Protein AF-A0A7Y2BUX8-F1 (afdb_monomer)

Mean predicted aligned error: 16.65 Å

Solvent-accessible surface area (backbone atoms only — not comparable to full-atom values): 22040 Å² total; per-residue (Å²): 112,74,66,58,56,50,56,51,53,47,52,52,50,50,58,60,58,48,59,61,39,74,75,46,75,67,72,68,23,56,54,49,48,52,53,43,48,52,53,49,54,51,52,51,50,51,53,47,39,67,75,77,42,91,60,83,83,60,64,65,60,55,51,49,52,48,52,50,51,52,52,52,50,52,37,50,50,40,59,74,70,42,90,49,69,70,64,32,51,51,51,36,50,50,51,50,51,51,50,50,50,51,50,52,54,46,52,52,50,51,52,49,51,51,51,52,46,52,41,50,54,50,26,52,50,50,53,48,46,44,60,36,46,42,73,64,51,35,38,71,75,65,42,78,86,71,77,83,60,86,85,49,88,55,43,37,23,34,49,63,74,91,65,60,52,50,36,39,40,28,44,95,81,26,38,43,34,46,30,28,58,75,48,98,92,39,76,42,55,23,37,56,58,59,92,28,51,40,72,43,95,90,37,92,52,29,32,38,31,43,29,25,36,88,69,74,73,66,46,61,37,39,41,34,59,75,54,96,56,35,34,38,37,42,45,93,89,44,80,44,45,25,34,60,38,80,68,95,46,62,92,74,58,70,71,61,54,31,42,80,75,47,38,26,24,37,79,47,73,56,82,70,30,28,37,38,41,36,36,40,37,33,33,44,82,94,36,35,36,38,38,32,37,77,47,77,44,55,35,62,35,76,41,78,68,46,60,51,44,65,23,50,70,30,48,80,53,99,82,34,32,38,26,52,34,68,56,96,92,42,52,33,38,35,39,36,31,73,61,99,63,42,32,42,37,32,53,45,54,74,90,62,63,79,91,70,44,57,75,39,74,20,38,62,44,62,76,65,78,48,68,78,67,76,45,50,51,38,42,36,73,68,50,39,51,53,40,49,62,42,66,35,64,90,35,53,47,59,41,60,35,64,74,108

Radius of gyration: 30.17 Å; Cα contacts (8 Å, |Δi|>4): 677; chains: 1; bounding box: 81×41×77 Å

Foldseek 3Di:
DVVVVLLVVLLVLLVVLVVVLVVDDDPVSVVSVVVSVVLNVLSVVLVCCVVPNLDDRDVVSSVLSVLVSVLSVVLVVLCVPPPPNVVSVVSNVVSCVVNVVVVVVVVVVVVVVVVVVVLVVVLVVQLVCLCQQDPVSLCVVCPPLDDDPLPESAAKWAFPDDDQWGIWGAHPQQWIKTWGNPDPPDIFIWTFPDSHWDADPPASQKTKGWTHGPGDDIFMKMWGDDDGQWIWIDTPHDTTIIGGDHPPHPPCRADQLKDWLAKWWDWDDDVQKIFIWMKTWMDRPPKIWIKIFGDIDGAQDKDDFRAMWGQAIWDDDPQFTKTWTDDPHWIWIWTWHDDSFKIFIFTGTPPDDPVPGPRDITTGDDQDDDCLQVSQDRNDRVSNVVSCVRNCPSGGDIDGHHHD

Secondary structure (DSSP, 8-state):
-HHHHHHHHHHHHHHHTHHHHHH--SHHHHHHHHHHHHHHHHHHHHHHHHHH--PPP-HHHHHHHHHHHHHHHHHHHHHHH-S-HHHHHHHHHHHHHHHHHHHHHHHHHHHHHHHHHHHHHHHHHHHHHHHTSSHHHHHHHH----S--SS---EEEEESSSSSEEEEEE-TT--EEEEEEEETTEEEEEEE-SS--EEETTEEEEEEEEEEESSS--EEEEEEE-STTEEEEEETTEEEEEEE------SSPPP--EEEEEEEEEEEEETTEEEEEEEEEEEETTEEEEEEEEEEEETTSEEEEEEPEEEEEPEE-SSSEEEEEEETTEEEEEEEEE-SSEEEEEEEETTS-GGG--EEEEEES-SS--HHHHT---S-HHHHHHHHHHHTTT-EEEEEPPP-

Structure (mmCIF, N/CA/C/O backbone):
data_AF-A0A7Y2BUX8-F1
#
_entry.id   AF-A0A7Y2BUX8-F1
#
loop_
_atom_site.group_PDB
_atom_site.id
_atom_site.type_symbol
_atom_site.label_atom_id
_atom_site.label_alt_id
_atom_site.label_comp_id
_atom_site.label_asym_id
_atom_site.label_entity_id
_atom_site.label_seq_id
_atom_site.pdbx_PDB_ins_code
_atom_site.Cartn_x
_atom_site.Cartn_y
_atom_site.Cartn_z
_atom_site.occupancy
_atom_site.B_iso_or_equiv
_atom_site.auth_seq_id
_atom_site.auth_comp_id
_atom_site.auth_asym_id
_atom_site.auth_atom_id
_atom_site.pdbx_PDB_model_num
ATOM 1 N N . MET A 1 1 ? 3.949 -12.134 33.055 1.00 49.97 1 MET A N 1
ATOM 2 C CA . MET A 1 1 ? 4.676 -12.600 34.262 1.00 49.97 1 MET A CA 1
ATOM 3 C C . MET A 1 1 ? 6.006 -13.284 33.928 1.00 49.97 1 MET A C 1
ATOM 5 O O . MET A 1 1 ? 7.017 -12.855 34.458 1.00 49.97 1 MET A O 1
ATOM 9 N N . MET A 1 2 ? 6.057 -14.264 33.013 1.00 50.75 2 MET A N 1
ATOM 10 C CA . MET A 1 2 ? 7.314 -14.945 32.627 1.00 50.75 2 MET A CA 1
ATOM 11 C C . MET A 1 2 ? 8.390 -14.004 32.046 1.00 50.75 2 MET A C 1
ATOM 13 O O . MET A 1 2 ? 9.555 -14.109 32.411 1.00 50.75 2 MET A O 1
ATOM 17 N N . MET A 1 3 ? 8.002 -13.029 31.214 1.00 54.59 3 MET A N 1
ATOM 18 C CA . MET A 1 3 ? 8.944 -12.039 30.667 1.00 54.59 3 MET A CA 1
ATOM 19 C C . MET A 1 3 ? 9.557 -11.126 31.738 1.00 54.59 3 MET A C 1
ATOM 21 O O . MET A 1 3 ? 10.737 -10.817 31.667 1.00 54.59 3 MET A O 1
ATOM 25 N N . TYR A 1 4 ? 8.799 -10.763 32.775 1.00 61.78 4 TYR A N 1
ATOM 26 C CA . TYR A 1 4 ? 9.293 -9.937 33.883 1.00 61.78 4 TYR A CA 1
ATOM 27 C C . TYR A 1 4 ? 10.446 -10.623 34.634 1.00 61.78 4 TYR A C 1
ATOM 29 O O . TYR A 1 4 ? 11.465 -10.002 34.917 1.00 61.78 4 TYR A O 1
ATOM 37 N N . LEU A 1 5 ? 10.321 -11.931 34.882 1.00 67.38 5 LEU A N 1
ATOM 38 C CA . LEU A 1 5 ? 11.375 -12.730 35.513 1.00 67.38 5 LEU A CA 1
ATOM 39 C C . LEU A 1 5 ? 12.637 -12.828 34.639 1.00 67.38 5 LEU A C 1
ATOM 41 O O . LEU A 1 5 ? 13.743 -12.841 35.173 1.00 67.38 5 LEU A O 1
ATOM 45 N N . LEU A 1 6 ? 12.484 -12.840 33.310 1.00 62.84 6 LEU A N 1
ATOM 46 C CA . LEU A 1 6 ? 13.605 -12.820 32.362 1.00 62.84 6 LEU A CA 1
ATOM 47 C C . LEU A 1 6 ? 14.361 -11.483 32.384 1.00 62.84 6 LEU A C 1
ATOM 49 O O . LEU A 1 6 ? 15.587 -11.497 32.474 1.00 62.84 6 LEU A O 1
ATOM 53 N N . TYR A 1 7 ? 13.660 -10.342 32.374 1.00 62.53 7 TYR A N 1
ATOM 54 C CA . TYR A 1 7 ? 14.293 -9.017 32.491 1.00 62.53 7 TYR A CA 1
ATOM 55 C C . T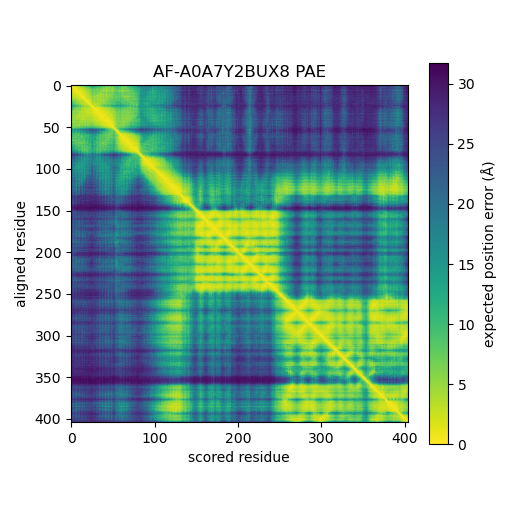YR A 1 7 ? 15.071 -8.869 33.808 1.00 62.53 7 TYR A C 1
ATOM 57 O O . TYR A 1 7 ? 16.214 -8.410 33.800 1.00 62.53 7 TYR A O 1
ATOM 65 N N . TRP A 1 8 ? 14.506 -9.333 34.927 1.00 67.62 8 TRP A N 1
ATOM 66 C CA . TRP A 1 8 ? 15.209 -9.348 36.215 1.00 67.62 8 TRP A CA 1
ATOM 67 C C . TRP A 1 8 ? 16.408 -10.296 36.231 1.00 67.62 8 TRP A C 1
ATOM 69 O O . TRP A 1 8 ? 17.476 -9.913 36.705 1.00 67.62 8 TRP A O 1
ATOM 79 N N . GLY A 1 9 ? 16.267 -11.503 35.676 1.00 67.06 9 GLY A N 1
ATOM 80 C CA . GLY A 1 9 ? 17.376 -12.451 35.547 1.00 67.06 9 GLY A CA 1
ATOM 81 C C . GLY A 1 9 ? 18.539 -11.885 34.727 1.00 67.06 9 GLY A C 1
ATOM 82 O O . GLY A 1 9 ? 19.701 -12.060 35.093 1.00 67.06 9 GLY A O 1
ATOM 83 N N . LEU A 1 10 ? 18.235 -11.134 33.666 1.00 65.69 10 LEU A N 1
ATOM 84 C CA . LEU A 1 10 ? 19.231 -10.451 32.838 1.00 65.69 10 LEU A CA 1
ATOM 85 C C . LEU A 1 10 ? 19.904 -9.293 33.559 1.00 65.69 10 LEU A C 1
ATOM 87 O O . LEU A 1 10 ? 21.123 -9.164 33.492 1.00 65.69 10 LEU A O 1
ATOM 91 N N . LEU A 1 11 ? 19.138 -8.473 34.275 1.00 69.44 11 LEU A N 1
ATOM 92 C CA . LEU A 1 11 ? 19.687 -7.370 35.057 1.00 69.44 11 LEU A CA 1
ATOM 93 C C . LEU A 1 11 ? 20.656 -7.889 36.128 1.00 69.44 11 LEU A C 1
ATOM 95 O O . LEU A 1 11 ? 21.755 -7.359 36.279 1.00 69.44 11 LEU A O 1
ATOM 99 N N . VAL A 1 12 ? 20.302 -8.991 36.793 1.00 73.19 12 VAL A N 1
ATOM 100 C CA . VAL A 1 12 ? 21.191 -9.694 37.726 1.00 73.19 12 VAL A CA 1
ATOM 101 C C . VAL A 1 12 ? 22.453 -10.197 37.013 1.00 73.19 12 VAL A C 1
ATOM 103 O O . VAL A 1 12 ? 23.556 -9.983 37.517 1.00 73.19 12 VAL A O 1
ATOM 106 N N . ALA A 1 13 ? 22.332 -10.793 35.823 1.00 68.06 13 ALA A N 1
ATOM 107 C CA . ALA A 1 13 ? 23.485 -11.250 35.043 1.00 68.06 13 ALA A CA 1
ATOM 108 C C . ALA A 1 13 ? 24.450 -10.103 34.676 1.00 68.06 13 ALA A C 1
ATOM 110 O O . ALA A 1 13 ? 25.662 -10.251 34.837 1.00 68.06 13 ALA A O 1
ATOM 111 N N . TRP A 1 14 ? 23.939 -8.937 34.265 1.00 69.06 14 TRP A N 1
ATOM 112 C CA . TRP A 1 14 ? 24.764 -7.751 33.992 1.00 69.06 14 TRP A CA 1
ATOM 113 C C . TRP A 1 14 ? 25.476 -7.216 35.234 1.00 69.06 14 TRP A C 1
ATOM 115 O O . TRP A 1 14 ? 26.638 -6.817 35.152 1.00 69.06 14 TRP A O 1
ATOM 125 N N . VAL A 1 15 ? 24.823 -7.258 36.396 1.00 72.75 15 VAL A N 1
ATOM 126 C CA . VAL A 1 15 ? 25.452 -6.887 37.671 1.00 72.75 15 VAL A CA 1
ATOM 127 C C . VAL A 1 15 ? 26.592 -7.849 38.017 1.00 72.75 15 VAL A C 1
ATOM 129 O O . VAL A 1 15 ? 27.663 -7.402 38.426 1.00 72.75 15 VAL A O 1
ATOM 132 N N . PHE A 1 16 ? 26.431 -9.154 37.782 1.00 70.50 16 PHE A N 1
ATOM 133 C CA . PHE A 1 16 ? 27.518 -10.125 37.973 1.00 70.50 16 PHE A CA 1
ATOM 134 C C . PHE A 1 16 ? 28.707 -9.893 37.025 1.00 70.50 16 PHE A C 1
ATOM 136 O O . PHE A 1 16 ? 29.853 -10.134 37.410 1.00 70.50 16 PHE A O 1
ATOM 143 N N . LEU A 1 17 ? 28.473 -9.352 35.825 1.00 66.50 17 LEU A N 1
ATOM 144 C CA . LEU A 1 17 ? 29.532 -8.983 34.876 1.00 66.50 17 LEU A CA 1
ATOM 145 C C . LEU A 1 17 ? 30.370 -7.767 35.318 1.00 66.50 17 LEU A C 1
ATOM 147 O O . LEU A 1 17 ? 31.462 -7.565 34.782 1.00 66.50 17 LEU A O 1
ATOM 151 N N . LEU A 1 18 ? 29.944 -7.000 36.332 1.00 70.12 18 LEU A N 1
ATOM 152 C CA . LEU A 1 18 ? 30.766 -5.929 36.920 1.00 70.12 18 LEU A CA 1
ATOM 153 C C . LEU A 1 18 ? 31.963 -6.475 37.704 1.00 70.12 18 LEU A C 1
ATOM 155 O O . LEU A 1 18 ? 33.014 -5.838 37.752 1.00 70.12 18 LEU A O 1
ATOM 159 N N . TRP A 1 19 ? 31.840 -7.665 38.295 1.00 69.31 19 TRP A N 1
ATOM 160 C CA . TRP A 1 19 ? 32.887 -8.270 39.122 1.00 69.31 19 TRP A CA 1
ATOM 161 C C . TRP A 1 19 ? 34.237 -8.445 38.388 1.00 69.31 19 TRP A C 1
ATOM 163 O O . TRP A 1 19 ? 35.268 -8.007 38.908 1.00 69.31 19 TRP A O 1
ATOM 173 N N . PRO A 1 20 ? 34.276 -8.999 37.160 1.00 65.19 20 PRO A N 1
ATOM 174 C CA . PRO A 1 20 ? 35.478 -9.021 36.323 1.00 65.19 20 PRO A CA 1
ATOM 175 C C . PRO A 1 20 ? 36.032 -7.632 35.996 1.00 65.19 20 PRO A C 1
ATOM 177 O O . PRO A 1 20 ? 37.250 -7.457 35.970 1.00 65.19 20 PRO A O 1
ATOM 180 N N . ALA A 1 21 ? 35.169 -6.631 35.783 1.00 66.94 21 ALA A N 1
ATOM 181 C CA . ALA A 1 21 ? 35.598 -5.268 35.465 1.00 66.94 21 ALA A CA 1
ATOM 182 C C . ALA A 1 21 ? 36.444 -4.651 36.588 1.00 66.94 21 ALA A C 1
ATOM 184 O O . ALA A 1 21 ? 37.390 -3.913 36.310 1.00 66.94 21 ALA A O 1
ATOM 185 N N . PHE A 1 22 ? 36.174 -5.008 37.848 1.00 72.69 22 PHE A N 1
ATOM 186 C CA . PHE A 1 22 ? 36.983 -4.582 38.994 1.00 72.69 22 PHE A CA 1
ATOM 187 C C . PHE A 1 22 ? 38.366 -5.246 39.063 1.00 72.69 22 PHE A C 1
ATOM 189 O O . PHE A 1 22 ? 39.264 -4.701 39.704 1.00 72.69 22 PHE A O 1
ATOM 196 N N . ARG A 1 23 ? 38.567 -6.391 38.397 1.00 68.69 23 ARG A N 1
ATOM 197 C CA . ARG A 1 23 ? 39.863 -7.095 38.346 1.00 68.69 23 ARG A CA 1
ATOM 198 C C . ARG A 1 23 ? 40.742 -6.680 37.163 1.00 68.69 23 ARG A C 1
ATOM 200 O O . ARG A 1 23 ? 41.948 -6.911 37.198 1.00 68.69 23 ARG A O 1
ATOM 207 N N . LEU A 1 24 ? 40.166 -6.058 36.135 1.00 65.81 24 LEU A N 1
ATOM 208 C CA . LEU A 1 24 ? 40.888 -5.581 34.953 1.00 65.81 24 LEU A CA 1
ATOM 209 C C . LEU A 1 24 ? 41.521 -4.198 35.198 1.00 65.81 24 LEU A C 1
ATOM 211 O O . LEU A 1 24 ? 40.982 -3.360 35.921 1.00 65.81 24 LEU A O 1
ATOM 215 N N . LYS A 1 25 ? 42.670 -3.925 34.567 1.00 70.44 25 LYS A N 1
ATOM 216 C CA . LYS A 1 25 ? 43.342 -2.611 34.585 1.00 70.44 25 LYS A CA 1
ATOM 217 C C . LYS A 1 25 ? 43.494 -2.075 33.156 1.00 70.44 25 LYS A C 1
ATOM 219 O O . LYS A 1 25 ? 43.655 -2.853 32.221 1.00 70.44 25 LYS A O 1
ATOM 224 N N . GLY A 1 26 ? 43.458 -0.751 32.992 1.00 71.25 26 GLY A N 1
ATOM 225 C CA . GLY A 1 26 ? 43.645 -0.080 31.696 1.00 71.25 26 GLY A CA 1
ATOM 226 C C . GLY A 1 26 ? 42.398 -0.048 30.797 1.00 71.25 26 GLY A C 1
ATOM 227 O O . GLY A 1 26 ? 41.271 -0.188 31.270 1.00 71.25 26 GLY A O 1
ATOM 228 N N . ALA A 1 27 ? 42.605 0.143 29.489 1.00 58.47 27 ALA A N 1
ATOM 229 C CA . ALA A 1 27 ? 41.543 0.301 28.486 1.00 58.47 27 ALA A CA 1
ATOM 230 C C . ALA A 1 27 ? 40.475 -0.824 28.453 1.00 58.47 27 ALA A C 1
ATOM 232 O O . ALA A 1 27 ? 39.299 -0.500 28.283 1.00 58.47 27 ALA A O 1
ATOM 233 N N . PRO A 1 28 ? 40.804 -2.114 28.685 1.00 59.06 28 PRO A N 1
ATOM 234 C CA . PRO A 1 28 ? 39.802 -3.187 28.709 1.00 59.06 28 PRO A CA 1
ATOM 235 C C . PRO A 1 28 ? 38.742 -3.027 29.808 1.00 59.06 28 PRO A C 1
ATOM 237 O O . PRO A 1 28 ? 37.584 -3.389 29.609 1.00 59.06 28 PRO A O 1
ATOM 240 N N . ARG A 1 29 ? 39.108 -2.438 30.957 1.00 71.31 29 ARG A N 1
ATOM 241 C CA . ARG A 1 29 ? 38.158 -2.136 32.040 1.00 71.31 29 ARG A CA 1
ATOM 242 C C . ARG A 1 29 ? 37.143 -1.080 31.610 1.00 71.31 29 ARG A C 1
ATOM 244 O O . ARG A 1 29 ? 35.964 -1.220 31.912 1.00 71.31 29 ARG A O 1
ATOM 251 N N . VAL A 1 30 ? 37.599 -0.035 30.919 1.00 68.94 30 VAL A N 1
ATOM 252 C CA . VAL A 1 30 ? 36.737 1.065 30.459 1.00 68.94 30 VAL A CA 1
ATOM 253 C C . VAL A 1 30 ? 35.710 0.548 29.453 1.00 68.94 30 VAL A C 1
ATOM 255 O O . VAL A 1 30 ? 34.522 0.808 29.609 1.00 68.94 30 VAL A O 1
ATOM 258 N N . TRP A 1 31 ? 36.145 -0.262 28.486 1.00 60.56 31 TRP A N 1
ATOM 259 C CA . TRP A 1 31 ? 35.248 -0.870 27.501 1.00 60.56 31 TRP A CA 1
ATOM 260 C C . TRP A 1 31 ? 34.208 -1.798 28.128 1.00 60.56 31 TRP A C 1
ATOM 262 O O . TRP A 1 31 ? 33.027 -1.695 27.802 1.00 60.56 31 TRP A O 1
ATOM 272 N N . LEU A 1 32 ? 34.617 -2.660 29.063 1.00 65.81 32 LEU A N 1
ATOM 273 C CA . LEU A 1 32 ? 33.688 -3.561 29.743 1.00 65.81 32 LEU A CA 1
ATOM 274 C C . LEU A 1 32 ? 32.637 -2.785 30.556 1.00 65.81 32 LEU A C 1
ATOM 276 O O . LEU A 1 32 ? 31.461 -3.135 30.526 1.00 65.81 32 LEU A O 1
ATOM 280 N N . LEU A 1 33 ? 33.035 -1.697 31.223 1.00 72.69 33 LEU A N 1
ATOM 281 C CA . LEU A 1 33 ? 32.105 -0.831 31.954 1.00 72.69 33 LEU A CA 1
ATOM 282 C C . LEU A 1 33 ? 31.110 -0.120 31.031 1.00 72.69 33 LEU A C 1
ATOM 284 O O . LEU A 1 33 ? 29.938 -0.042 31.380 1.00 72.69 33 LEU A O 1
ATOM 288 N N . ILE A 1 34 ? 31.544 0.355 29.858 1.00 69.81 34 ILE A N 1
ATOM 289 C CA . ILE A 1 34 ? 30.654 0.984 28.867 1.00 69.81 34 ILE A CA 1
ATOM 290 C C . ILE A 1 34 ? 29.602 -0.016 28.376 1.00 69.81 34 ILE A C 1
ATOM 292 O O . ILE A 1 34 ? 28.421 0.316 28.322 1.00 69.81 34 ILE A O 1
ATOM 296 N N . VAL A 1 35 ? 30.012 -1.246 28.060 1.00 65.69 35 VAL A N 1
ATOM 297 C CA . VAL A 1 35 ? 29.097 -2.294 27.583 1.00 65.69 35 VAL A CA 1
ATOM 298 C C . VAL A 1 35 ? 28.093 -2.689 28.666 1.00 65.69 35 VAL A C 1
ATOM 300 O O . VAL A 1 35 ? 26.901 -2.785 28.382 1.00 65.69 35 VAL A O 1
ATOM 303 N N . ILE A 1 36 ? 28.544 -2.871 29.912 1.00 70.69 36 ILE A N 1
ATOM 304 C CA . ILE A 1 36 ? 27.644 -3.196 31.026 1.00 70.69 36 ILE A CA 1
ATOM 305 C C . ILE A 1 36 ? 26.683 -2.037 31.305 1.00 70.69 36 ILE A C 1
ATOM 307 O O . ILE A 1 36 ? 25.492 -2.273 31.486 1.00 70.69 36 ILE A O 1
ATOM 311 N N . ALA A 1 37 ? 27.171 -0.793 31.302 1.00 73.88 37 ALA A N 1
ATOM 312 C CA . ALA A 1 37 ? 26.325 0.383 31.470 1.00 73.88 37 ALA A CA 1
ATOM 313 C C . ALA A 1 37 ? 25.257 0.450 30.371 1.00 73.88 37 ALA A C 1
ATOM 315 O O . ALA A 1 37 ? 24.082 0.586 30.687 1.00 73.88 37 ALA A O 1
ATOM 316 N N . ALA A 1 38 ? 25.633 0.251 29.104 1.00 67.38 38 ALA A N 1
ATOM 317 C CA . ALA A 1 38 ? 24.690 0.211 27.990 1.00 67.38 38 ALA A CA 1
ATOM 318 C C . ALA A 1 38 ? 23.643 -0.910 28.142 1.00 67.38 38 ALA A C 1
ATOM 320 O O . ALA A 1 38 ? 22.457 -0.664 27.930 1.00 67.38 38 ALA A O 1
ATOM 321 N N . GLY A 1 39 ? 24.055 -2.112 28.563 1.00 68.94 39 GLY A N 1
ATOM 322 C CA . GLY A 1 39 ? 23.150 -3.241 28.811 1.00 68.94 39 GLY A CA 1
ATOM 323 C C . GLY A 1 39 ? 22.163 -2.985 29.953 1.00 68.94 39 GLY A C 1
ATOM 324 O O . GLY A 1 39 ? 20.965 -3.228 29.805 1.00 68.94 39 GLY A O 1
ATOM 325 N N . ILE A 1 40 ? 22.638 -2.431 31.074 1.00 75.81 40 ILE A N 1
ATOM 326 C CA . ILE A 1 40 ? 21.786 -2.050 32.212 1.00 75.81 40 ILE A CA 1
ATOM 327 C C . ILE A 1 40 ? 20.823 -0.933 31.806 1.00 75.81 40 ILE A C 1
ATOM 329 O O . ILE A 1 40 ? 19.629 -1.040 32.072 1.00 75.81 40 ILE A O 1
ATOM 333 N N . THR A 1 41 ? 21.305 0.119 31.140 1.00 74.44 41 THR A N 1
ATOM 334 C CA . THR A 1 41 ? 20.462 1.239 30.703 1.00 74.44 41 THR A CA 1
ATOM 335 C C . THR A 1 41 ? 19.381 0.778 29.726 1.00 74.44 41 THR A C 1
ATOM 337 O O . THR A 1 41 ? 18.231 1.178 29.886 1.00 74.44 41 THR A O 1
ATOM 340 N N . ALA A 1 42 ? 19.703 -0.108 28.778 1.00 65.81 42 ALA A N 1
ATOM 341 C CA . ALA A 1 42 ? 18.721 -0.685 27.861 1.00 65.81 42 ALA A CA 1
ATOM 342 C C . ALA A 1 42 ? 17.644 -1.503 28.598 1.00 65.81 42 ALA A C 1
ATOM 344 O O . ALA A 1 42 ? 16.455 -1.316 28.354 1.00 65.81 42 ALA A O 1
ATOM 345 N N . LEU A 1 43 ? 18.032 -2.356 29.553 1.00 69.88 43 LEU A N 1
ATOM 346 C CA . LEU A 1 43 ? 17.082 -3.153 30.343 1.00 69.88 43 LEU A CA 1
ATOM 347 C C . LEU A 1 43 ? 16.195 -2.297 31.252 1.00 69.88 43 LEU A C 1
ATOM 349 O O . LEU A 1 43 ? 15.004 -2.579 31.390 1.00 69.88 43 LEU A O 1
ATOM 353 N N . VAL A 1 44 ? 16.756 -1.254 31.870 1.00 74.44 44 VAL A N 1
ATOM 354 C CA . VAL A 1 44 ? 15.999 -0.308 32.703 1.00 74.44 44 VAL A CA 1
ATOM 355 C C . VAL A 1 44 ? 15.011 0.482 31.848 1.00 74.44 44 VAL A C 1
ATOM 357 O O . VAL A 1 44 ? 13.855 0.614 32.244 1.00 74.44 44 VAL A O 1
ATOM 360 N N . TYR A 1 45 ? 15.432 0.949 30.670 1.00 70.12 45 TYR A N 1
ATOM 361 C CA . TYR A 1 45 ? 14.560 1.640 29.723 1.00 70.12 45 TYR A CA 1
ATOM 362 C C . TYR A 1 45 ? 13.394 0.751 29.271 1.00 70.12 45 TYR A C 1
ATOM 364 O O . TYR A 1 45 ? 12.246 1.169 29.365 1.00 70.12 45 TYR A O 1
ATOM 372 N N . GLU A 1 46 ? 13.651 -0.500 28.885 1.00 66.12 46 GLU A N 1
ATOM 373 C CA . GLU A 1 46 ? 12.597 -1.454 28.505 1.00 66.12 46 GLU A CA 1
ATOM 374 C C . GLU A 1 46 ? 11.647 -1.776 29.667 1.00 66.12 46 GLU A C 1
ATOM 376 O O . GLU A 1 46 ? 10.430 -1.817 29.494 1.00 66.12 46 GLU A O 1
ATOM 381 N N . THR A 1 47 ? 12.181 -1.955 30.879 1.00 67.19 47 THR A N 1
ATOM 382 C CA . THR A 1 47 ? 11.359 -2.207 32.075 1.00 67.19 47 THR A CA 1
ATOM 383 C C . THR A 1 47 ? 10.477 -1.000 32.400 1.00 67.19 47 THR A C 1
ATOM 385 O O . THR A 1 47 ? 9.314 -1.162 32.769 1.00 67.19 47 THR A O 1
ATOM 388 N N . TYR A 1 48 ? 11.005 0.215 32.228 1.00 67.62 48 TYR A N 1
ATOM 389 C CA . TYR A 1 48 ? 10.249 1.456 32.366 1.00 67.62 48 TYR A CA 1
ATOM 390 C C . TYR A 1 48 ? 9.162 1.573 31.291 1.00 67.62 48 TYR A C 1
ATOM 392 O O . TYR A 1 48 ? 8.002 1.800 31.631 1.00 67.62 48 TYR A O 1
ATOM 400 N N . MET A 1 49 ? 9.499 1.338 30.019 1.00 62.34 49 MET A N 1
ATOM 401 C CA . MET A 1 49 ? 8.548 1.368 28.904 1.00 62.34 49 MET A CA 1
ATOM 402 C C . MET A 1 49 ? 7.424 0.343 29.078 1.00 62.34 49 MET A C 1
ATOM 404 O O . MET A 1 49 ? 6.278 0.678 28.802 1.00 62.34 49 MET A O 1
ATOM 408 N N . TYR A 1 50 ? 7.716 -0.852 29.602 1.00 62.09 50 TYR A N 1
ATOM 409 C CA . TYR A 1 50 ? 6.724 -1.886 29.925 1.00 62.09 50 TYR A CA 1
ATOM 410 C C . TYR A 1 50 ? 5.779 -1.486 31.073 1.00 62.09 50 TYR A C 1
ATOM 412 O O . TYR A 1 50 ? 4.608 -1.857 31.067 1.00 62.09 50 TYR A O 1
ATOM 420 N N . LEU A 1 51 ? 6.284 -0.775 32.090 1.00 63.62 51 LEU A N 1
ATOM 421 C CA . LEU A 1 51 ? 5.511 -0.408 33.287 1.00 63.62 51 LEU A CA 1
ATOM 422 C C . LEU A 1 51 ? 4.730 0.905 33.133 1.00 63.62 51 LEU A C 1
ATOM 424 O O . LEU A 1 51 ? 3.701 1.064 33.787 1.00 63.62 51 LEU A O 1
ATOM 428 N N . TRP A 1 52 ? 5.220 1.840 32.314 1.00 52.53 52 TRP A N 1
ATOM 429 C CA . TRP A 1 52 ? 4.720 3.221 32.265 1.00 52.53 52 TRP A CA 1
ATOM 430 C C . TRP A 1 52 ? 4.298 3.704 30.874 1.00 52.53 52 TRP A C 1
ATOM 432 O O . TRP A 1 52 ? 3.648 4.744 30.785 1.00 52.53 52 TRP A O 1
ATOM 442 N N . SER A 1 53 ? 4.616 2.984 29.794 1.00 41.25 53 SER A N 1
ATOM 443 C CA . SER A 1 53 ? 4.200 3.355 28.436 1.00 41.25 53 SER A CA 1
ATOM 444 C C . SER A 1 53 ? 3.305 2.283 27.808 1.00 41.25 53 SER A C 1
ATOM 446 O O . SER A 1 53 ? 3.471 1.091 28.046 1.00 41.25 53 SER A O 1
ATOM 448 N N . PHE A 1 54 ? 2.382 2.702 26.944 1.00 48.50 54 PHE A N 1
ATOM 449 C CA . PHE A 1 54 ? 1.571 1.803 26.113 1.00 48.50 54 PHE A CA 1
ATOM 450 C C . PHE A 1 54 ? 2.312 1.335 24.841 1.00 48.50 54 PHE A C 1
ATOM 452 O O . PHE A 1 54 ? 1.671 0.940 23.869 1.00 48.50 54 PHE A O 1
ATOM 459 N N . ALA A 1 55 ? 3.647 1.422 24.803 1.00 44.75 55 ALA A N 1
ATOM 460 C CA . ALA A 1 55 ? 4.439 1.031 23.641 1.00 44.75 55 ALA A CA 1
ATOM 461 C C . ALA A 1 55 ? 4.584 -0.496 23.526 1.00 44.75 55 ALA A C 1
ATOM 463 O O . ALA A 1 55 ? 4.577 -1.226 24.518 1.00 44.75 55 ALA A O 1
ATOM 464 N N . ASN A 1 56 ? 4.753 -0.978 22.292 1.00 47.38 56 ASN A N 1
ATOM 465 C CA . ASN A 1 56 ? 4.993 -2.390 22.010 1.00 47.38 56 ASN A CA 1
ATOM 466 C C . ASN A 1 56 ? 6.284 -2.870 22.686 1.00 47.38 56 ASN A C 1
ATOM 468 O O . ASN A 1 56 ? 7.352 -2.295 22.484 1.00 47.38 56 ASN A O 1
ATOM 472 N N . ILE A 1 57 ? 6.187 -3.963 23.446 1.00 52.31 57 ILE A N 1
ATOM 473 C CA . ILE A 1 57 ? 7.342 -4.634 24.049 1.00 52.31 57 ILE A CA 1
ATOM 474 C C . ILE A 1 57 ? 8.208 -5.188 22.921 1.00 52.31 57 ILE A C 1
ATOM 476 O O . ILE A 1 57 ? 7.777 -6.063 22.163 1.00 52.31 57 ILE A O 1
ATOM 480 N N . ARG A 1 58 ? 9.440 -4.699 22.820 1.00 54.38 58 ARG A N 1
ATOM 481 C CA . ARG A 1 58 ? 10.388 -5.092 21.780 1.00 54.38 58 ARG A CA 1
ATOM 482 C C . ARG A 1 58 ? 11.133 -6.363 22.191 1.00 54.38 58 ARG A C 1
ATOM 484 O O . ARG A 1 58 ? 12.180 -6.325 22.836 1.00 54.38 58 ARG A O 1
ATOM 491 N N . LEU A 1 59 ? 10.570 -7.522 21.823 1.00 54.94 59 LEU A N 1
ATOM 492 C CA . LEU A 1 59 ? 11.163 -8.857 22.044 1.00 54.94 59 LEU A CA 1
ATOM 493 C C . LEU A 1 59 ? 12.609 -8.942 21.520 1.00 54.94 59 LEU A C 1
ATOM 495 O O . LEU A 1 59 ? 13.448 -9.652 22.071 1.00 54.94 59 LEU A O 1
ATOM 499 N N . ASP A 1 60 ? 12.904 -8.198 20.463 1.00 53.59 60 ASP A N 1
ATOM 500 C CA . ASP A 1 60 ? 14.220 -8.076 19.858 1.00 53.59 60 ASP A CA 1
ATOM 501 C C . ASP A 1 60 ? 15.264 -7.477 20.814 1.00 53.59 60 ASP A C 1
ATOM 503 O O . ASP A 1 60 ? 16.371 -8.005 20.888 1.00 53.59 60 ASP A O 1
ATOM 507 N N . ILE A 1 61 ? 14.925 -6.471 21.626 1.00 60.22 61 ILE A N 1
ATOM 508 C CA . ILE A 1 61 ? 15.858 -5.875 22.605 1.00 60.22 61 ILE A CA 1
ATOM 509 C C . ILE A 1 61 ? 16.129 -6.835 23.774 1.00 60.22 61 ILE A C 1
ATOM 511 O O . ILE A 1 61 ? 17.262 -6.931 24.264 1.00 60.22 61 ILE A O 1
ATOM 515 N N . LEU A 1 62 ? 15.118 -7.607 24.182 1.00 61.75 62 LEU A N 1
ATOM 516 C CA . LEU A 1 62 ? 15.267 -8.666 25.184 1.00 61.75 62 LEU A CA 1
ATOM 517 C C . LEU A 1 62 ? 16.202 -9.778 24.686 1.00 61.75 62 LEU A C 1
ATOM 519 O O . LEU A 1 62 ? 17.117 -10.183 25.405 1.00 61.75 62 LEU A O 1
ATOM 523 N N . LEU A 1 63 ? 16.009 -10.242 23.449 1.00 60.88 63 LEU A N 1
ATOM 524 C CA . LEU A 1 63 ? 16.846 -11.271 22.827 1.00 60.88 63 LEU A CA 1
ATOM 525 C C . LEU A 1 63 ? 18.297 -10.805 22.649 1.00 60.88 63 LEU A C 1
ATOM 527 O O . LEU A 1 63 ? 19.215 -11.573 22.935 1.00 60.88 63 LEU A O 1
ATOM 531 N N . ILE A 1 64 ? 18.514 -9.545 22.257 1.00 62.81 64 ILE A N 1
ATOM 532 C CA . ILE A 1 64 ? 19.852 -8.930 22.176 1.00 62.81 64 ILE A CA 1
ATOM 533 C C . ILE A 1 64 ? 20.514 -8.914 23.553 1.00 62.81 64 ILE A C 1
ATOM 535 O O . ILE A 1 64 ? 21.662 -9.332 23.699 1.00 62.81 64 ILE A O 1
ATOM 539 N N . SER A 1 65 ? 19.782 -8.476 24.576 1.00 64.25 65 SER A N 1
ATOM 540 C CA . SER A 1 65 ? 20.296 -8.419 25.945 1.00 64.25 65 SER A CA 1
ATOM 541 C C . SER A 1 65 ? 20.644 -9.813 26.480 1.00 64.25 65 SER A C 1
ATOM 543 O O . SER A 1 65 ? 21.662 -9.960 27.157 1.00 64.25 65 SER A O 1
ATOM 545 N N . MET A 1 66 ? 19.857 -10.844 26.134 1.00 62.56 66 MET A N 1
ATOM 546 C CA . MET A 1 66 ? 20.163 -12.250 26.440 1.00 62.56 66 MET A CA 1
ATOM 547 C C . MET A 1 66 ? 21.410 -12.747 25.721 1.00 62.56 66 MET A C 1
ATOM 549 O O . MET A 1 66 ? 22.303 -13.293 26.365 1.00 62.56 66 MET A O 1
ATOM 553 N N . ALA A 1 67 ? 21.494 -12.544 24.407 1.00 63.50 67 ALA A N 1
ATOM 554 C CA . ALA A 1 67 ? 22.631 -12.987 23.611 1.00 63.50 67 ALA A CA 1
ATOM 555 C C . ALA A 1 67 ? 23.935 -12.327 24.081 1.00 63.50 67 ALA A C 1
ATOM 557 O O . ALA A 1 67 ? 24.926 -13.023 24.297 1.00 63.50 67 ALA A O 1
ATOM 558 N N . LEU A 1 68 ? 23.923 -11.010 24.322 1.00 66.06 68 LEU A N 1
ATOM 559 C CA . LEU A 1 68 ? 25.069 -10.272 24.858 1.00 66.06 68 LEU A CA 1
ATOM 560 C C . LEU A 1 68 ? 25.427 -10.754 26.267 1.00 66.06 68 LEU A C 1
ATOM 562 O O . LEU A 1 68 ? 26.591 -11.055 26.521 1.00 66.06 68 LEU A O 1
ATOM 566 N N . GLY A 1 69 ? 24.449 -10.899 27.165 1.00 66.06 69 GLY A N 1
ATOM 567 C CA . GLY A 1 69 ? 24.681 -11.409 28.518 1.00 66.06 69 GLY A CA 1
ATOM 568 C C . GLY A 1 69 ? 25.320 -12.804 28.523 1.00 66.06 69 GLY A C 1
ATOM 569 O O . GLY A 1 69 ? 26.299 -13.032 29.234 1.00 66.06 69 GLY A O 1
ATOM 570 N N . CYS A 1 70 ? 24.835 -13.721 27.679 1.00 65.81 70 CYS A N 1
ATOM 571 C CA . CYS A 1 70 ? 25.404 -15.062 27.516 1.00 65.81 70 CYS A CA 1
ATOM 572 C C . CYS A 1 70 ? 26.811 -15.034 26.898 1.00 65.81 70 CYS A C 1
ATOM 574 O O . CYS A 1 70 ? 27.708 -15.715 27.395 1.00 65.81 70 CYS A O 1
ATOM 576 N N . LEU A 1 71 ? 27.033 -14.233 25.851 1.00 65.56 71 LEU A N 1
ATOM 577 C CA . LEU A 1 71 ? 28.333 -14.103 25.184 1.00 65.56 71 LEU A CA 1
ATOM 578 C C . LEU A 1 71 ? 29.391 -13.518 26.125 1.00 65.56 71 LEU A C 1
ATOM 580 O O . LEU A 1 71 ? 30.451 -14.119 26.302 1.00 65.56 71 LEU A O 1
ATOM 584 N N . TYR A 1 72 ? 29.099 -12.404 26.796 1.00 66.06 72 TYR A N 1
ATOM 585 C CA . TYR A 1 72 ? 30.030 -11.794 27.747 1.00 66.06 72 TYR A CA 1
ATOM 586 C C . TYR A 1 72 ? 30.210 -12.638 29.010 1.00 66.06 72 TYR A C 1
ATOM 588 O O . TYR A 1 72 ? 31.335 -12.761 29.491 1.00 66.06 72 TYR A O 1
ATOM 596 N N . GLY A 1 73 ? 29.153 -13.291 29.502 1.00 65.88 73 GLY A N 1
ATOM 597 C CA . GLY A 1 73 ? 29.243 -14.277 30.583 1.00 65.88 73 GLY A CA 1
ATOM 598 C C . GLY A 1 73 ? 30.176 -15.431 30.236 1.00 65.88 73 GLY A C 1
ATOM 599 O O . GLY A 1 73 ? 31.058 -15.769 31.024 1.00 65.88 73 GLY A O 1
ATOM 600 N N . SER A 1 74 ? 30.053 -15.985 29.028 1.00 63.94 74 SER A N 1
ATOM 601 C CA . SER A 1 74 ? 30.935 -17.053 28.551 1.00 63.94 74 SER A CA 1
ATOM 602 C C . SER A 1 74 ? 32.387 -16.585 28.389 1.00 63.94 74 SER A C 1
ATOM 604 O O . SER A 1 74 ? 33.299 -17.277 28.838 1.00 63.94 74 SER A O 1
ATOM 606 N N . ALA A 1 75 ? 32.619 -15.378 27.861 1.00 62.94 75 ALA A N 1
ATOM 607 C CA . ALA A 1 75 ? 33.957 -14.797 27.742 1.00 62.94 75 ALA A CA 1
ATOM 608 C C . ALA A 1 75 ? 34.610 -14.563 29.116 1.00 62.94 75 ALA A C 1
ATOM 610 O O . ALA A 1 75 ? 35.784 -14.870 29.312 1.00 62.94 75 ALA A O 1
ATOM 611 N N . VAL A 1 76 ? 33.842 -14.078 30.093 1.00 65.00 76 VAL A N 1
ATOM 612 C CA . VAL A 1 76 ? 34.291 -13.903 31.479 1.00 65.00 76 VAL A CA 1
ATOM 613 C C . VAL A 1 76 ? 34.633 -15.241 32.132 1.00 65.00 76 VAL A C 1
ATOM 615 O O . VAL A 1 76 ? 35.679 -15.352 32.768 1.00 65.00 76 VAL A O 1
ATOM 618 N N . LEU A 1 77 ? 33.789 -16.263 31.969 1.00 63.34 77 LEU A N 1
ATOM 619 C CA . LEU A 1 77 ? 34.049 -17.602 32.504 1.00 63.34 77 LEU A CA 1
ATOM 620 C C . LEU A 1 77 ? 35.327 -18.200 31.903 1.00 63.34 77 LEU A C 1
ATOM 622 O O . LEU A 1 77 ? 36.163 -18.719 32.638 1.00 63.34 77 LEU A O 1
ATOM 626 N N . VAL A 1 78 ? 35.535 -18.058 30.594 1.00 62.44 78 VAL A N 1
ATOM 627 C CA . VAL A 1 78 ? 36.760 -18.513 29.916 1.00 62.44 78 VAL A CA 1
ATOM 628 C C . VAL A 1 78 ? 38.000 -17.786 30.443 1.00 62.44 78 VAL A C 1
ATOM 630 O O . VAL A 1 78 ? 39.027 -18.422 30.666 1.00 62.44 78 VAL A O 1
ATOM 633 N N . LEU A 1 79 ? 37.915 -16.477 30.699 1.00 61.59 79 LEU A N 1
ATOM 634 C CA . LEU A 1 79 ? 39.022 -15.696 31.264 1.00 61.59 79 LEU A CA 1
ATOM 635 C C . LEU A 1 79 ? 39.317 -16.036 32.735 1.00 61.59 79 LEU A C 1
ATOM 637 O O . LEU A 1 79 ? 40.462 -15.926 33.162 1.00 61.59 79 LEU A O 1
ATOM 641 N N . LEU A 1 80 ? 38.307 -16.437 33.514 1.00 61.59 80 LEU A N 1
ATOM 642 C CA . LEU A 1 80 ? 38.468 -16.794 34.929 1.00 61.59 80 LEU A CA 1
ATOM 643 C C . LEU A 1 80 ? 38.950 -18.237 35.135 1.00 61.59 80 LEU A C 1
ATOM 645 O O . LEU A 1 80 ? 39.694 -18.490 36.081 1.00 61.59 80 LEU A O 1
ATOM 649 N N . PHE A 1 81 ? 38.540 -19.169 34.272 1.00 62.34 81 PHE A N 1
ATOM 650 C CA . PHE A 1 81 ? 38.856 -20.598 34.400 1.00 62.34 81 PHE A CA 1
ATOM 651 C C . PHE A 1 81 ? 39.951 -21.085 33.435 1.00 62.34 81 PHE A C 1
ATOM 653 O O . PHE A 1 81 ? 40.473 -22.188 33.599 1.00 62.34 81 PHE A O 1
ATOM 660 N N . GLY A 1 82 ? 40.354 -20.274 32.455 1.00 56.78 82 GLY A N 1
ATOM 661 C CA . GLY A 1 82 ? 41.442 -20.592 31.535 1.00 56.78 82 GLY A CA 1
ATOM 662 C C . GLY A 1 82 ? 42.821 -20.347 32.150 1.00 56.78 82 GLY A C 1
ATOM 663 O O . GLY A 1 82 ? 43.275 -19.212 32.232 1.00 56.78 82 GLY A O 1
ATOM 664 N N . HIS A 1 83 ? 43.546 -21.413 32.501 1.00 55.25 83 HIS A N 1
ATOM 665 C CA . HIS A 1 83 ? 44.969 -21.339 32.889 1.00 55.25 83 HIS A CA 1
ATOM 666 C C . HIS A 1 83 ? 45.916 -20.976 31.720 1.00 55.25 83 HIS A C 1
ATOM 668 O O . HIS A 1 83 ? 47.108 -20.770 31.928 1.00 55.25 83 HIS A O 1
ATOM 674 N N . TRP A 1 84 ? 45.407 -20.909 30.484 1.00 55.25 84 TRP A N 1
ATOM 675 C CA . TRP A 1 84 ? 46.179 -20.680 29.258 1.00 55.25 84 TRP A CA 1
ATOM 676 C C . TRP A 1 84 ? 45.840 -19.306 28.669 1.00 55.25 84 TRP A C 1
ATOM 678 O O . TRP A 1 84 ? 44.913 -19.149 27.871 1.00 55.25 84 TRP A O 1
ATOM 688 N N . PHE A 1 85 ? 46.604 -18.297 29.090 1.00 56.66 85 PHE A N 1
ATOM 689 C CA . PHE A 1 85 ? 46.316 -16.871 28.880 1.00 56.66 85 PHE A CA 1
ATOM 690 C C . PHE A 1 85 ? 46.132 -16.464 27.400 1.00 56.66 85 PHE A C 1
ATOM 692 O O . PHE A 1 85 ? 45.300 -15.610 27.092 1.00 56.66 85 PHE A O 1
ATOM 699 N N . ASN A 1 86 ? 46.853 -17.105 26.472 1.00 55.97 86 ASN A N 1
ATOM 700 C CA . ASN A 1 86 ? 46.834 -16.750 25.044 1.00 55.97 86 ASN A CA 1
ATOM 701 C C . ASN A 1 86 ? 45.639 -17.346 24.276 1.00 55.97 86 ASN A C 1
ATOM 703 O O . ASN A 1 86 ? 45.097 -16.708 23.377 1.00 55.97 86 ASN A O 1
ATOM 707 N N . SER A 1 87 ? 45.184 -18.550 24.633 1.00 52.72 87 SER A N 1
ATOM 708 C CA . SER A 1 87 ? 44.032 -19.185 23.970 1.00 52.72 87 SER A CA 1
ATOM 709 C C . SER A 1 87 ? 42.702 -18.613 24.471 1.00 52.72 87 SER A C 1
ATOM 711 O O . SER A 1 87 ? 41.760 -18.470 23.694 1.00 52.72 87 SER A O 1
ATOM 713 N N . ALA A 1 88 ? 42.639 -18.225 25.749 1.00 55.97 88 ALA A N 1
ATOM 714 C CA . ALA A 1 88 ? 41.461 -17.598 26.348 1.00 55.97 88 ALA A CA 1
ATOM 715 C C . ALA A 1 88 ? 41.190 -16.191 25.786 1.00 55.97 88 ALA A C 1
ATOM 717 O O . ALA A 1 88 ? 40.042 -15.831 25.532 1.00 55.97 88 ALA A O 1
ATOM 718 N N . THR A 1 89 ? 42.243 -15.407 25.538 1.00 57.34 89 THR A N 1
ATOM 719 C CA . THR A 1 89 ? 42.134 -14.071 24.929 1.00 57.34 89 THR A CA 1
ATOM 720 C C . THR A 1 89 ? 41.724 -14.136 23.459 1.00 57.34 89 THR A C 1
ATOM 722 O O . THR A 1 89 ? 40.872 -13.351 23.044 1.00 57.34 89 THR A O 1
ATOM 725 N N . LEU A 1 90 ? 42.244 -15.101 22.691 1.00 56.38 90 LEU A N 1
ATOM 726 C CA . LEU A 1 90 ? 41.809 -15.344 21.311 1.00 56.38 90 LEU A CA 1
ATOM 727 C C . LEU A 1 90 ? 40.323 -15.730 21.250 1.00 56.38 90 LEU A C 1
ATOM 729 O O . LEU A 1 90 ? 39.578 -15.165 20.454 1.00 56.38 90 LEU A O 1
ATOM 733 N N . LEU A 1 91 ? 39.871 -16.640 22.120 1.00 56.31 91 LEU A N 1
ATOM 734 C CA . LEU A 1 91 ? 38.466 -17.050 22.171 1.00 56.31 91 LEU A CA 1
ATOM 735 C C . LEU A 1 91 ? 37.548 -15.883 22.565 1.00 56.31 91 LEU A C 1
ATOM 737 O O . LEU A 1 91 ? 36.508 -15.687 21.944 1.00 56.31 91 LEU A O 1
ATOM 741 N N . ALA A 1 92 ? 37.947 -15.072 23.549 1.00 57.59 92 ALA A N 1
ATOM 742 C CA . ALA A 1 92 ? 37.202 -13.877 23.939 1.00 57.59 92 ALA A CA 1
ATOM 743 C C . ALA A 1 92 ? 37.124 -12.850 22.796 1.00 57.59 92 ALA A C 1
ATOM 745 O O . ALA A 1 92 ? 36.053 -12.304 22.543 1.00 57.59 92 ALA A O 1
ATOM 746 N N . ALA A 1 93 ? 38.219 -12.623 22.065 1.00 57.31 93 ALA A N 1
ATOM 747 C CA . ALA A 1 93 ? 38.225 -11.742 20.899 1.00 57.31 93 ALA A CA 1
ATOM 748 C C . ALA A 1 93 ? 37.304 -12.265 19.786 1.00 57.31 93 ALA A C 1
ATOM 750 O O . ALA A 1 93 ? 36.515 -11.499 19.240 1.00 57.31 93 ALA A O 1
ATOM 751 N N . VAL A 1 94 ? 37.337 -13.571 19.499 1.00 59.59 94 VAL A N 1
ATOM 752 C CA . VAL A 1 94 ? 36.443 -14.215 18.524 1.00 59.59 94 VAL A CA 1
ATOM 753 C C . VAL A 1 94 ? 34.979 -14.074 18.946 1.00 59.59 94 VAL A C 1
ATOM 755 O O . VAL A 1 94 ? 34.149 -13.692 18.126 1.00 59.59 94 VAL A O 1
ATOM 758 N N . LEU A 1 95 ? 34.653 -14.295 20.222 1.00 59.16 95 LEU A N 1
ATOM 759 C CA . LEU A 1 95 ? 33.292 -14.127 20.745 1.00 59.16 95 LEU A CA 1
ATOM 760 C C . LEU A 1 95 ? 32.814 -12.671 20.680 1.00 59.16 95 LEU A C 1
ATOM 762 O O . LEU A 1 95 ? 31.660 -12.431 20.337 1.00 59.16 95 LEU A O 1
ATOM 766 N N . VAL A 1 96 ? 33.687 -11.697 20.955 1.00 59.84 96 VAL A N 1
ATOM 767 C CA . VAL A 1 96 ? 33.361 -10.266 20.836 1.00 59.84 96 VAL A CA 1
ATOM 768 C C . VAL A 1 96 ? 33.175 -9.857 19.375 1.00 59.84 96 VAL A C 1
ATOM 770 O O . VAL A 1 96 ? 32.241 -9.120 19.076 1.00 59.84 96 VAL A O 1
ATOM 773 N N . VAL A 1 97 ? 34.005 -10.347 18.451 1.00 61.69 97 VAL A N 1
ATOM 774 C CA . VAL A 1 97 ? 33.872 -10.058 17.012 1.00 61.69 97 VAL A CA 1
ATOM 775 C C . VAL A 1 97 ? 32.610 -10.698 16.437 1.00 61.69 97 VAL A C 1
ATOM 777 O O . VAL A 1 97 ? 31.870 -10.035 15.715 1.00 61.69 97 VAL A O 1
ATOM 780 N N . ILE A 1 98 ? 32.314 -11.952 16.791 1.00 58.22 98 ILE A N 1
ATOM 781 C CA . ILE A 1 98 ? 31.088 -12.639 16.365 1.00 58.22 98 ILE A CA 1
ATOM 782 C C . ILE A 1 98 ? 29.859 -11.965 16.986 1.00 58.22 98 ILE A C 1
ATOM 784 O O . ILE A 1 98 ? 28.912 -11.655 16.269 1.00 58.22 98 ILE A O 1
ATOM 788 N N . GLY A 1 99 ? 29.882 -11.670 18.288 1.00 59.34 99 GLY A N 1
ATOM 789 C CA . GLY A 1 99 ? 28.789 -10.986 18.983 1.00 59.34 99 GLY A CA 1
ATOM 790 C C . GLY A 1 99 ? 28.543 -9.569 18.463 1.00 59.34 99 GLY A C 1
ATOM 791 O O . GLY A 1 99 ? 27.397 -9.181 18.228 1.00 59.34 99 GLY A O 1
ATOM 792 N N . GLY A 1 100 ? 29.612 -8.812 18.209 1.00 56.06 100 GLY A N 1
ATOM 793 C CA . GLY A 1 100 ? 29.555 -7.486 17.594 1.00 56.06 100 GLY A CA 1
ATOM 794 C C . GLY A 1 100 ? 29.053 -7.535 16.150 1.00 56.06 100 GLY A C 1
ATOM 795 O O . GLY A 1 100 ? 28.187 -6.746 15.779 1.00 56.06 100 GLY A O 1
ATOM 796 N N . GLY A 1 101 ? 29.521 -8.503 15.356 1.00 62.25 101 GLY A N 1
ATOM 797 C CA . GLY A 1 101 ? 29.074 -8.726 13.979 1.00 62.25 101 GLY A CA 1
ATOM 798 C C . GLY A 1 101 ? 27.600 -9.128 13.886 1.00 62.25 101 GLY A C 1
ATOM 799 O O . GLY A 1 101 ? 26.868 -8.581 13.060 1.00 62.25 101 GLY A O 1
ATOM 800 N N . MET A 1 102 ? 27.134 -10.017 14.770 1.00 56.22 102 MET A N 1
ATOM 801 C CA . MET A 1 102 ? 25.717 -10.387 14.879 1.00 56.22 102 MET A CA 1
ATOM 802 C C . MET A 1 102 ? 24.857 -9.192 15.299 1.00 56.22 102 MET A C 1
ATOM 804 O O . MET A 1 102 ? 23.816 -8.957 14.693 1.00 56.22 102 MET A O 1
ATOM 808 N N . SER A 1 103 ? 25.310 -8.397 16.273 1.00 58.28 103 SER A N 1
ATOM 809 C CA . SER A 1 103 ? 24.599 -7.190 16.717 1.00 58.28 103 SER A CA 1
ATOM 810 C C . SER A 1 103 ? 24.492 -6.150 15.597 1.00 58.28 103 SER A C 1
ATOM 812 O O . SER A 1 103 ? 23.426 -5.581 15.384 1.00 58.28 103 SER A O 1
ATOM 814 N N . TYR A 1 104 ? 25.567 -5.941 14.829 1.00 60.94 104 TYR A N 1
ATOM 815 C CA . TYR A 1 104 ? 25.570 -5.038 13.677 1.00 60.94 104 TYR A CA 1
ATOM 816 C C . TYR A 1 104 ? 24.598 -5.499 12.583 1.00 60.94 104 TYR A C 1
ATOM 818 O O . TYR A 1 104 ? 23.753 -4.718 12.144 1.00 60.94 104 TYR A O 1
ATOM 826 N N . LYS A 1 105 ? 24.664 -6.779 12.189 1.00 59.31 105 LYS A N 1
ATOM 827 C CA . LYS A 1 105 ? 23.743 -7.359 11.199 1.00 59.31 105 LYS A CA 1
ATOM 828 C C . LYS A 1 105 ? 22.293 -7.308 11.666 1.00 59.31 105 LYS A C 1
ATOM 830 O O . LYS A 1 105 ? 21.401 -7.083 10.860 1.00 59.31 105 LYS A O 1
ATOM 835 N N . TRP A 1 106 ? 22.050 -7.456 12.962 1.00 60.00 106 TRP A N 1
ATOM 836 C CA . TRP A 1 106 ? 20.711 -7.344 13.522 1.00 60.00 106 TRP A CA 1
ATOM 837 C C . TRP A 1 106 ? 20.182 -5.904 13.530 1.00 60.00 106 TRP A C 1
ATOM 839 O O . TRP A 1 106 ? 19.014 -5.690 13.225 1.00 60.00 106 TRP A O 1
ATOM 849 N N . ILE A 1 107 ? 21.024 -4.902 13.811 1.00 65.12 107 ILE A N 1
ATOM 850 C CA . ILE A 1 107 ? 20.653 -3.481 13.667 1.00 65.12 107 ILE A CA 1
ATOM 851 C C . ILE A 1 107 ? 20.296 -3.171 12.210 1.00 65.12 107 ILE A C 1
ATOM 853 O O . ILE A 1 107 ? 19.317 -2.473 11.957 1.00 65.12 107 ILE A O 1
ATOM 857 N N . GLU A 1 108 ? 21.059 -3.706 11.257 1.00 65.75 108 GLU A N 1
ATOM 858 C CA . GLU A 1 108 ? 20.773 -3.590 9.823 1.00 65.75 108 GLU A CA 1
ATOM 859 C C . GLU A 1 108 ? 19.416 -4.225 9.477 1.00 65.75 108 GLU A C 1
ATOM 861 O O . GLU A 1 108 ? 18.576 -3.568 8.869 1.00 65.75 108 GLU A O 1
ATOM 866 N N . VAL A 1 109 ? 19.148 -5.443 9.963 1.00 62.69 109 VAL A N 1
ATOM 867 C CA . VAL A 1 109 ? 17.854 -6.129 9.790 1.00 62.69 109 VAL A CA 1
ATOM 868 C C . VAL A 1 109 ? 16.708 -5.373 10.462 1.00 62.69 109 VAL A C 1
ATOM 870 O O . VAL A 1 109 ? 15.636 -5.280 9.879 1.00 62.69 109 VAL A O 1
ATOM 873 N N . SER A 1 110 ? 16.897 -4.799 11.654 1.00 61.41 110 SER A N 1
ATOM 874 C CA . SER A 1 110 ? 15.847 -4.009 12.307 1.00 61.41 110 SER A CA 1
ATOM 875 C C . SER A 1 110 ? 15.568 -2.719 11.550 1.00 61.41 110 SER A C 1
ATOM 877 O O . SER A 1 110 ? 14.404 -2.355 11.433 1.00 61.41 110 SER A O 1
ATOM 879 N N . ARG A 1 111 ? 16.596 -2.023 11.050 1.00 69.00 111 ARG A N 1
ATOM 880 C CA . ARG A 1 111 ? 16.410 -0.824 10.219 1.00 69.00 111 ARG A CA 1
ATOM 881 C C . ARG A 1 111 ? 15.669 -1.169 8.939 1.00 69.00 111 ARG A C 1
ATOM 883 O O . ARG A 1 111 ? 14.735 -0.468 8.575 1.00 69.00 111 ARG A O 1
ATOM 890 N N . GLU A 1 112 ? 16.049 -2.273 8.309 1.00 70.19 112 GLU A N 1
ATOM 891 C CA . GLU A 1 112 ? 15.393 -2.759 7.104 1.00 70.19 112 GLU A CA 1
ATOM 892 C C . GLU A 1 112 ? 13.955 -3.208 7.383 1.00 70.19 112 GLU A C 1
ATOM 894 O O . GLU A 1 112 ? 13.056 -2.890 6.617 1.00 70.19 112 GLU A O 1
ATOM 899 N N . SER A 1 113 ? 13.694 -3.863 8.514 1.00 64.38 113 SER A N 1
ATOM 900 C CA . SER A 1 113 ? 12.343 -4.240 8.934 1.00 64.38 113 SER A CA 1
ATOM 901 C C . SER A 1 113 ? 11.469 -3.024 9.228 1.00 64.38 113 SER A C 1
ATOM 903 O O . SER A 1 113 ? 10.292 -3.050 8.884 1.00 64.38 113 SER A O 1
ATOM 905 N N . THR A 1 114 ? 12.008 -1.976 9.861 1.00 67.00 114 THR A N 1
ATOM 906 C CA . THR A 1 114 ? 11.280 -0.718 10.077 1.00 67.00 114 THR A CA 1
ATOM 907 C C . THR A 1 114 ? 10.989 -0.044 8.743 1.00 67.00 114 THR A C 1
ATOM 909 O O . THR A 1 114 ? 9.838 0.278 8.484 1.00 67.00 114 THR A O 1
ATOM 912 N N . ARG A 1 115 ? 11.986 0.053 7.853 1.00 74.62 115 ARG A N 1
ATOM 913 C CA . ARG A 1 115 ? 11.822 0.588 6.494 1.00 74.62 115 ARG A CA 1
ATOM 914 C C . ARG A 1 115 ? 10.753 -0.170 5.706 1.00 74.62 115 ARG A C 1
ATOM 916 O O . ARG A 1 115 ? 9.893 0.444 5.093 1.00 74.62 115 ARG A O 1
ATOM 923 N N . LEU A 1 116 ? 10.782 -1.502 5.725 1.00 70.19 116 LEU A N 1
ATOM 924 C CA . LEU A 1 116 ? 9.781 -2.338 5.055 1.00 70.19 116 LEU A CA 1
ATOM 925 C C . LEU A 1 116 ? 8.396 -2.212 5.702 1.00 70.19 116 LEU A C 1
ATOM 927 O O . LEU A 1 116 ? 7.397 -2.270 4.992 1.00 70.19 116 LEU A O 1
ATOM 931 N N . GLY A 1 117 ? 8.332 -2.023 7.022 1.00 69.44 117 GLY A N 1
ATOM 932 C CA . GLY A 1 117 ? 7.093 -1.719 7.739 1.00 69.44 117 GLY A CA 1
ATOM 933 C C . GLY A 1 117 ? 6.492 -0.384 7.302 1.00 69.44 117 GLY A C 1
ATOM 934 O O . GLY A 1 117 ? 5.321 -0.341 6.941 1.00 69.44 117 GLY A O 1
ATOM 935 N N . GLU A 1 118 ? 7.307 0.669 7.239 1.00 72.94 118 GLU A N 1
ATOM 936 C CA . GLU A 1 118 ? 6.911 1.993 6.740 1.00 72.94 118 GLU A CA 1
ATOM 937 C C . GLU A 1 118 ? 6.438 1.922 5.282 1.00 72.94 118 GLU A C 1
ATOM 939 O O . GLU A 1 118 ? 5.371 2.436 4.960 1.00 72.94 118 GLU A O 1
ATOM 944 N N . VAL A 1 119 ? 7.166 1.214 4.410 1.00 73.06 119 VAL A N 1
ATOM 945 C CA . VAL A 1 119 ? 6.759 0.995 3.010 1.00 73.06 119 VAL A CA 1
ATOM 946 C C . VAL A 1 119 ? 5.442 0.223 2.928 1.00 73.06 119 VAL A C 1
ATOM 948 O O . VAL A 1 119 ? 4.593 0.549 2.102 1.00 73.06 119 VAL A O 1
ATOM 951 N N . PHE A 1 120 ? 5.231 -0.786 3.775 1.00 70.31 120 PHE A N 1
ATOM 952 C CA . PHE A 1 120 ? 3.979 -1.543 3.816 1.00 70.31 120 PHE A CA 1
ATOM 953 C C . PHE A 1 120 ? 2.796 -0.678 4.270 1.00 70.31 120 PHE A C 1
ATOM 955 O O . PHE A 1 120 ? 1.729 -0.716 3.653 1.00 70.31 120 PHE A O 1
ATOM 962 N N . GLU A 1 121 ? 2.966 0.111 5.330 1.00 72.75 121 GLU A N 1
ATOM 963 C CA . GLU A 1 121 ? 1.943 1.043 5.810 1.00 72.75 121 GLU A CA 1
ATOM 964 C C . GLU A 1 121 ? 1.628 2.109 4.758 1.00 72.75 121 GLU A C 1
ATOM 966 O O . GLU A 1 121 ? 0.456 2.335 4.445 1.00 72.75 121 GLU A O 1
ATOM 971 N N . GLU A 1 122 ? 2.658 2.688 4.140 1.00 78.06 122 GLU A N 1
ATOM 972 C CA . GLU A 1 122 ? 2.522 3.678 3.073 1.00 78.06 122 GLU A CA 1
ATOM 973 C C . GLU A 1 122 ? 1.836 3.088 1.838 1.00 78.06 122 GLU A C 1
ATOM 975 O O . GLU A 1 122 ? 0.909 3.689 1.299 1.00 78.06 122 GLU A O 1
ATOM 980 N N . THR A 1 123 ? 2.203 1.871 1.433 1.00 77.12 123 THR A N 1
ATOM 981 C CA . THR A 1 123 ? 1.553 1.149 0.329 1.00 77.12 123 THR A CA 1
ATOM 982 C C . THR A 1 123 ? 0.062 0.978 0.588 1.00 77.12 123 THR A C 1
ATOM 984 O O . THR A 1 123 ? -0.762 1.289 -0.272 1.00 77.12 123 THR A O 1
ATOM 987 N N . ASN A 1 124 ? -0.309 0.515 1.784 1.00 71.50 124 ASN A N 1
ATOM 988 C CA . ASN A 1 124 ? -1.712 0.334 2.144 1.00 71.50 124 ASN A CA 1
ATOM 989 C C . ASN A 1 124 ? -2.461 1.667 2.209 1.00 71.50 124 ASN A C 1
ATOM 991 O O . ASN A 1 124 ? -3.601 1.746 1.751 1.00 71.50 124 ASN A O 1
ATOM 995 N N . ARG A 1 125 ? -1.825 2.722 2.732 1.00 76.12 125 ARG A N 1
ATOM 996 C CA . ARG A 1 125 ? -2.387 4.077 2.771 1.00 76.12 125 AR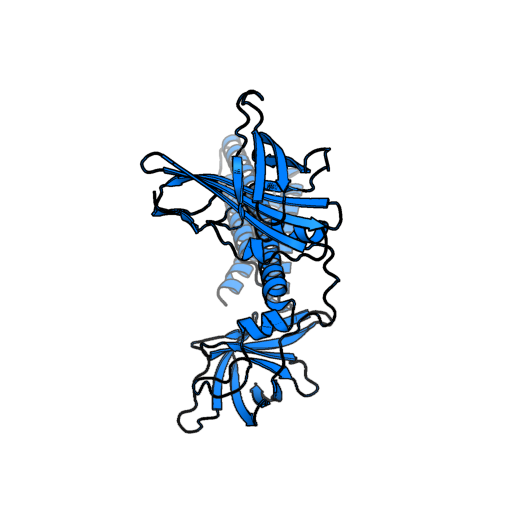G A CA 1
ATOM 997 C C . ARG A 1 125 ? -2.654 4.607 1.366 1.00 76.12 125 ARG A C 1
ATOM 999 O O . ARG A 1 125 ? -3.741 5.121 1.108 1.00 76.12 125 ARG A O 1
ATOM 1006 N N . LEU A 1 126 ? -1.690 4.461 0.460 1.00 78.19 126 LEU A N 1
ATOM 1007 C CA . LEU A 1 126 ? -1.803 4.876 -0.934 1.00 78.19 126 LEU A CA 1
ATOM 1008 C C . LEU A 1 126 ? -2.902 4.088 -1.657 1.00 78.19 126 LEU A C 1
ATOM 1010 O O . LEU A 1 126 ? -3.790 4.701 -2.245 1.00 78.19 126 LEU A O 1
ATOM 1014 N N . LEU A 1 127 ? -2.917 2.756 -1.549 1.00 76.12 127 LEU A N 1
ATOM 1015 C CA . LEU A 1 127 ? -3.962 1.912 -2.144 1.00 76.12 127 LEU A CA 1
ATOM 1016 C C . LEU A 1 127 ? -5.356 2.261 -1.623 1.00 76.12 127 LEU A C 1
ATOM 1018 O O . LEU A 1 127 ? -6.307 2.323 -2.402 1.00 76.12 127 LEU A O 1
ATOM 1022 N N . PHE A 1 128 ? -5.480 2.518 -0.321 1.00 73.94 128 PHE A N 1
ATOM 1023 C CA . PHE A 1 128 ? -6.727 2.983 0.274 1.00 73.94 128 PHE A CA 1
ATOM 1024 C C . PHE A 1 128 ? -7.139 4.337 -0.316 1.00 73.94 128 PHE A C 1
ATOM 1026 O O . PHE A 1 128 ? -8.265 4.483 -0.786 1.00 73.94 128 PHE A O 1
ATOM 1033 N N . LYS A 1 129 ? -6.221 5.313 -0.364 1.00 74.00 129 LYS A N 1
ATOM 1034 C CA . LYS A 1 129 ? -6.483 6.637 -0.947 1.00 74.00 129 LYS A CA 1
ATOM 1035 C C . LYS A 1 129 ? -6.911 6.538 -2.412 1.00 74.00 129 LYS A C 1
ATOM 1037 O O . LYS A 1 129 ? -7.822 7.245 -2.813 1.00 74.00 129 LYS A O 1
ATOM 1042 N N . ALA A 1 130 ? -6.292 5.661 -3.195 1.00 74.25 130 ALA A N 1
ATOM 1043 C CA . ALA A 1 130 ? -6.637 5.463 -4.597 1.00 74.25 130 ALA A CA 1
ATOM 1044 C C . ALA A 1 130 ? -8.020 4.820 -4.775 1.00 74.25 130 ALA A C 1
ATOM 1046 O O . ALA A 1 130 ? -8.843 5.322 -5.538 1.00 74.25 130 ALA A O 1
ATOM 1047 N N . LYS A 1 131 ? -8.318 3.751 -4.023 1.00 71.00 131 LYS A N 1
ATOM 1048 C CA . LYS A 1 131 ? -9.613 3.052 -4.094 1.00 71.00 131 LYS A CA 1
ATOM 1049 C C . LYS A 1 131 ? -10.782 3.886 -3.579 1.00 71.00 131 LYS A C 1
ATOM 1051 O O . LYS A 1 131 ? -11.916 3.634 -3.963 1.00 71.00 131 LYS A O 1
ATOM 1056 N N . PHE A 1 132 ? -10.525 4.864 -2.718 1.00 69.06 132 PHE A N 1
ATOM 1057 C CA . PHE A 1 132 ? -11.570 5.676 -2.090 1.00 69.06 132 PHE A CA 1
ATOM 1058 C C . PHE A 1 132 ? -11.372 7.172 -2.331 1.00 69.06 132 PHE A C 1
ATOM 1060 O O . PHE A 1 132 ? -11.878 7.981 -1.567 1.00 69.06 132 PHE A O 1
ATOM 1067 N N . GLY A 1 133 ? -10.630 7.549 -3.375 1.00 65.44 133 GLY A N 1
ATOM 1068 C CA . GLY A 1 133 ? -10.246 8.937 -3.646 1.00 65.44 133 GLY A CA 1
ATOM 1069 C C . GLY A 1 133 ? -11.346 9.796 -4.269 1.00 65.44 133 GLY A C 1
ATOM 1070 O O . GLY A 1 133 ? -11.207 11.015 -4.314 1.00 65.44 133 GLY A O 1
ATOM 1071 N N . SER A 1 134 ? -12.437 9.188 -4.741 1.00 61.97 134 SER A N 1
ATOM 1072 C CA . SER A 1 134 ? -13.615 9.907 -5.225 1.00 61.97 134 SER A CA 1
ATOM 1073 C C . SER A 1 134 ? -14.903 9.282 -4.696 1.00 61.97 134 SER A C 1
ATOM 1075 O O . SER A 1 134 ? -14.987 8.073 -4.462 1.00 61.97 134 SER A O 1
ATOM 1077 N N . ALA A 1 135 ? -15.928 10.120 -4.526 1.00 62.62 135 ALA A N 1
ATOM 1078 C CA . ALA A 1 135 ? -17.253 9.676 -4.100 1.00 62.62 135 ALA A CA 1
ATOM 1079 C C . ALA A 1 135 ? -17.873 8.673 -5.091 1.00 62.62 135 ALA A C 1
ATOM 1081 O O . ALA A 1 135 ? -18.562 7.751 -4.670 1.00 62.62 135 ALA A O 1
ATOM 1082 N N . GLU A 1 136 ? -17.581 8.815 -6.386 1.00 59.78 136 GLU A N 1
ATOM 1083 C CA . GLU A 1 136 ? -18.037 7.906 -7.442 1.00 59.78 136 GLU A CA 1
ATOM 1084 C C . GLU A 1 136 ? -17.388 6.518 -7.328 1.00 59.78 136 GLU A C 1
ATOM 1086 O O . GLU A 1 136 ? -18.089 5.509 -7.300 1.00 59.78 136 GLU A O 1
ATOM 1091 N N . VAL A 1 137 ? -16.059 6.445 -7.183 1.00 59.62 137 VAL A N 1
ATOM 1092 C CA . VAL A 1 137 ? -15.347 5.163 -7.024 1.00 59.62 137 VAL A CA 1
ATOM 1093 C C . VAL A 1 137 ? -15.770 4.485 -5.723 1.00 59.62 137 VAL A C 1
ATOM 1095 O O . VAL A 1 137 ? -16.017 3.279 -5.701 1.00 59.62 137 VAL A O 1
ATOM 1098 N N . TYR A 1 138 ? -15.938 5.265 -4.654 1.00 61.38 138 TYR A N 1
ATOM 1099 C CA . TYR A 1 138 ? -16.476 4.772 -3.394 1.00 61.38 138 TYR A CA 1
ATOM 1100 C C . TYR A 1 138 ? -17.879 4.161 -3.558 1.00 61.38 138 TYR A C 1
ATOM 1102 O O . TYR A 1 138 ? -18.108 3.037 -3.108 1.00 61.38 138 TYR A O 1
ATOM 1110 N N . GLN A 1 139 ? -18.799 4.864 -4.228 1.00 58.06 139 GLN A N 1
ATOM 1111 C CA . GLN A 1 139 ? -20.153 4.370 -4.501 1.00 58.06 139 GLN A CA 1
ATOM 1112 C C . GLN A 1 139 ? -20.154 3.131 -5.401 1.00 58.06 139 GLN A C 1
ATOM 1114 O O . GLN A 1 139 ? -20.957 2.234 -5.176 1.00 58.06 139 GLN A O 1
ATOM 1119 N N . ASN A 1 140 ? -19.246 3.030 -6.371 1.00 52.38 140 ASN A N 1
ATOM 1120 C CA . ASN A 1 140 ? -19.133 1.850 -7.231 1.00 52.38 140 ASN A CA 1
ATOM 1121 C C . ASN A 1 140 ? -18.600 0.623 -6.474 1.00 52.38 140 ASN A C 1
ATOM 1123 O O . ASN A 1 140 ? -19.088 -0.486 -6.682 1.00 52.38 140 ASN A O 1
ATOM 1127 N N . TYR A 1 141 ? -17.623 0.808 -5.579 1.00 52.75 141 TYR A N 1
ATOM 1128 C CA . TYR A 1 141 ? -17.024 -0.294 -4.816 1.00 52.75 141 TYR A CA 1
ATOM 1129 C C . TYR A 1 141 ? -17.888 -0.771 -3.650 1.00 52.75 141 TYR A C 1
ATOM 1131 O O . TYR A 1 141 ? -17.923 -1.967 -3.362 1.00 52.75 141 TYR A O 1
ATOM 1139 N N . PHE A 1 142 ? -18.557 0.144 -2.953 1.00 53.19 142 PHE A N 1
ATOM 1140 C CA . PHE A 1 142 ? -19.382 -0.206 -1.799 1.00 53.19 142 PHE A CA 1
ATOM 1141 C C . PHE A 1 142 ? -20.885 -0.241 -2.092 1.00 53.19 142 PHE A C 1
ATOM 1143 O O . PHE A 1 142 ? -21.646 -0.715 -1.246 1.00 53.19 142 PHE A O 1
ATOM 1150 N N . GLY A 1 143 ? -21.310 0.207 -3.276 1.00 46.47 143 GLY A N 1
ATOM 1151 C CA . GLY A 1 143 ? -22.716 0.388 -3.623 1.00 46.47 143 GLY A CA 1
ATOM 1152 C C . GLY A 1 143 ? -23.375 1.521 -2.825 1.00 46.47 143 GLY A C 1
ATOM 1153 O O . GLY A 1 143 ? -22.774 2.088 -1.903 1.00 46.47 143 GLY A O 1
ATOM 1154 N N . PRO A 1 144 ? -24.646 1.849 -3.117 1.00 51.00 144 PRO A N 1
ATOM 1155 C CA . PRO A 1 144 ? -25.475 2.504 -2.123 1.00 51.00 144 PRO A CA 1
ATOM 1156 C C . PRO A 1 144 ? -25.486 1.614 -0.880 1.00 51.00 144 PRO A C 1
ATOM 1158 O O . PRO A 1 144 ? -25.768 0.417 -0.937 1.00 51.00 144 PRO A O 1
ATOM 1161 N N . PHE A 1 145 ? -25.202 2.205 0.272 1.00 49.03 145 PHE A N 1
ATOM 1162 C CA . PHE A 1 145 ? -25.261 1.541 1.574 1.00 49.03 145 PHE A CA 1
ATOM 1163 C C . PHE A 1 145 ? -26.697 1.228 2.023 1.00 49.03 145 PHE A C 1
ATOM 1165 O O . PHE A 1 145 ? -26.961 1.009 3.216 1.00 49.03 145 PHE A O 1
ATOM 1172 N N . ASP A 1 146 ? -27.615 1.207 1.072 1.00 43.19 146 ASP A N 1
ATOM 1173 C CA . ASP A 1 146 ? -29.040 1.212 1.266 1.00 43.19 146 ASP A CA 1
ATOM 1174 C C . ASP A 1 146 ? -29.521 -0.237 1.263 1.00 43.19 146 ASP A C 1
ATOM 1176 O O . ASP A 1 146 ? -29.552 -0.913 0.241 1.00 43.19 146 ASP A O 1
ATOM 1180 N N . GLY A 1 147 ? -29.918 -0.698 2.450 1.00 45.94 147 GLY A N 1
ATOM 1181 C CA . GLY A 1 147 ? -30.938 -1.733 2.593 1.00 45.94 147 GLY A CA 1
ATOM 1182 C C . GLY A 1 147 ? -30.475 -3.195 2.663 1.00 45.94 147 GLY A C 1
ATOM 1183 O O . GLY A 1 147 ? -30.002 -3.785 1.706 1.00 45.94 147 GLY A O 1
ATOM 1184 N N . ALA A 1 148 ? -30.773 -3.817 3.809 1.00 43.09 148 ALA A N 1
ATOM 1185 C CA . ALA A 1 148 ? -31.184 -5.225 3.915 1.00 43.09 148 ALA A CA 1
ATOM 1186 C C . ALA A 1 148 ? -30.173 -6.351 3.604 1.00 43.09 148 ALA A C 1
ATOM 1188 O O . ALA A 1 148 ? -30.556 -7.455 3.228 1.00 43.09 148 ALA A O 1
ATOM 1189 N N . GLY A 1 149 ? -28.890 -6.166 3.912 1.00 49.72 149 GLY A N 1
ATOM 1190 C CA . GLY A 1 149 ? -28.090 -7.318 4.335 1.00 49.72 149 GLY A CA 1
ATOM 1191 C C . GLY A 1 149 ? -28.570 -7.787 5.715 1.00 49.72 149 GLY A C 1
ATOM 1192 O O . GLY A 1 149 ? -28.137 -7.231 6.723 1.00 49.72 149 GLY A O 1
ATOM 1193 N N . ASP A 1 150 ? -29.460 -8.781 5.797 1.00 56.06 150 ASP A N 1
ATOM 1194 C CA . ASP A 1 150 ? -30.063 -9.250 7.067 1.00 56.06 150 ASP A CA 1
ATOM 1195 C C . ASP A 1 150 ? -29.054 -9.769 8.102 1.00 56.06 150 ASP A C 1
ATOM 1197 O O . ASP A 1 150 ? -29.392 -9.960 9.274 1.00 56.06 150 ASP A O 1
ATOM 1201 N N . ARG A 1 151 ? -27.810 -10.017 7.684 1.00 70.31 151 ARG A N 1
ATOM 1202 C CA . ARG A 1 151 ? -26.801 -10.654 8.526 1.00 70.31 151 ARG A CA 1
ATOM 1203 C C . ARG A 1 151 ? -26.107 -9.669 9.473 1.00 70.31 151 ARG A C 1
ATOM 1205 O O . ARG A 1 151 ? -26.031 -9.959 10.668 1.00 70.31 151 ARG A O 1
ATOM 1212 N N . TYR A 1 152 ? -25.646 -8.516 8.968 1.00 79.62 152 TYR A N 1
ATOM 1213 C CA . TYR A 1 152 ? -24.859 -7.523 9.719 1.00 79.62 152 TYR A CA 1
ATOM 1214 C C . TYR A 1 152 ? -25.126 -6.078 9.259 1.00 79.62 152 TYR A C 1
ATOM 1216 O O . TYR A 1 152 ? -25.415 -5.851 8.083 1.00 79.62 152 TYR A O 1
ATOM 1224 N N . PRO A 1 153 ? -24.968 -5.069 10.138 1.00 84.25 153 PRO A N 1
ATOM 1225 C CA . PRO A 1 153 ? -25.059 -3.660 9.763 1.00 84.25 153 PRO A CA 1
ATOM 1226 C C . PRO A 1 153 ? -23.754 -3.157 9.118 1.00 84.25 153 PRO A C 1
ATOM 1228 O O . PRO A 1 153 ? -23.023 -2.356 9.690 1.00 84.25 153 PRO A O 1
ATOM 1231 N N . VAL A 1 154 ? -23.465 -3.642 7.910 1.00 84.00 154 VAL A N 1
ATOM 1232 C CA . VAL A 1 154 ? -22.251 -3.308 7.145 1.00 84.00 154 VAL A CA 1
ATOM 1233 C C . VAL A 1 154 ? -22.184 -1.808 6.832 1.00 84.00 154 VAL A C 1
ATOM 1235 O O . VAL A 1 154 ? -23.177 -1.204 6.403 1.00 84.00 154 VAL A O 1
ATOM 1238 N N . GLY A 1 155 ? -21.005 -1.217 7.030 1.00 81.50 155 GLY A N 1
ATOM 1239 C CA . GLY A 1 155 ? -20.711 0.156 6.630 1.00 81.50 155 GLY A CA 1
ATOM 1240 C C . GLY A 1 155 ? -19.656 0.867 7.462 1.00 81.50 155 GLY A C 1
ATOM 1241 O O . GLY A 1 155 ? -19.107 0.315 8.419 1.00 81.50 155 GLY A O 1
ATOM 1242 N N . HIS A 1 156 ? -19.391 2.105 7.053 1.00 85.81 156 HIS A N 1
ATOM 1243 C CA . HIS A 1 156 ? -18.690 3.101 7.847 1.00 85.81 156 HIS A CA 1
ATOM 1244 C C . HIS A 1 156 ? -19.728 3.935 8.608 1.00 85.81 156 HIS A C 1
ATOM 1246 O O . HIS A 1 156 ? -20.744 4.366 8.057 1.00 85.81 156 HIS A O 1
ATOM 1252 N N . TRP A 1 157 ? -19.494 4.105 9.901 1.00 89.94 157 TRP A N 1
ATOM 1253 C CA . TRP A 1 157 ? -20.407 4.765 10.817 1.00 89.94 157 TRP A CA 1
ATOM 1254 C C . TRP A 1 157 ? -19.612 5.800 11.606 1.00 89.94 157 TRP A C 1
ATOM 1256 O O . TRP A 1 157 ? -18.645 5.451 12.279 1.00 89.94 157 TRP A O 1
ATOM 1266 N N . GLN A 1 158 ? -19.990 7.068 11.506 1.00 92.56 158 GLN A N 1
ATOM 1267 C CA . GLN A 1 158 ? -19.355 8.176 12.214 1.00 92.56 158 GLN A CA 1
ATOM 1268 C C . GLN A 1 158 ? -20.111 8.439 13.515 1.00 92.56 158 GLN A C 1
ATOM 1270 O O . GLN A 1 158 ? -21.335 8.313 13.543 1.00 92.56 158 GLN A O 1
ATOM 1275 N N . LEU A 1 159 ? -19.408 8.787 14.592 1.00 93.56 159 LEU A N 1
ATOM 1276 C CA . LEU A 1 159 ? -20.068 9.189 15.831 1.00 93.56 159 LEU A CA 1
ATOM 1277 C C . LEU A 1 159 ? -20.957 10.419 15.583 1.00 93.56 159 LEU A C 1
ATOM 1279 O O . LEU A 1 159 ? -20.501 11.415 15.026 1.00 93.56 159 LEU A O 1
ATOM 1283 N N . ASP A 1 160 ? -22.199 10.347 16.052 1.00 90.81 160 ASP A N 1
ATOM 1284 C CA . ASP A 1 160 ? -23.126 11.471 16.132 1.00 90.81 160 ASP A CA 1
ATOM 1285 C C . ASP A 1 160 ? -23.115 12.029 17.565 1.00 90.81 160 ASP A C 1
ATOM 1287 O O . ASP A 1 160 ? -23.857 11.584 18.444 1.00 90.81 160 ASP A O 1
ATOM 1291 N N . GLY A 1 161 ? -22.168 12.930 17.842 1.00 87.62 161 GLY A N 1
ATOM 1292 C CA . GLY A 1 161 ? -21.971 13.534 19.162 1.00 87.62 161 GLY A CA 1
ATOM 1293 C C . GLY A 1 161 ? -20.503 13.787 19.508 1.00 87.62 161 GLY A C 1
ATOM 1294 O O . GLY A 1 161 ? -19.618 13.679 18.664 1.00 87.62 161 GLY A O 1
ATOM 1295 N N . GLN A 1 162 ? -20.237 14.133 20.772 1.00 84.50 162 GLN A N 1
ATOM 1296 C CA . GLN A 1 162 ? -18.877 14.307 21.291 1.00 84.50 162 GLN A CA 1
ATOM 1297 C C . GLN A 1 162 ? -18.458 13.108 22.147 1.00 84.50 162 GLN A C 1
ATOM 1299 O O . GLN A 1 162 ? -19.100 12.785 23.145 1.00 84.50 162 GLN A O 1
ATOM 1304 N N . SER A 1 163 ? -17.362 12.456 21.767 1.00 88.50 163 SER A N 1
ATOM 1305 C CA . SER A 1 163 ? -16.699 11.397 22.533 1.00 88.50 163 SER A CA 1
ATOM 1306 C C . SER A 1 163 ? -15.246 11.273 22.073 1.00 88.50 163 SER A C 1
ATOM 1308 O O . SER A 1 163 ? -14.868 11.837 21.048 1.00 88.50 163 SER A O 1
ATOM 1310 N N . HIS A 1 164 ? -14.427 10.511 22.801 1.00 87.69 164 HIS A N 1
ATOM 1311 C CA . HIS A 1 164 ? -13.105 10.108 22.316 1.00 87.69 164 HIS A CA 1
ATOM 1312 C C . HIS A 1 164 ? -13.193 9.034 21.225 1.00 87.69 164 HIS A C 1
ATOM 1314 O O . HIS A 1 164 ? -12.230 8.844 20.494 1.00 87.69 164 HIS A O 1
ATOM 1320 N N . TYR A 1 165 ? -14.317 8.324 21.097 1.00 91.56 165 TYR A N 1
ATOM 1321 C CA . TYR A 1 165 ? -14.577 7.464 19.940 1.00 91.56 165 TYR A CA 1
ATOM 1322 C C . TYR A 1 165 ? -14.970 8.301 18.726 1.00 91.56 165 TYR A C 1
ATOM 1324 O O . TYR A 1 165 ? -15.654 9.307 18.862 1.00 91.56 165 TYR A O 1
ATOM 1332 N N . THR A 1 166 ? -14.569 7.876 17.535 1.00 91.50 166 THR A N 1
ATOM 1333 C CA . THR A 1 166 ? -14.713 8.687 16.316 1.00 91.50 166 THR A CA 1
ATOM 1334 C C . THR A 1 166 ? -15.558 7.987 15.261 1.00 91.50 166 THR A C 1
ATOM 1336 O O . THR A 1 166 ? -16.499 8.570 14.725 1.00 91.50 166 THR A O 1
ATOM 1339 N N . ARG A 1 167 ? -15.255 6.717 14.977 1.00 91.94 167 ARG A N 1
ATOM 1340 C CA . ARG A 1 167 ? -15.910 5.941 13.918 1.00 91.94 167 ARG A CA 1
ATOM 1341 C C . ARG A 1 167 ? -15.920 4.444 14.204 1.00 91.94 167 ARG A C 1
ATOM 1343 O O . ARG A 1 167 ? -15.078 3.911 14.925 1.00 91.94 167 ARG A O 1
ATOM 1350 N N . LEU A 1 168 ? -16.872 3.758 13.594 1.00 92.50 168 LEU A N 1
ATOM 1351 C CA . LEU A 1 168 ? -17.070 2.318 13.641 1.00 92.50 168 LEU 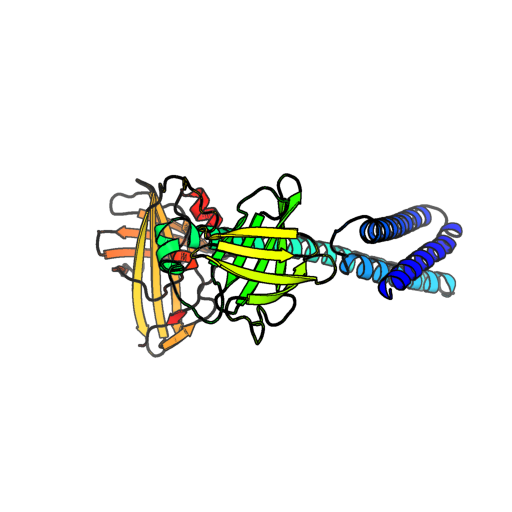A CA 1
ATOM 1352 C C . LEU A 1 168 ? -17.153 1.793 12.205 1.00 92.50 168 LEU A C 1
ATOM 1354 O O . LEU A 1 168 ? -17.933 2.284 11.394 1.00 92.50 168 LEU A O 1
ATOM 1358 N N . ILE A 1 169 ? -16.356 0.777 11.886 1.00 89.38 169 ILE A N 1
ATOM 1359 C CA . ILE A 1 169 ? -16.345 0.135 10.568 1.00 89.38 169 ILE A CA 1
ATOM 1360 C C . ILE A 1 169 ? -16.773 -1.316 10.728 1.00 89.38 169 ILE A C 1
ATOM 1362 O O . ILE A 1 169 ? -16.210 -2.034 11.551 1.00 89.38 169 ILE A O 1
ATOM 1366 N N . ILE A 1 170 ? -17.747 -1.755 9.932 1.00 87.69 170 ILE A N 1
ATOM 1367 C CA . ILE A 1 170 ? -18.256 -3.130 9.926 1.00 87.69 170 ILE A CA 1
ATOM 1368 C C . ILE A 1 170 ? -18.209 -3.657 8.496 1.00 87.69 170 ILE A C 1
ATOM 1370 O O . ILE A 1 170 ? -18.833 -3.077 7.608 1.00 87.69 170 ILE A O 1
ATOM 1374 N N . ASN A 1 171 ? -17.484 -4.753 8.265 1.00 79.00 171 ASN A N 1
ATOM 1375 C CA . ASN A 1 171 ? -17.379 -5.370 6.939 1.00 79.00 171 ASN A CA 1
ATOM 1376 C C . ASN A 1 171 ? -18.487 -6.413 6.680 1.00 79.00 171 ASN A C 1
ATOM 1378 O O . ASN A 1 171 ? -19.271 -6.749 7.568 1.00 79.00 171 ASN A O 1
ATOM 1382 N N . ALA A 1 172 ? -18.524 -6.965 5.461 1.00 75.50 172 ALA A N 1
ATOM 1383 C CA . ALA A 1 172 ? -19.507 -7.973 5.047 1.00 75.50 172 ALA A CA 1
ATOM 1384 C C . ALA A 1 172 ? -19.444 -9.292 5.848 1.00 75.50 172 ALA A C 1
ATOM 1386 O O . ALA A 1 172 ? -20.454 -9.981 5.986 1.00 75.50 172 ALA A O 1
ATOM 1387 N N . GLU A 1 173 ? -18.285 -9.623 6.425 1.00 74.12 173 GLU A N 1
ATOM 1388 C CA . GLU A 1 173 ? -18.106 -10.784 7.311 1.00 74.12 173 GLU A CA 1
ATOM 1389 C C . GLU A 1 173 ? -18.569 -10.518 8.756 1.00 74.12 173 GLU A C 1
ATOM 1391 O O . GLU A 1 173 ? -18.498 -11.408 9.602 1.00 74.12 173 GLU A O 1
ATOM 1396 N N . GLY A 1 174 ? -19.011 -9.297 9.072 1.00 78.19 174 GLY A N 1
ATOM 1397 C CA . GLY A 1 174 ? -19.390 -8.899 10.425 1.00 78.19 174 GLY A CA 1
ATOM 1398 C C . GLY A 1 174 ? -18.198 -8.633 11.343 1.00 78.19 174 GLY A C 1
ATOM 1399 O O . GLY A 1 174 ? -18.362 -8.602 12.559 1.00 78.19 174 GLY A O 1
ATOM 1400 N N . ARG A 1 175 ? -16.986 -8.442 10.817 1.00 86.31 175 ARG A N 1
ATOM 1401 C CA . ARG A 1 175 ? -15.852 -7.960 11.617 1.00 86.31 175 ARG A CA 1
ATOM 1402 C C . ARG A 1 175 ? -15.995 -6.462 11.836 1.00 86.31 175 ARG A C 1
ATOM 1404 O O . ARG A 1 175 ? -16.333 -5.735 10.903 1.00 86.31 175 ARG A O 1
ATOM 1411 N N . ALA A 1 176 ? -15.741 -6.032 13.067 1.00 89.38 176 ALA A N 1
ATOM 1412 C CA . ALA A 1 176 ? -15.896 -4.651 13.488 1.00 89.38 176 ALA A CA 1
ATOM 1413 C C . ALA A 1 176 ? -14.552 -4.053 13.919 1.00 89.38 176 ALA A C 1
ATOM 1415 O O . ALA A 1 176 ? -13.751 -4.726 14.574 1.00 89.38 176 ALA A O 1
ATOM 1416 N N . TRP A 1 177 ? -14.346 -2.784 13.574 1.00 93.75 177 TRP A N 1
ATOM 1417 C CA . TRP A 1 177 ? -13.242 -1.952 14.037 1.00 93.75 177 TRP A CA 1
ATOM 1418 C C . TRP A 1 177 ? -13.801 -0.675 14.646 1.00 93.75 177 TRP A C 1
ATOM 1420 O O . TRP A 1 177 ? -14.546 0.045 13.984 1.00 93.75 177 TRP A O 1
ATOM 1430 N N . LEU A 1 178 ? -13.440 -0.398 15.895 1.00 93.81 178 LEU A N 1
ATOM 1431 C CA . LEU A 1 178 ? -13.846 0.807 16.613 1.00 93.81 178 LEU A CA 1
ATOM 1432 C C . LEU A 1 178 ? -12.646 1.735 16.759 1.00 93.81 178 LEU A C 1
ATOM 1434 O O . LEU A 1 178 ? -11.649 1.362 17.379 1.00 93.81 178 LEU A O 1
ATOM 1438 N N . PHE A 1 179 ? -12.755 2.929 16.198 1.00 92.88 179 PHE A N 1
ATOM 1439 C CA . PHE A 1 179 ? -11.712 3.942 16.207 1.00 92.88 179 PHE A CA 1
ATOM 1440 C C . PHE A 1 179 ? -11.960 4.969 17.307 1.00 92.88 179 PHE A C 1
ATOM 1442 O O . PHE A 1 179 ? -13.103 5.260 17.676 1.00 92.88 179 PHE A O 1
ATOM 1449 N N . TYR A 1 180 ? -10.866 5.486 17.853 1.00 89.94 180 TYR A N 1
ATOM 1450 C CA . TYR A 1 180 ? -10.869 6.470 18.922 1.00 89.94 180 TYR A CA 1
ATOM 1451 C C . TYR A 1 180 ? -9.610 7.331 18.880 1.00 89.94 180 TYR A C 1
ATOM 1453 O O . TYR A 1 180 ? -8.535 6.883 18.479 1.00 89.94 180 TYR A O 1
ATOM 1461 N N . GLN A 1 181 ? -9.731 8.566 19.344 1.00 86.38 181 GLN A N 1
ATOM 1462 C CA . GLN A 1 181 ? -8.630 9.502 19.465 1.00 86.38 181 GLN A CA 1
ATOM 1463 C C . GLN A 1 181 ? -7.748 9.098 20.652 1.00 86.38 181 GLN A C 1
ATOM 1465 O O . GLN A 1 181 ? -8.204 9.050 21.796 1.00 86.38 181 GLN A O 1
ATOM 1470 N N . CYS A 1 182 ? -6.492 8.747 20.373 1.00 79.75 182 CYS A N 1
ATOM 1471 C CA . CYS A 1 182 ? -5.521 8.335 21.391 1.00 79.75 182 CYS A CA 1
ATOM 1472 C C . CYS A 1 182 ? -4.454 9.402 21.663 1.00 79.75 182 CYS A C 1
ATOM 1474 O O . CYS A 1 182 ? -3.892 9.426 22.757 1.00 79.75 182 CYS A O 1
ATOM 1476 N N . GLN A 1 183 ? -4.203 10.300 20.705 1.00 76.62 183 GLN A N 1
ATOM 1477 C CA . GLN A 1 183 ? -3.408 11.523 20.869 1.00 76.62 183 GLN A CA 1
ATOM 1478 C C . GLN A 1 183 ? -4.056 12.667 20.075 1.00 76.62 183 GLN A C 1
ATOM 1480 O O . GLN A 1 183 ? -5.009 12.434 19.335 1.00 76.62 183 GLN A O 1
ATOM 1485 N N . ILE A 1 184 ? -3.541 13.895 20.222 1.00 73.31 184 ILE A N 1
ATOM 1486 C CA . ILE A 1 184 ? -4.092 15.099 19.570 1.00 73.31 184 ILE A CA 1
ATOM 1487 C C . ILE A 1 184 ? -4.239 14.881 18.055 1.00 73.31 184 ILE A C 1
ATOM 1489 O O . ILE A 1 184 ? -5.332 15.070 17.528 1.00 73.31 184 ILE A O 1
ATOM 1493 N N . ASP A 1 185 ? -3.197 14.347 17.413 1.00 73.75 185 ASP A N 1
ATOM 1494 C CA . ASP A 1 185 ? -3.147 14.130 15.961 1.00 73.75 185 ASP A CA 1
ATOM 1495 C C . ASP A 1 185 ? -3.114 12.641 15.567 1.00 73.75 185 ASP A C 1
ATOM 1497 O O . ASP A 1 185 ? -2.704 12.296 14.459 1.00 73.75 185 ASP A O 1
ATOM 1501 N N . ALA A 1 186 ? -3.514 11.733 16.468 1.00 73.06 186 ALA A N 1
ATOM 1502 C CA . ALA A 1 186 ? -3.482 10.295 16.197 1.00 73.06 186 ALA A CA 1
ATOM 1503 C C . ALA A 1 186 ? -4.787 9.592 16.577 1.00 73.06 186 ALA A C 1
ATOM 1505 O O . ALA A 1 186 ? -5.274 9.670 17.712 1.00 73.06 186 ALA A O 1
ATOM 1506 N N . GLU A 1 187 ? -5.308 8.831 15.618 1.00 80.88 187 GLU A N 1
ATOM 1507 C CA . GLU A 1 187 ? -6.439 7.935 15.803 1.00 80.88 187 GLU A CA 1
ATOM 1508 C C . GLU A 1 187 ? -5.940 6.493 15.939 1.00 80.88 187 GLU A C 1
ATOM 1510 O O . GLU A 1 187 ? -5.193 5.980 15.106 1.00 80.88 187 GLU A O 1
ATOM 1515 N N . CYS A 1 188 ? -6.374 5.830 17.003 1.00 85.19 188 CYS A N 1
ATOM 1516 C CA . CYS A 1 188 ? -6.123 4.422 17.258 1.00 85.19 188 CYS A CA 1
ATOM 1517 C C . CYS A 1 188 ? -7.382 3.606 16.951 1.00 85.19 188 CYS A C 1
ATOM 1519 O O . CYS A 1 188 ? -8.487 4.140 16.843 1.00 85.19 188 CYS A O 1
ATOM 1521 N N . HIS A 1 189 ? -7.237 2.284 16.848 1.00 89.56 189 HIS A N 1
ATOM 1522 C CA . HIS A 1 189 ? -8.376 1.398 16.640 1.00 89.56 189 HIS A CA 1
ATOM 1523 C C . HIS A 1 189 ? -8.311 0.133 17.494 1.00 89.56 189 HIS A C 1
ATOM 1525 O O . HIS A 1 189 ? -7.244 -0.400 17.805 1.00 89.56 189 HIS A O 1
ATOM 1531 N N . SER A 1 190 ? -9.493 -0.373 17.837 1.00 90.81 190 SER A N 1
ATOM 1532 C CA . SER A 1 190 ? -9.700 -1.726 18.345 1.00 90.81 190 SER A CA 1
ATOM 1533 C C . SER A 1 190 ? -10.261 -2.590 17.228 1.00 90.81 190 SER A C 1
ATOM 1535 O O . SER A 1 190 ? -11.301 -2.261 16.662 1.00 90.81 190 SER A O 1
ATOM 1537 N N . GLY A 1 191 ? -9.561 -3.672 16.896 1.00 88.62 191 GLY A N 1
ATOM 1538 C CA . GLY A 1 191 ? -9.956 -4.602 15.841 1.00 88.62 191 GLY A CA 1
ATOM 1539 C C . GLY A 1 191 ? -10.766 -5.792 16.364 1.00 88.62 191 GLY A C 1
ATOM 1540 O O . GLY A 1 191 ? -11.043 -5.884 17.560 1.00 88.62 191 GLY A O 1
ATOM 1541 N N . PRO A 1 192 ? -11.130 -6.745 15.494 1.00 86.38 192 PRO A N 1
ATOM 1542 C CA . PRO A 1 192 ? -11.878 -7.934 15.887 1.00 86.38 192 PRO A CA 1
ATOM 1543 C C . PRO A 1 192 ? -11.041 -8.853 16.795 1.00 86.38 192 PRO A C 1
ATOM 1545 O O . PRO A 1 192 ? -9.972 -9.322 16.412 1.00 86.38 192 PRO A O 1
ATOM 1548 N N . GLY A 1 193 ? -11.549 -9.146 17.995 1.00 80.75 193 GLY A N 1
ATOM 1549 C CA . GLY A 1 193 ? -10.927 -10.047 18.977 1.00 80.75 193 GLY A CA 1
ATOM 1550 C C . GLY A 1 193 ? -11.374 -11.511 18.883 1.00 80.75 193 GLY A C 1
ATOM 1551 O O . GLY A 1 193 ? -10.936 -12.336 19.680 1.00 80.75 193 GLY A O 1
ATOM 1552 N N . GLY A 1 194 ? -12.249 -11.849 17.932 1.00 78.00 194 GLY A N 1
ATOM 1553 C CA . GLY A 1 194 ? -12.839 -13.181 17.787 1.00 78.00 194 GLY A CA 1
ATOM 1554 C C . GLY A 1 194 ? -13.534 -13.374 16.438 1.00 78.00 194 GLY A C 1
ATOM 1555 O O . GLY A 1 194 ? -13.170 -12.747 15.447 1.00 78.00 194 GLY A O 1
ATOM 1556 N N . SER A 1 195 ? -14.568 -14.221 16.394 1.00 77.62 195 SER A N 1
ATOM 1557 C CA . SER A 1 195 ? -15.266 -14.629 15.160 1.00 77.62 195 SER A CA 1
ATOM 1558 C C . SER A 1 195 ? -16.172 -13.553 14.524 1.00 77.62 195 SER A C 1
ATOM 1560 O O . SER A 1 195 ? -17.089 -13.906 13.790 1.00 77.62 195 SER A O 1
ATOM 1562 N N . GLY A 1 196 ? -15.980 -12.269 14.845 1.00 84.31 196 GLY A N 1
ATOM 1563 C CA . GLY A 1 196 ? -16.844 -11.165 14.410 1.00 84.31 196 GLY A CA 1
ATOM 1564 C C . GLY A 1 196 ? -18.157 -11.039 15.193 1.00 84.31 196 GLY A C 1
ATOM 1565 O O . GLY A 1 196 ? -18.319 -11.605 16.277 1.00 84.31 196 GLY A O 1
ATOM 1566 N N . LEU A 1 197 ? -19.086 -10.259 14.642 1.00 87.06 197 LEU A N 1
ATOM 1567 C CA . LEU A 1 197 ? -20.405 -9.985 15.200 1.00 87.06 197 LEU A CA 1
ATOM 1568 C C . LEU A 1 197 ? -21.240 -11.265 15.276 1.00 87.06 197 LEU A C 1
ATOM 1570 O O . LEU A 1 197 ? -21.395 -12.011 14.306 1.00 87.06 197 LEU A O 1
ATOM 1574 N N . ARG A 1 198 ? -21.834 -11.489 16.445 1.00 89.88 198 ARG A N 1
ATOM 1575 C CA . ARG A 1 198 ? -22.804 -12.552 16.702 1.00 89.88 198 ARG A CA 1
ATOM 1576 C C . ARG A 1 198 ? -24.147 -11.926 17.002 1.00 89.88 198 ARG A C 1
ATOM 1578 O O . ARG A 1 198 ? -24.243 -11.045 17.854 1.00 89.88 198 ARG A O 1
ATOM 1585 N N . ARG A 1 199 ? -25.179 -12.384 16.300 1.00 87.69 199 ARG A N 1
ATOM 1586 C CA . ARG A 1 199 ? -26.552 -11.957 16.567 1.00 87.69 199 ARG A CA 1
ATOM 1587 C C . ARG A 1 199 ? -26.965 -12.434 17.958 1.00 87.69 199 ARG A C 1
ATOM 1589 O O . ARG A 1 199 ? -26.622 -13.550 18.350 1.00 87.69 199 ARG A O 1
ATOM 1596 N N . ILE A 1 200 ? -27.679 -11.597 18.698 1.00 87.81 200 ILE A N 1
ATOM 1597 C CA . ILE A 1 200 ? -28.279 -12.002 19.972 1.00 87.81 200 ILE A CA 1
ATOM 1598 C C . ILE A 1 200 ? -29.543 -12.802 19.636 1.00 87.81 200 ILE A C 1
ATOM 1600 O O . ILE A 1 200 ? -30.372 -12.318 18.867 1.00 87.81 200 ILE A O 1
ATOM 1604 N N . ALA A 1 201 ? -29.660 -14.025 20.169 1.00 75.19 201 ALA A N 1
ATOM 1605 C CA . ALA A 1 201 ? -30.628 -15.041 19.733 1.00 75.19 201 ALA A CA 1
ATOM 1606 C C . ALA A 1 201 ? -32.097 -14.565 19.699 1.00 75.19 201 ALA A C 1
ATOM 1608 O O . ALA A 1 201 ? -32.854 -15.037 18.858 1.00 75.19 201 ALA A O 1
ATOM 1609 N N . ASP A 1 202 ? -32.452 -13.563 20.510 1.00 75.81 202 ASP A N 1
ATOM 1610 C CA . ASP A 1 202 ? -33.826 -13.062 20.654 1.00 75.81 202 ASP A CA 1
ATOM 1611 C C . ASP A 1 202 ? -34.016 -11.610 20.177 1.00 75.81 202 ASP A C 1
ATOM 1613 O O . ASP A 1 202 ? -35.068 -11.010 20.390 1.00 75.81 202 ASP A O 1
ATOM 1617 N N . GLN A 1 203 ? -32.989 -10.991 19.578 1.00 80.50 203 GLN A N 1
ATOM 1618 C CA . GLN A 1 203 ? -32.996 -9.561 19.239 1.00 80.50 203 GLN A CA 1
ATOM 1619 C C . GLN A 1 203 ? -32.385 -9.353 17.839 1.00 80.50 203 GLN A C 1
ATOM 1621 O O . GLN A 1 203 ? -31.176 -9.150 17.709 1.00 80.50 203 GLN A O 1
ATOM 1626 N N . PRO A 1 204 ? -33.193 -9.403 16.756 1.00 70.69 204 PRO A N 1
ATOM 1627 C CA . PRO A 1 204 ? -32.694 -9.467 15.375 1.00 70.69 204 PRO A CA 1
ATOM 1628 C C . PRO A 1 204 ? -31.960 -8.199 14.913 1.00 70.69 204 PRO A C 1
ATOM 1630 O O . PRO A 1 204 ? -31.166 -8.258 13.970 1.00 70.69 204 PRO A O 1
ATOM 1633 N N . ALA A 1 205 ? -32.192 -7.077 15.593 1.00 85.94 205 ALA A N 1
ATOM 1634 C CA . ALA A 1 205 ? -31.520 -5.800 15.377 1.00 85.94 205 ALA A CA 1
ATOM 1635 C C . ALA A 1 205 ? -30.300 -5.598 16.295 1.00 85.94 205 ALA A C 1
ATOM 1637 O O . ALA A 1 205 ? -29.820 -4.471 16.416 1.00 85.94 205 ALA A O 1
ATOM 1638 N N . GLN A 1 206 ? -29.824 -6.651 16.972 1.00 91.06 206 GLN A N 1
ATOM 1639 C CA . GLN A 1 206 ? -28.722 -6.553 17.921 1.00 91.06 206 GLN A CA 1
ATOM 1640 C C . GLN A 1 206 ? -27.634 -7.595 17.715 1.00 91.06 206 GLN A C 1
ATOM 1642 O O . GLN A 1 206 ? -27.876 -8.780 17.460 1.00 91.06 206 GLN A O 1
ATOM 1647 N N . TRP A 1 207 ? -26.405 -7.134 17.903 1.00 92.75 207 TRP A N 1
ATOM 1648 C CA . TRP A 1 207 ? -25.204 -7.933 17.761 1.00 92.75 207 TRP A CA 1
ATOM 1649 C C . TRP A 1 207 ? -24.258 -7.681 18.926 1.00 92.75 207 TRP A C 1
ATOM 1651 O O . TRP A 1 207 ? -24.199 -6.583 19.475 1.00 92.75 207 TRP A O 1
ATOM 1661 N N . ARG A 1 208 ? -23.478 -8.701 19.273 1.00 93.75 208 ARG A N 1
ATOM 1662 C CA . ARG A 1 208 ? -22.330 -8.581 20.171 1.00 93.75 208 ARG A CA 1
ATOM 1663 C C . ARG A 1 208 ? -21.059 -8.943 19.430 1.00 93.75 208 ARG A C 1
ATOM 1665 O O . ARG A 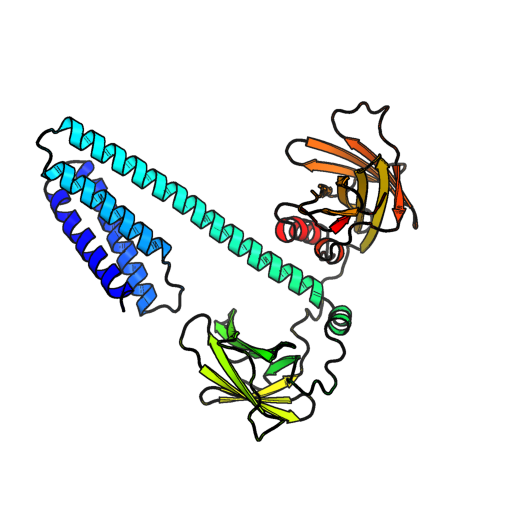1 208 ? -21.052 -9.881 18.632 1.00 93.75 208 ARG A O 1
ATOM 1672 N N . ALA A 1 209 ? -19.988 -8.223 19.709 1.00 93.50 209 ALA A N 1
ATOM 1673 C CA . ALA A 1 209 ? -18.650 -8.563 19.249 1.00 93.50 209 ALA A CA 1
ATOM 1674 C C . ALA A 1 209 ? -17.653 -8.321 20.374 1.00 93.50 209 ALA A C 1
ATOM 1676 O O . ALA A 1 209 ? -17.845 -7.424 21.187 1.00 93.50 209 ALA A O 1
ATOM 1677 N N . SER A 1 210 ? -16.578 -9.103 20.374 1.00 93.50 210 SER A N 1
ATOM 1678 C CA . SER A 1 210 ? -15.415 -8.819 21.204 1.00 93.50 210 SER A CA 1
ATOM 1679 C C . SER A 1 210 ? -14.398 -8.064 20.361 1.00 93.50 210 SER A C 1
ATOM 1681 O O . SER A 1 210 ? -14.020 -8.528 19.277 1.00 93.50 210 SER A O 1
ATOM 1683 N N . LEU A 1 211 ? -13.984 -6.894 20.830 1.00 92.19 211 LEU A N 1
ATOM 1684 C CA . LEU A 1 211 ? -12.946 -6.084 20.213 1.00 92.19 211 LEU A CA 1
ATOM 1685 C C . LEU A 1 211 ? -11.646 -6.221 20.992 1.00 92.19 211 LEU A C 1
ATOM 1687 O O . LEU A 1 211 ? -11.634 -6.238 22.221 1.00 92.19 211 LEU A O 1
ATOM 1691 N N . LYS A 1 212 ? -10.537 -6.291 20.263 1.00 90.62 212 LYS A N 1
ATOM 1692 C CA . LYS A 1 212 ? -9.189 -6.322 20.813 1.00 90.62 212 LYS A CA 1
ATOM 1693 C C . LYS A 1 212 ? -8.459 -5.031 20.422 1.00 90.62 212 LYS A C 1
ATOM 1695 O O . LYS A 1 212 ? -8.218 -4.821 19.229 1.00 90.62 212 LYS A O 1
ATOM 1700 N N . PRO A 1 213 ? -8.109 -4.165 21.387 1.00 83.12 213 PRO A N 1
ATOM 1701 C CA . PRO A 1 213 ? -7.243 -3.022 21.118 1.00 83.12 213 PRO A CA 1
ATOM 1702 C C . PRO A 1 213 ? -5.832 -3.500 20.752 1.00 83.12 213 PRO A C 1
ATOM 1704 O O . PRO A 1 213 ? -5.441 -4.615 21.107 1.00 83.12 213 PRO A O 1
ATOM 1707 N N . GLN A 1 214 ? -5.051 -2.655 20.070 1.00 72.38 214 GLN A N 1
ATOM 1708 C CA . GLN A 1 214 ? -3.638 -2.956 19.788 1.00 72.38 214 GLN A CA 1
ATOM 1709 C C . GLN A 1 214 ? -2.850 -3.245 21.076 1.00 72.38 214 GLN A C 1
ATOM 1711 O O . GLN A 1 214 ? -2.051 -4.179 21.119 1.00 72.38 214 GLN A O 1
ATOM 1716 N N . ALA A 1 215 ? -3.152 -2.502 22.144 1.00 65.19 215 ALA A N 1
ATOM 1717 C CA . ALA A 1 215 ? -2.638 -2.725 23.486 1.00 65.19 215 ALA A CA 1
ATOM 1718 C C . ALA A 1 215 ? -3.792 -2.776 24.499 1.00 65.19 215 ALA A C 1
ATOM 1720 O O . ALA A 1 215 ? -4.655 -1.898 24.520 1.00 65.19 215 ALA A O 1
ATOM 1721 N N . GLY A 1 216 ? -3.801 -3.803 25.352 1.00 73.38 216 GLY A N 1
ATOM 1722 C CA . GLY A 1 216 ? -4.795 -3.982 26.414 1.00 73.38 216 GLY A CA 1
ATOM 1723 C C . GLY A 1 216 ? -5.630 -5.258 26.290 1.00 73.38 216 GLY A C 1
ATOM 1724 O O . GLY A 1 216 ? -5.381 -6.125 25.450 1.00 73.38 216 GLY A O 1
ATOM 1725 N N . LEU A 1 217 ? -6.612 -5.383 27.183 1.00 82.06 217 LEU A N 1
ATOM 1726 C CA . LEU A 1 217 ? -7.532 -6.518 27.215 1.00 82.06 217 LEU A CA 1
ATOM 1727 C C . LEU A 1 217 ? -8.654 -6.339 26.192 1.00 82.06 217 LEU A C 1
ATOM 1729 O O . LEU A 1 217 ? -9.110 -5.222 25.937 1.00 82.06 217 LEU A O 1
ATOM 1733 N N . ALA A 1 218 ? -9.099 -7.462 25.629 1.00 88.38 218 ALA A N 1
ATOM 1734 C CA . ALA A 1 218 ? -10.293 -7.483 24.804 1.00 88.38 218 ALA A CA 1
ATOM 1735 C C . ALA A 1 218 ? -11.516 -7.070 25.634 1.00 88.38 218 ALA A C 1
ATOM 1737 O O . ALA A 1 218 ? -11.586 -7.341 26.835 1.00 88.38 218 ALA A O 1
ATOM 1738 N N . PHE A 1 219 ? -12.464 -6.405 24.991 1.00 90.06 219 PHE A N 1
ATOM 1739 C CA . PHE A 1 219 ? -13.700 -5.950 25.608 1.00 90.06 219 PHE A CA 1
ATOM 1740 C C . PHE A 1 219 ? -14.863 -6.170 24.653 1.00 90.06 219 PHE A C 1
ATOM 1742 O O . PHE A 1 219 ? -14.700 -6.142 23.433 1.00 90.06 219 PHE A O 1
ATOM 1749 N N . ASP A 1 220 ? -16.045 -6.368 25.218 1.00 93.31 220 ASP A N 1
ATOM 1750 C CA . ASP A 1 220 ? -17.235 -6.610 24.423 1.00 93.31 220 ASP A CA 1
ATOM 1751 C C . ASP A 1 220 ? -17.952 -5.304 24.096 1.00 93.31 220 ASP A C 1
ATOM 1753 O O . ASP A 1 220 ? -17.982 -4.354 24.883 1.00 93.31 220 ASP A O 1
ATOM 1757 N N . ILE A 1 221 ? -18.535 -5.285 22.906 1.00 94.56 221 ILE A N 1
ATOM 1758 C CA . ILE A 1 221 ? -19.437 -4.246 22.442 1.00 94.56 221 ILE A CA 1
ATOM 1759 C C . ILE A 1 221 ? -20.794 -4.855 22.123 1.00 94.56 221 ILE A C 1
ATOM 1761 O O . ILE A 1 221 ? -20.893 -6.006 21.675 1.00 94.56 221 ILE A O 1
ATOM 1765 N N . LYS A 1 222 ? -21.840 -4.057 22.299 1.00 94.81 222 LYS A N 1
ATOM 1766 C CA . LYS A 1 222 ? -23.187 -4.375 21.833 1.00 94.81 222 LYS A CA 1
ATOM 1767 C C . LYS A 1 222 ? -23.625 -3.313 20.840 1.00 94.81 222 LYS A C 1
ATOM 1769 O O . LYS A 1 222 ? -23.592 -2.127 21.136 1.00 94.81 222 LYS A O 1
ATOM 1774 N N . ILE A 1 223 ? -24.018 -3.757 19.655 1.00 94.19 223 ILE A N 1
ATOM 1775 C CA . ILE A 1 223 ? -24.497 -2.904 18.572 1.00 94.19 223 ILE A CA 1
ATOM 1776 C C . ILE A 1 223 ? -25.993 -3.132 18.437 1.00 94.19 223 ILE A C 1
ATOM 1778 O O . ILE A 1 223 ? -26.416 -4.271 18.246 1.00 94.19 223 ILE A O 1
ATOM 1782 N N . THR A 1 224 ? -26.771 -2.060 18.484 1.00 92.81 224 THR A N 1
ATOM 1783 C CA . THR A 1 224 ? -28.218 -2.065 18.279 1.00 92.81 224 THR A CA 1
ATOM 1784 C C . THR A 1 224 ? -28.547 -1.177 17.090 1.00 92.81 224 THR A C 1
ATOM 1786 O O . THR A 1 224 ? -28.200 -0.000 17.079 1.00 92.81 224 THR A O 1
ATOM 1789 N N . ARG A 1 225 ? -29.226 -1.718 16.078 1.00 88.56 225 ARG A N 1
ATOM 1790 C CA . ARG A 1 225 ? -29.777 -0.905 14.989 1.00 88.56 225 ARG A CA 1
ATOM 1791 C C . ARG A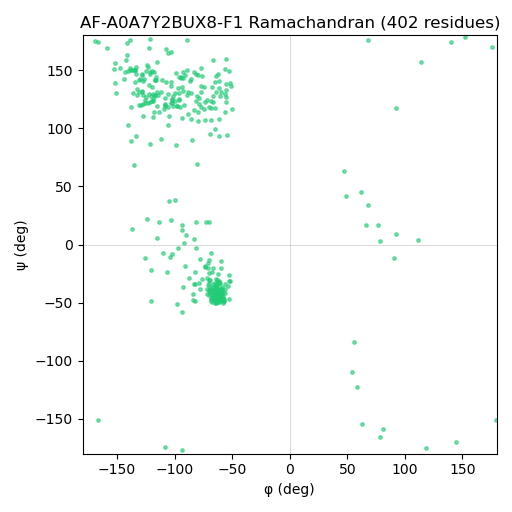 1 225 ? -31.045 -0.219 15.489 1.00 88.56 225 ARG A C 1
ATOM 1793 O O . ARG A 1 225 ? -31.995 -0.903 15.858 1.00 88.56 225 ARG A O 1
ATOM 1800 N N . THR A 1 226 ? -31.029 1.109 15.505 1.00 82.31 226 THR A N 1
ATOM 1801 C CA . THR A 1 226 ? -32.124 1.955 15.998 1.00 82.31 226 THR A CA 1
ATOM 1802 C C . THR A 1 226 ? -33.050 2.366 14.862 1.00 82.31 226 THR A C 1
ATOM 1804 O O . THR A 1 226 ? -34.227 2.021 14.881 1.00 82.31 226 THR A O 1
ATOM 1807 N N . GLU A 1 227 ? -32.513 3.023 13.833 1.00 75.69 227 GLU A N 1
ATOM 1808 C CA . GLU A 1 227 ? -33.272 3.522 12.681 1.00 75.69 227 GLU A CA 1
ATOM 1809 C C . GLU A 1 227 ? -32.501 3.285 11.373 1.00 75.69 227 GLU A C 1
ATOM 1811 O O . GLU A 1 227 ? -31.371 2.777 11.364 1.00 75.69 227 GLU A O 1
ATOM 1816 N N . ALA A 1 228 ? -33.115 3.624 10.237 1.00 71.38 228 ALA A N 1
ATOM 1817 C CA . ALA A 1 228 ? -32.440 3.581 8.947 1.00 71.38 228 ALA A CA 1
ATOM 1818 C C . ALA A 1 228 ? -31.251 4.556 8.957 1.00 71.38 228 ALA A C 1
ATOM 1820 O O . ALA A 1 228 ? -31.428 5.767 8.945 1.00 71.38 228 ALA A O 1
ATOM 1821 N N . GLY A 1 229 ? -30.033 4.012 8.999 1.00 77.62 229 GLY A N 1
ATOM 1822 C CA . GLY A 1 229 ? -28.812 4.816 8.986 1.00 77.62 229 GLY A CA 1
ATOM 1823 C C . GLY A 1 229 ? -28.257 5.197 10.360 1.00 77.62 229 GLY A C 1
ATOM 1824 O O . GLY A 1 229 ? -27.278 5.933 10.392 1.00 77.62 229 GLY A O 1
ATOM 1825 N N . THR A 1 230 ? -28.767 4.652 11.473 1.00 88.12 230 THR A N 1
ATOM 1826 C CA . THR A 1 230 ? -28.165 4.848 12.808 1.00 88.12 230 THR A CA 1
ATOM 1827 C C . THR A 1 230 ? -27.921 3.534 13.559 1.00 88.12 230 THR A C 1
ATOM 1829 O O . THR A 1 230 ? -28.662 2.555 13.418 1.00 88.12 230 THR A O 1
ATOM 1832 N N . LEU A 1 231 ? -26.850 3.504 14.357 1.00 91.88 231 LEU A N 1
ATOM 1833 C CA . LEU A 1 231 ? -26.501 2.420 15.275 1.00 91.88 231 LEU A CA 1
ATOM 1834 C C . LEU A 1 231 ? -26.235 2.980 16.671 1.00 91.88 231 LEU A C 1
ATOM 1836 O O . LEU A 1 231 ? -25.426 3.887 16.830 1.00 91.88 231 LEU A O 1
ATOM 1840 N N . ALA A 1 232 ? -26.832 2.375 17.691 1.00 93.44 232 ALA A N 1
ATOM 1841 C CA . ALA A 1 232 ? -26.399 2.550 19.068 1.00 93.44 232 ALA A CA 1
ATOM 1842 C C . ALA A 1 232 ? -25.309 1.521 19.402 1.00 93.44 232 ALA A C 1
ATOM 1844 O O . ALA A 1 232 ? -25.465 0.325 19.142 1.00 93.44 232 ALA A O 1
ATOM 1845 N N . LEU A 1 233 ? -24.209 1.982 19.984 1.00 95.06 233 LEU A N 1
ATOM 1846 C CA . LEU A 1 233 ? -23.095 1.177 20.465 1.00 95.06 233 LEU A CA 1
ATOM 1847 C C . LEU A 1 233 ? -23.008 1.310 21.986 1.00 95.06 233 LEU A C 1
ATOM 1849 O O . LEU A 1 233 ? -22.761 2.400 22.498 1.00 95.06 233 LEU A O 1
ATOM 1853 N N . GLU A 1 234 ? -23.150 0.196 22.694 1.00 94.81 234 GLU A N 1
ATOM 1854 C CA . GLU A 1 234 ? -22.817 0.098 24.116 1.00 94.81 234 GLU A CA 1
ATOM 1855 C C . GLU A 1 234 ? -21.387 -0.449 24.229 1.00 94.81 234 GLU A C 1
ATOM 1857 O O . GLU A 1 234 ? -21.093 -1.557 23.759 1.00 94.81 234 GLU A O 1
ATOM 1862 N N . VAL A 1 235 ? -20.481 0.333 24.819 1.00 92.19 235 VAL A N 1
ATOM 1863 C CA . VAL A 1 235 ? -19.069 -0.030 25.006 1.00 92.19 235 VAL A CA 1
ATOM 1864 C C . VAL A 1 235 ? -18.584 0.378 26.394 1.00 92.19 235 VAL A C 1
ATOM 1866 O O . VAL A 1 235 ? -18.530 1.562 26.725 1.00 92.19 235 VAL A O 1
ATOM 1869 N N . ARG A 1 236 ? -18.171 -0.616 27.193 1.00 83.44 236 ARG A N 1
ATOM 1870 C CA . ARG A 1 236 ? -17.784 -0.479 28.611 1.00 83.44 236 ARG A CA 1
ATOM 1871 C C . ARG A 1 236 ? -18.902 0.152 29.453 1.00 83.44 236 ARG A C 1
ATOM 1873 O O . ARG A 1 236 ? -19.706 -0.591 29.988 1.00 83.44 236 ARG A O 1
ATOM 1880 N N . ASP A 1 237 ? -18.986 1.481 29.468 1.00 79.81 237 ASP A N 1
ATOM 1881 C CA . ASP A 1 237 ? -19.992 2.277 30.195 1.00 79.81 237 ASP A CA 1
ATOM 1882 C C . ASP A 1 237 ? -20.542 3.447 29.355 1.00 79.81 237 ASP A C 1
ATOM 1884 O O . ASP A 1 237 ? -21.138 4.386 29.877 1.00 79.81 237 ASP A O 1
ATOM 1888 N N . HIS A 1 238 ? -20.281 3.444 28.047 1.00 85.69 238 HIS A N 1
ATOM 1889 C CA . HIS A 1 238 ? -20.684 4.512 27.138 1.00 85.69 238 HIS A CA 1
ATOM 1890 C C . HIS A 1 238 ? -21.749 3.990 26.184 1.00 85.69 238 HIS A C 1
ATOM 1892 O O . HIS A 1 238 ? -21.561 2.949 25.552 1.00 85.69 238 HIS A O 1
ATOM 1898 N N . ASN A 1 239 ? -22.830 4.755 26.056 1.00 92.19 239 ASN A N 1
ATOM 1899 C CA . ASN A 1 239 ? -23.848 4.559 25.036 1.00 92.19 239 ASN A CA 1
ATOM 1900 C C . ASN A 1 239 ? -23.659 5.641 23.984 1.00 92.19 239 ASN A C 1
ATOM 1902 O O . ASN A 1 239 ? -23.856 6.825 24.253 1.00 92.19 239 ASN A O 1
ATOM 1906 N N . LEU A 1 240 ? -23.219 5.223 22.808 1.00 94.69 240 LEU A N 1
ATOM 1907 C CA . LEU A 1 240 ? -22.832 6.102 21.717 1.00 94.69 240 LEU A CA 1
ATOM 1908 C C . LEU A 1 240 ? -23.773 5.876 20.547 1.00 94.69 240 LEU A C 1
ATOM 1910 O O . LEU A 1 240 ? -24.147 4.739 20.266 1.00 94.69 240 LEU A O 1
ATOM 1914 N N . VAL A 1 241 ? -24.130 6.944 19.849 1.00 94.12 241 VAL A N 1
ATOM 1915 C CA . VAL A 1 241 ? -24.911 6.856 18.617 1.00 94.12 241 VAL A CA 1
ATOM 1916 C C . VAL A 1 241 ? -23.975 7.125 17.454 1.00 94.12 241 VAL A C 1
ATOM 1918 O O . VAL A 1 241 ? -23.213 8.086 17.464 1.00 94.12 241 VAL A O 1
ATOM 1921 N N . PHE A 1 242 ? -24.005 6.246 16.464 1.00 93.69 242 PHE A N 1
ATOM 1922 C CA . PHE A 1 242 ? -23.263 6.389 15.227 1.00 93.69 242 PHE A CA 1
ATOM 1923 C C . PHE A 1 242 ? -24.241 6.540 14.067 1.00 93.69 242 PHE A C 1
ATOM 1925 O O . PHE A 1 242 ? -25.161 5.732 13.912 1.00 93.69 242 PHE A O 1
ATOM 1932 N N . ALA A 1 243 ? -24.012 7.540 13.228 1.00 90.56 243 ALA A N 1
ATOM 1933 C CA . ALA A 1 243 ? -24.727 7.746 11.981 1.00 90.56 243 ALA A CA 1
ATOM 1934 C C . ALA A 1 243 ? -23.932 7.150 10.818 1.00 90.56 243 ALA A C 1
ATOM 1936 O O . ALA A 1 243 ? -22.699 7.174 10.790 1.00 90.56 243 ALA A O 1
ATOM 1937 N N . LYS A 1 244 ? -24.633 6.588 9.839 1.00 85.12 244 LYS A N 1
ATOM 1938 C CA . LYS A 1 244 ? -24.000 6.048 8.641 1.00 85.12 244 LYS A CA 1
ATOM 1939 C C . LYS A 1 244 ? -23.382 7.192 7.850 1.00 85.12 244 LYS A C 1
ATOM 1941 O O . LYS A 1 244 ? -24.060 8.166 7.539 1.00 85.12 244 LYS A O 1
ATOM 1946 N N . ALA A 1 245 ? -22.108 7.058 7.517 1.00 81.69 245 ALA A N 1
ATOM 1947 C CA . ALA A 1 245 ? -21.369 8.070 6.781 1.00 81.69 245 ALA A CA 1
ATOM 1948 C C . ALA A 1 245 ? -20.442 7.387 5.775 1.00 81.69 245 ALA A C 1
ATOM 1950 O O . ALA A 1 245 ? -19.938 6.300 6.073 1.00 81.69 245 ALA A O 1
ATOM 1951 N N . PRO A 1 246 ? -20.149 8.004 4.620 1.00 73.25 246 PRO A N 1
ATOM 1952 C CA . PRO A 1 246 ? -19.007 7.561 3.833 1.00 73.25 246 PRO A CA 1
ATOM 1953 C C . PRO A 1 246 ? -17.736 7.613 4.711 1.00 73.25 246 PRO A C 1
ATOM 1955 O O . PRO A 1 246 ? -17.676 8.413 5.652 1.00 73.25 246 PRO A O 1
ATOM 1958 N N . PRO A 1 247 ? -16.719 6.765 4.470 1.00 70.56 247 PRO A N 1
ATOM 1959 C CA . PRO A 1 247 ? -15.414 6.928 5.067 1.00 70.56 247 PRO A CA 1
ATOM 1960 C C . PRO A 1 247 ? -14.905 8.325 4.730 1.00 70.56 247 PRO A C 1
ATOM 1962 O O . PRO A 1 247 ? -15.368 8.931 3.760 1.00 70.56 247 PRO A O 1
ATOM 1965 N N . PRO A 1 248 ? -13.945 8.836 5.507 1.00 66.12 248 PRO A N 1
ATOM 1966 C CA . PRO A 1 248 ? -13.297 10.094 5.194 1.00 66.12 248 PRO A CA 1
ATOM 1967 C C . PRO A 1 248 ? -12.587 9.969 3.839 1.00 66.12 248 PRO A C 1
ATOM 1969 O O . PRO A 1 248 ? -11.465 9.474 3.747 1.00 66.12 248 PRO A O 1
ATOM 1972 N N . VAL A 1 249 ? -13.292 10.365 2.784 1.00 64.69 249 VAL A N 1
ATOM 1973 C CA . VAL A 1 249 ? -12.749 10.660 1.463 1.00 64.69 249 VAL A CA 1
ATOM 1974 C C . VAL A 1 249 ? -12.293 12.110 1.513 1.00 64.69 249 VAL A C 1
ATOM 1976 O O . VAL A 1 249 ? -12.944 12.933 2.159 1.00 64.69 249 VAL A O 1
ATOM 1979 N N . ASP A 1 250 ? -11.175 12.422 0.862 1.00 59.41 250 ASP A N 1
ATOM 1980 C CA . ASP A 1 250 ? -10.739 13.807 0.704 1.00 59.41 250 ASP A CA 1
ATOM 1981 C C . ASP A 1 250 ? -11.871 14.606 0.024 1.00 59.41 250 ASP A C 1
ATOM 1983 O O . ASP A 1 250 ? -12.233 14.283 -1.110 1.00 59.41 250 ASP A O 1
ATOM 1987 N N . PRO A 1 251 ? -12.495 15.589 0.704 1.00 53.94 251 PRO A N 1
ATOM 1988 C CA . PRO A 1 251 ? -13.639 16.314 0.154 1.00 53.94 251 PRO A CA 1
ATOM 1989 C C . PRO A 1 251 ? -13.237 17.252 -0.990 1.00 53.94 251 PRO A C 1
ATOM 1991 O O . PRO A 1 251 ? -14.100 17.711 -1.738 1.00 53.94 251 PRO A O 1
ATOM 1994 N N . ALA A 1 252 ? -11.943 17.545 -1.126 1.00 58.38 252 ALA A N 1
ATOM 1995 C CA . ALA A 1 252 ? -11.385 18.376 -2.177 1.00 58.38 252 ALA A CA 1
ATOM 1996 C C . ALA A 1 252 ? -10.125 17.690 -2.722 1.00 58.38 252 ALA A C 1
ATOM 1998 O O . ALA A 1 252 ? -9.018 18.189 -2.495 1.00 58.38 252 ALA A O 1
ATOM 1999 N N . PRO A 1 253 ? -10.278 16.545 -3.423 1.00 63.75 253 PRO A N 1
ATOM 2000 C CA . PRO A 1 253 ? -9.130 15.846 -3.968 1.00 63.75 253 PRO A CA 1
ATOM 2001 C C . PRO A 1 253 ? -8.348 16.822 -4.842 1.00 63.75 253 PRO A C 1
ATOM 2003 O O . PRO A 1 253 ? -8.926 17.573 -5.635 1.00 63.75 253 PRO A O 1
ATOM 2006 N N . ALA A 1 254 ? -7.031 16.842 -4.655 1.00 65.38 254 ALA A N 1
ATOM 2007 C CA . ALA A 1 254 ? -6.161 17.709 -5.429 1.00 65.38 254 ALA A CA 1
ATOM 2008 C C . ALA A 1 254 ? -6.423 17.512 -6.932 1.00 65.38 254 ALA A C 1
ATOM 2010 O O . ALA A 1 254 ? -6.643 16.390 -7.397 1.00 65.38 254 ALA A O 1
ATOM 2011 N N . ALA A 1 255 ? -6.440 18.621 -7.677 1.00 66.31 255 ALA A N 1
ATOM 2012 C CA . ALA A 1 255 ? -6.741 18.592 -9.100 1.00 66.31 255 ALA A CA 1
ATOM 2013 C C . ALA A 1 255 ? -5.791 17.624 -9.816 1.00 66.31 255 ALA A C 1
ATOM 2015 O O . ALA A 1 255 ? -4.572 17.730 -9.682 1.00 66.31 255 ALA A O 1
ATOM 2016 N N . GLN A 1 256 ? -6.362 16.684 -10.565 1.00 72.19 256 GLN A N 1
ATOM 2017 C CA . GLN A 1 256 ? -5.593 15.746 -11.371 1.00 72.19 256 GLN A CA 1
ATOM 2018 C C . GLN A 1 256 ? -5.028 16.491 -12.581 1.00 72.19 256 GLN A C 1
ATOM 2020 O O . GLN A 1 256 ? -5.778 16.859 -13.485 1.00 72.19 256 GLN A O 1
ATOM 2025 N N . SER A 1 25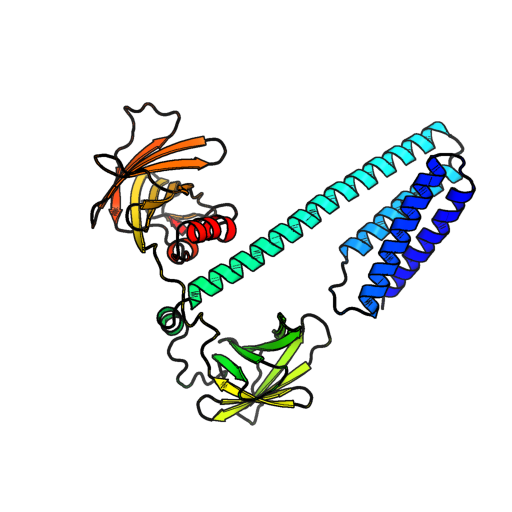7 ? -3.720 16.755 -12.589 1.00 78.81 257 SER A N 1
ATOM 2026 C CA . SER A 1 257 ? -3.030 17.250 -13.786 1.00 78.81 257 SER A CA 1
ATOM 2027 C C . SER A 1 257 ? -2.665 16.106 -14.730 1.00 78.81 257 SER A C 1
ATOM 2029 O O . SER A 1 257 ? -2.559 16.310 -15.941 1.00 78.81 257 SER A O 1
ATOM 2031 N N . MET A 1 258 ? -2.544 14.890 -14.184 1.00 82.94 258 MET A N 1
ATOM 2032 C CA . MET A 1 258 ? -2.263 13.685 -14.944 1.00 82.94 258 MET A CA 1
ATOM 2033 C C . MET A 1 258 ? -3.535 12.946 -15.349 1.00 82.94 258 MET A C 1
ATOM 2035 O O . MET A 1 258 ? -4.435 12.703 -14.552 1.00 82.94 258 MET A O 1
ATOM 2039 N N . ARG A 1 259 ? -3.574 12.512 -16.605 1.00 84.56 259 ARG A N 1
ATOM 2040 C CA . ARG A 1 259 ? -4.647 11.718 -17.193 1.00 84.56 259 ARG A CA 1
ATOM 2041 C C . ARG A 1 259 ? -4.110 10.365 -17.621 1.00 84.56 259 ARG A C 1
ATOM 2043 O O . ARG A 1 259 ? -3.134 10.290 -18.364 1.00 84.56 259 ARG A O 1
ATOM 2050 N N . PHE A 1 260 ? -4.761 9.290 -17.193 1.00 85.31 260 PHE A N 1
ATOM 2051 C CA . PHE A 1 260 ? -4.471 7.959 -17.715 1.00 85.31 260 PHE A CA 1
ATOM 2052 C C . PHE A 1 260 ? -5.045 7.831 -19.127 1.00 85.31 260 PHE A C 1
ATOM 2054 O O . PHE A 1 260 ? -6.235 8.059 -19.339 1.00 85.31 260 PHE A O 1
ATOM 2061 N N . ILE A 1 261 ? -4.187 7.515 -20.097 1.00 85.50 261 ILE A N 1
ATOM 2062 C CA . ILE A 1 261 ? -4.590 7.316 -21.495 1.00 85.50 261 ILE A CA 1
ATOM 2063 C C . ILE A 1 261 ? -5.091 5.885 -21.689 1.00 85.50 261 ILE A C 1
ATOM 2065 O O . ILE A 1 261 ? -6.104 5.678 -22.350 1.00 85.50 261 ILE A O 1
ATOM 2069 N N . GLY A 1 262 ? -4.395 4.910 -21.106 1.00 84.75 262 GLY A N 1
ATOM 2070 C CA . GLY A 1 262 ? -4.773 3.504 -21.185 1.00 84.75 262 GLY A CA 1
ATOM 2071 C C . GLY A 1 262 ? -3.582 2.563 -21.360 1.00 84.75 262 GLY A C 1
ATOM 2072 O O . GLY A 1 262 ? -2.439 3.012 -21.525 1.00 84.75 262 GLY A O 1
ATOM 2073 N N . PRO A 1 263 ? -3.842 1.247 -21.313 1.00 89.62 263 PRO A N 1
ATOM 2074 C CA . PRO A 1 263 ? -2.884 0.235 -21.715 1.00 89.62 263 PRO A CA 1
ATOM 2075 C C . PRO A 1 263 ? -2.846 0.086 -23.242 1.00 89.62 263 PRO A C 1
ATOM 2077 O O . PRO A 1 263 ? -3.867 0.188 -23.925 1.00 89.62 263 PRO A O 1
ATOM 2080 N N . PHE A 1 264 ? -1.660 -0.211 -23.757 1.00 87.50 264 PHE A N 1
ATOM 2081 C CA . PHE A 1 264 ? -1.405 -0.569 -25.144 1.00 87.50 264 PHE A CA 1
ATOM 2082 C C . PHE A 1 264 ? -0.555 -1.826 -25.172 1.00 87.50 264 PHE A C 1
ATOM 2084 O O . PHE A 1 264 ? 0.464 -1.888 -24.480 1.00 87.50 264 PHE A O 1
ATOM 2091 N N . ALA A 1 265 ? -0.936 -2.821 -25.964 1.00 88.25 265 ALA A N 1
ATOM 2092 C CA . ALA A 1 265 ? -0.265 -4.107 -25.938 1.00 88.25 265 ALA A CA 1
ATOM 2093 C C . ALA A 1 265 ? -0.125 -4.764 -27.311 1.00 88.25 265 ALA A C 1
ATOM 2095 O O . ALA A 1 265 ? -0.851 -4.492 -28.269 1.00 88.25 265 ALA A O 1
ATOM 2096 N N . HIS A 1 266 ? 0.837 -5.675 -27.374 1.00 87.06 266 HIS A N 1
ATOM 2097 C CA . HIS A 1 266 ? 1.071 -6.588 -28.473 1.00 87.06 266 HIS A CA 1
ATOM 2098 C C . HIS A 1 266 ? 1.551 -7.933 -27.931 1.00 87.06 266 HIS A C 1
ATOM 2100 O O . HIS A 1 266 ? 2.318 -8.003 -26.964 1.00 87.06 266 HIS A O 1
ATOM 2106 N N . LEU A 1 267 ? 1.086 -8.993 -28.580 1.00 88.12 267 LEU A N 1
ATOM 2107 C CA . LEU A 1 267 ? 1.385 -10.373 -28.247 1.00 88.12 267 LEU A CA 1
ATOM 2108 C C . LEU A 1 267 ? 1.941 -11.060 -29.486 1.00 88.12 267 LEU A C 1
ATOM 2110 O O . LEU A 1 267 ? 1.302 -11.067 -30.536 1.00 88.12 267 LEU A O 1
ATOM 2114 N N . GLU A 1 268 ? 3.100 -11.678 -29.329 1.00 88.88 268 GLU A N 1
ATOM 2115 C CA . GLU A 1 268 ? 3.718 -12.506 -30.353 1.00 88.88 268 GLU A CA 1
ATOM 2116 C C . GLU A 1 268 ? 3.857 -13.932 -29.818 1.00 88.88 268 GLU A C 1
ATOM 2118 O O . GLU A 1 268 ? 4.440 -14.156 -28.756 1.00 88.88 268 GLU A O 1
ATOM 2123 N N . CYS A 1 269 ? 3.297 -14.899 -30.539 1.00 88.12 269 CYS A N 1
ATOM 2124 C CA . CYS A 1 269 ? 3.277 -16.298 -30.131 1.00 88.12 269 CYS A CA 1
ATOM 2125 C C . CYS A 1 269 ? 4.365 -17.097 -30.848 1.00 88.12 269 CYS A C 1
ATOM 2127 O O . CYS A 1 269 ? 4.472 -17.056 -32.072 1.00 88.12 269 CYS A O 1
ATOM 2129 N N . SER A 1 270 ? 5.144 -17.863 -30.084 1.00 88.00 270 SER A N 1
ATOM 2130 C CA . SER A 1 270 ? 6.166 -18.771 -30.602 1.00 88.00 270 SER A CA 1
ATOM 2131 C C . SER A 1 270 ? 6.175 -20.074 -29.804 1.00 88.00 270 SER A C 1
ATOM 2133 O O . SER A 1 270 ? 6.670 -20.147 -28.675 1.00 88.00 270 SER A O 1
ATOM 2135 N N . GLY A 1 271 ? 5.588 -21.123 -30.386 1.00 87.62 271 GLY A N 1
ATOM 2136 C CA . GLY A 1 271 ? 5.432 -22.420 -29.729 1.00 87.62 271 GLY A CA 1
ATOM 2137 C C . GLY A 1 271 ? 4.649 -22.305 -28.417 1.00 87.62 271 GLY A C 1
ATOM 2138 O O . GLY A 1 271 ? 3.530 -21.810 -28.401 1.00 87.62 271 GLY A O 1
ATOM 2139 N N . ALA A 1 272 ? 5.250 -22.750 -27.309 1.00 88.75 272 ALA A N 1
ATOM 2140 C CA . ALA A 1 272 ? 4.652 -22.679 -25.970 1.00 88.75 272 ALA A CA 1
ATOM 2141 C C . ALA A 1 272 ? 4.836 -21.314 -25.272 1.00 88.75 272 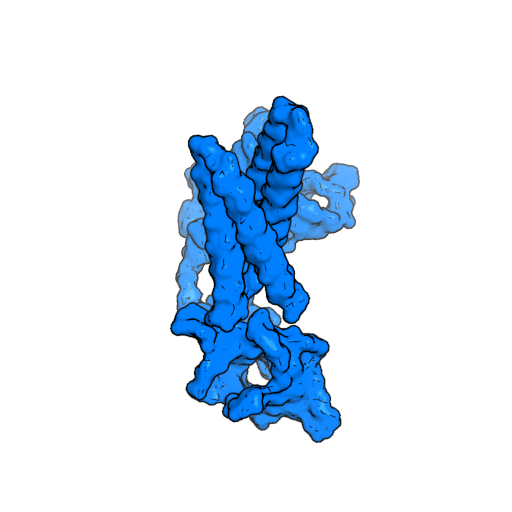ALA A C 1
ATOM 2143 O O . ALA A 1 272 ? 4.495 -21.169 -24.094 1.00 88.75 272 ALA A O 1
ATOM 2144 N N . HIS A 1 273 ? 5.419 -20.331 -25.961 1.00 89.56 273 HIS A N 1
ATOM 2145 C CA . HIS A 1 273 ? 5.776 -19.041 -25.389 1.00 89.56 273 HIS A CA 1
ATOM 2146 C C . HIS A 1 273 ? 5.011 -17.885 -26.035 1.00 89.56 273 HIS A C 1
ATOM 2148 O O . HIS A 1 273 ? 4.769 -17.859 -27.239 1.00 89.56 273 HIS A O 1
ATOM 2154 N N . ALA A 1 274 ? 4.683 -16.907 -25.198 1.00 88.88 274 ALA A N 1
ATOM 2155 C CA . ALA A 1 274 ? 4.017 -15.661 -25.532 1.00 88.88 274 ALA A CA 1
ATOM 2156 C C . ALA A 1 274 ? 4.953 -14.497 -25.185 1.00 88.88 274 ALA A C 1
ATOM 2158 O O . ALA A 1 274 ? 5.253 -14.263 -24.011 1.00 88.88 274 ALA A O 1
ATOM 2159 N N . THR A 1 275 ? 5.425 -13.763 -26.188 1.00 88.75 275 THR A N 1
ATOM 2160 C CA . THR A 1 275 ? 6.169 -12.517 -25.990 1.00 88.75 275 THR A CA 1
ATOM 2161 C C . THR A 1 275 ? 5.183 -11.370 -25.863 1.00 88.75 275 THR A C 1
ATOM 2163 O O . THR A 1 275 ? 4.549 -10.960 -26.834 1.00 88.75 275 THR A O 1
ATOM 2166 N N . VAL A 1 276 ? 5.059 -10.858 -24.641 1.00 86.56 276 VAL A N 1
ATOM 2167 C CA . VAL A 1 276 ? 4.152 -9.770 -24.288 1.00 86.56 276 VAL A CA 1
ATOM 2168 C C . VAL A 1 276 ? 4.936 -8.471 -24.222 1.00 86.56 276 VAL A C 1
ATOM 2170 O O . VAL A 1 276 ? 5.913 -8.346 -23.475 1.00 86.56 276 VAL A O 1
ATOM 2173 N N . ARG A 1 277 ? 4.482 -7.497 -25.009 1.00 86.88 277 ARG A N 1
ATOM 2174 C CA . ARG A 1 277 ? 4.942 -6.110 -24.981 1.00 86.88 277 ARG A CA 1
ATOM 2175 C C . ARG A 1 277 ? 3.730 -5.254 -24.629 1.00 86.88 277 ARG A C 1
ATOM 2177 O O . ARG A 1 277 ? 2.803 -5.169 -25.425 1.00 86.88 277 ARG A O 1
ATOM 2184 N N . GLN A 1 278 ? 3.698 -4.681 -23.431 1.00 88.75 278 GLN A N 1
ATOM 2185 C CA . GLN A 1 278 ? 2.577 -3.869 -22.952 1.00 88.75 278 GLN A CA 1
ATOM 2186 C C . GLN A 1 278 ? 3.089 -2.595 -22.293 1.00 88.75 278 GLN A C 1
ATOM 2188 O O . GLN A 1 278 ? 4.075 -2.643 -21.565 1.00 88.75 278 GLN A O 1
ATOM 2193 N N . VAL A 1 279 ? 2.413 -1.473 -22.523 1.00 88.56 279 VAL A N 1
ATOM 2194 C CA . VAL A 1 279 ? 2.712 -0.181 -21.908 1.00 88.56 279 VAL A CA 1
ATOM 2195 C C . VAL A 1 279 ? 1.435 0.451 -21.375 1.00 88.56 279 VAL A C 1
ATOM 2197 O O . VAL A 1 279 ? 0.434 0.512 -22.077 1.00 88.56 279 VAL A O 1
ATOM 2200 N N . TRP A 1 280 ? 1.483 0.954 -20.149 1.00 90.12 280 TRP A N 1
ATOM 2201 C CA . TRP A 1 280 ? 0.490 1.863 -19.589 1.00 90.12 280 TRP A CA 1
ATOM 2202 C C . TRP A 1 280 ? 0.988 3.291 -19.761 1.00 90.12 280 TRP A C 1
ATOM 2204 O O . TRP A 1 280 ? 2.139 3.580 -19.426 1.00 90.12 280 TRP A O 1
ATOM 2214 N N . LEU A 1 281 ? 0.135 4.162 -20.299 1.00 88.12 281 LEU A N 1
ATOM 2215 C CA . LEU A 1 281 ? 0.501 5.528 -20.660 1.00 88.12 281 LEU A CA 1
ATOM 2216 C C . LEU A 1 281 ? -0.335 6.556 -19.892 1.00 88.12 281 LEU A C 1
ATOM 2218 O O . LEU A 1 281 ? -1.562 6.457 -19.828 1.00 88.12 281 LEU A O 1
ATOM 2222 N N . TRP A 1 282 ? 0.336 7.586 -19.381 1.00 89.38 282 TRP A N 1
ATOM 2223 C CA . TRP A 1 282 ? -0.270 8.763 -18.762 1.00 89.38 282 TRP A CA 1
ATOM 2224 C C . TRP A 1 282 ? 0.193 10.051 -19.447 1.00 89.38 282 TRP A C 1
ATOM 2226 O O . TRP A 1 282 ? 1.281 10.119 -20.023 1.00 89.38 282 TRP A O 1
ATOM 2236 N N . GLU A 1 283 ? -0.632 11.087 -19.358 1.00 86.69 283 GLU A N 1
ATOM 2237 C CA . GLU A 1 283 ? -0.415 12.428 -19.901 1.00 86.69 283 GLU A CA 1
ATOM 2238 C C . GLU A 1 283 ? -0.481 13.477 -18.795 1.00 86.69 283 GLU A C 1
ATOM 2240 O O . GLU A 1 283 ? -1.458 13.503 -18.064 1.00 86.69 283 GLU A O 1
ATOM 2245 N N . ASP A 1 284 ? 0.516 14.359 -18.719 1.00 85.06 284 ASP A N 1
ATOM 2246 C CA . ASP A 1 284 ? 0.516 15.561 -17.868 1.00 85.06 284 ASP A CA 1
ATOM 2247 C C . ASP A 1 284 ? 0.692 16.791 -18.768 1.00 85.06 284 ASP A C 1
ATOM 2249 O O . ASP A 1 284 ? 1.813 17.193 -19.098 1.00 85.06 284 ASP A O 1
ATOM 2253 N N . GLY A 1 285 ? -0.409 17.318 -19.307 1.00 79.75 285 GLY A N 1
ATOM 2254 C CA . GLY A 1 285 ? -0.366 18.350 -20.348 1.00 79.75 285 GLY A CA 1
ATOM 2255 C C . GLY A 1 285 ? 0.484 17.931 -21.560 1.00 79.75 285 GLY A C 1
ATOM 2256 O O . GLY A 1 285 ? 0.108 17.051 -22.330 1.00 79.75 285 GLY A O 1
ATOM 2257 N N . ALA A 1 286 ? 1.649 18.566 -21.736 1.00 76.81 286 ALA A N 1
ATOM 2258 C CA . ALA A 1 286 ? 2.601 18.268 -22.814 1.00 76.81 286 ALA A CA 1
ATOM 2259 C C . ALA A 1 286 ? 3.698 17.263 -22.417 1.00 76.81 286 ALA A C 1
ATOM 2261 O O . ALA A 1 286 ? 4.726 17.194 -23.085 1.00 76.81 286 ALA A O 1
ATOM 2262 N N . ARG A 1 287 ? 3.518 16.513 -21.330 1.00 82.44 287 ARG A N 1
ATOM 2263 C CA . ARG A 1 287 ? 4.420 15.439 -20.902 1.00 82.44 287 ARG A CA 1
ATOM 2264 C C . ARG A 1 287 ? 3.708 14.099 -20.974 1.00 82.44 287 ARG A C 1
ATOM 2266 O O . ARG A 1 287 ? 2.473 14.017 -20.971 1.00 82.44 287 ARG A O 1
ATOM 2273 N N . ARG A 1 288 ? 4.497 13.035 -21.076 1.00 86.56 288 ARG A N 1
ATOM 2274 C CA . ARG A 1 288 ? 4.014 11.654 -21.070 1.00 86.56 288 ARG A CA 1
ATOM 2275 C C . ARG A 1 288 ? 4.808 10.845 -20.065 1.00 86.56 288 ARG A C 1
ATOM 2277 O O . ARG A 1 288 ? 6.013 11.033 -19.956 1.00 86.56 288 ARG A O 1
ATOM 2284 N N . HIS A 1 289 ? 4.128 9.940 -19.377 1.00 88.00 289 HIS A N 1
ATOM 2285 C CA . HIS A 1 289 ? 4.731 9.008 -18.430 1.00 88.00 289 HIS A CA 1
ATOM 2286 C C . HIS A 1 289 ? 4.315 7.592 -18.791 1.00 88.00 289 HIS A C 1
ATOM 2288 O O . HIS A 1 289 ? 3.180 7.386 -19.223 1.00 88.00 289 HIS A O 1
ATOM 2294 N N . ALA A 1 290 ? 5.218 6.625 -18.639 1.00 88.19 290 ALA A N 1
ATOM 2295 C CA . ALA A 1 290 ? 4.940 5.254 -19.041 1.00 88.19 290 ALA A CA 1
ATOM 2296 C C . ALA A 1 290 ? 5.537 4.207 -18.101 1.00 88.19 290 ALA A C 1
ATOM 2298 O O . ALA A 1 290 ? 6.615 4.377 -17.524 1.00 88.19 290 ALA A O 1
ATOM 2299 N N . ILE A 1 291 ? 4.833 3.081 -18.007 1.00 88.19 291 ILE A N 1
ATOM 2300 C CA . ILE A 1 291 ? 5.322 1.830 -17.423 1.00 88.19 291 ILE A CA 1
ATOM 2301 C C . ILE A 1 291 ? 5.091 0.726 -18.430 1.00 88.19 291 ILE A C 1
ATOM 2303 O O . ILE A 1 291 ? 4.044 0.706 -19.066 1.00 88.19 291 ILE A O 1
ATOM 2307 N N . GLY A 1 292 ? 6.025 -0.211 -18.561 1.00 87.06 292 GLY A N 1
ATOM 2308 C CA . GLY A 1 292 ? 5.861 -1.310 -19.503 1.00 87.06 292 GLY A CA 1
ATOM 2309 C C . GLY A 1 292 ? 6.346 -2.669 -19.027 1.00 87.06 292 GLY A C 1
ATOM 2310 O O . GLY A 1 292 ? 7.133 -2.794 -18.089 1.00 87.06 292 GLY A O 1
ATOM 2311 N N . ILE A 1 293 ? 5.875 -3.697 -19.722 1.00 86.19 293 ILE A N 1
ATOM 2312 C CA . ILE A 1 293 ? 6.313 -5.087 -19.636 1.00 86.19 293 ILE A CA 1
ATOM 2313 C C . ILE A 1 293 ? 6.839 -5.480 -21.001 1.00 86.19 293 ILE A C 1
ATOM 2315 O O . ILE A 1 293 ? 6.149 -5.328 -22.005 1.00 86.19 293 ILE A O 1
ATOM 2319 N N . PHE A 1 294 ? 8.042 -6.042 -21.009 1.00 82.56 294 PHE A N 1
ATOM 2320 C CA . PHE A 1 294 ? 8.661 -6.624 -22.194 1.00 82.56 294 PHE A CA 1
ATOM 2321 C C . PHE A 1 294 ? 9.217 -7.969 -21.768 1.00 82.56 294 PHE A C 1
ATOM 2323 O O . PHE A 1 294 ? 10.274 -8.048 -21.137 1.00 82.56 294 PHE A O 1
ATOM 2330 N N . SER A 1 295 ? 8.437 -9.027 -21.956 1.00 84.00 295 SER A N 1
ATOM 2331 C CA . SER A 1 295 ? 8.776 -10.342 -21.412 1.00 84.00 295 SER A CA 1
ATOM 2332 C C . SER A 1 295 ? 8.208 -11.464 -22.263 1.00 84.00 295 SER A C 1
ATOM 2334 O O . SER A 1 295 ? 7.059 -11.412 -22.691 1.00 84.00 295 SER A O 1
ATOM 2336 N N . SER A 1 296 ? 9.015 -12.503 -22.459 1.00 86.19 296 SER A N 1
ATOM 2337 C CA . SER A 1 296 ? 8.567 -13.778 -23.012 1.00 86.19 296 SER A CA 1
ATOM 2338 C C . SER A 1 296 ? 8.169 -14.701 -21.866 1.00 86.19 296 SER A C 1
ATOM 2340 O O . SER A 1 296 ? 8.974 -14.991 -20.981 1.00 86.19 296 SER A O 1
ATOM 2342 N N . LEU A 1 297 ? 6.909 -15.122 -21.867 1.00 88.00 297 LEU A N 1
ATOM 2343 C CA . LEU A 1 297 ? 6.269 -15.898 -20.809 1.00 88.00 297 LEU A CA 1
ATOM 2344 C C . LEU A 1 297 ? 5.728 -17.213 -21.383 1.00 88.00 297 LEU A C 1
ATOM 2346 O O . LEU A 1 297 ? 5.713 -17.413 -22.595 1.00 88.00 297 LEU A O 1
ATOM 2350 N N . VAL A 1 298 ? 5.315 -18.146 -20.524 1.00 89.44 298 VAL A N 1
ATOM 2351 C CA . VAL A 1 298 ? 4.678 -19.397 -20.972 1.00 89.44 298 VAL A CA 1
ATOM 2352 C C . VAL A 1 298 ? 3.203 -19.123 -21.253 1.00 89.44 298 VAL A C 1
ATOM 2354 O O . VAL A 1 298 ? 2.497 -18.655 -20.363 1.00 89.44 298 VAL A O 1
ATOM 2357 N N . ALA A 1 299 ? 2.753 -19.412 -22.473 1.00 90.31 299 ALA A N 1
ATOM 2358 C CA . ALA A 1 299 ? 1.385 -19.145 -22.907 1.00 90.31 299 ALA A CA 1
ATOM 2359 C C . ALA A 1 299 ? 0.356 -19.963 -22.105 1.00 90.31 299 ALA A C 1
ATOM 2361 O O . ALA A 1 299 ? 0.623 -21.100 -21.702 1.00 90.31 299 ALA A O 1
ATOM 2362 N N . GLY A 1 300 ? -0.820 -19.379 -21.856 1.00 85.38 300 GLY A N 1
ATOM 2363 C CA . GLY A 1 300 ? -1.927 -20.034 -21.148 1.00 85.38 300 GLY A CA 1
ATOM 2364 C C . GLY A 1 300 ? -1.666 -20.362 -19.674 1.00 85.38 300 GLY A C 1
ATOM 2365 O O . GLY A 1 300 ? -2.360 -21.205 -19.104 1.00 85.38 300 GLY A O 1
ATOM 2366 N N . ARG A 1 301 ? -0.653 -19.749 -19.047 1.00 85.75 301 ARG A N 1
ATOM 2367 C CA . ARG A 1 301 ? -0.335 -19.937 -17.624 1.00 85.75 301 ARG A CA 1
ATOM 2368 C C . ARG A 1 301 ? -0.376 -18.620 -16.867 1.00 85.75 301 ARG A C 1
ATOM 2370 O O . ARG A 1 301 ? 0.027 -17.584 -17.385 1.00 85.75 301 ARG A O 1
ATOM 2377 N N . TYR A 1 302 ? -0.777 -18.688 -15.603 1.00 83.50 302 TYR A N 1
ATOM 2378 C CA . TYR A 1 302 ? -0.634 -17.565 -14.686 1.00 83.50 302 TYR A CA 1
ATOM 2379 C C . TYR A 1 302 ? 0.850 -17.321 -14.384 1.00 83.50 302 TYR A C 1
ATOM 2381 O O . TYR A 1 302 ? 1.556 -18.228 -13.929 1.00 83.50 302 TYR A O 1
ATOM 2389 N N . SER A 1 303 ? 1.330 -16.104 -14.640 1.00 83.00 303 SER A N 1
ATOM 2390 C CA . SER A 1 303 ? 2.713 -15.716 -14.375 1.00 83.00 303 SER A CA 1
ATOM 2391 C C . SER A 1 303 ? 2.803 -14.885 -13.104 1.00 83.00 303 SER A C 1
ATOM 2393 O O . SER A 1 303 ? 2.173 -13.836 -12.973 1.00 83.00 303 SER A O 1
ATOM 2395 N N . LEU A 1 304 ? 3.652 -15.341 -12.187 1.00 78.50 304 LEU A N 1
ATOM 2396 C CA . LEU A 1 304 ? 4.037 -14.601 -10.994 1.00 78.50 304 LEU A CA 1
ATOM 2397 C C . LEU A 1 304 ? 5.304 -13.794 -11.278 1.00 78.50 304 LEU A C 1
ATOM 2399 O O . LEU A 1 304 ? 6.218 -14.278 -11.943 1.00 78.50 304 LEU A O 1
ATOM 2403 N N . HIS A 1 305 ? 5.387 -12.599 -10.706 1.00 81.06 305 HIS A N 1
ATOM 2404 C CA . HIS A 1 305 ? 6.579 -11.751 -10.748 1.00 81.06 305 HIS A CA 1
ATOM 2405 C C . HIS A 1 305 ? 7.007 -11.309 -12.163 1.00 81.06 305 HIS A C 1
ATOM 2407 O O . HIS A 1 305 ? 8.192 -11.333 -12.506 1.00 81.06 305 HIS A O 1
ATOM 2413 N N . VAL A 1 306 ? 6.056 -10.878 -12.993 1.00 83.00 306 VAL A N 1
ATOM 2414 C CA . VAL A 1 306 ? 6.352 -10.297 -14.306 1.00 83.00 306 VAL A CA 1
ATOM 2415 C C . VAL A 1 306 ? 6.993 -8.922 -14.115 1.00 83.00 306 VAL A C 1
ATOM 2417 O O . VAL A 1 306 ? 6.390 -8.027 -13.523 1.00 83.00 306 VAL A O 1
ATOM 2420 N N . PRO A 1 307 ? 8.232 -8.730 -14.576 1.00 79.50 307 PRO A N 1
ATOM 2421 C CA . PRO A 1 307 ? 9.034 -7.589 -14.181 1.00 79.50 307 PRO A CA 1
ATOM 2422 C C . PRO A 1 307 ? 8.608 -6.330 -14.968 1.00 79.50 307 PRO A C 1
ATOM 2424 O O . PRO A 1 307 ? 8.808 -6.280 -16.177 1.00 79.50 307 PRO A O 1
ATOM 2427 N N . VAL A 1 308 ? 8.184 -5.249 -14.295 1.00 83.81 308 VAL A N 1
ATOM 2428 C CA . VAL A 1 308 ? 7.823 -3.970 -14.963 1.00 83.81 308 VAL A CA 1
ATOM 2429 C C . VAL A 1 308 ? 8.972 -2.962 -15.061 1.00 83.81 308 VAL A C 1
ATOM 2431 O O . VAL A 1 308 ? 9.852 -2.912 -14.201 1.00 83.81 308 VAL A O 1
ATOM 2434 N N . ILE A 1 309 ? 8.966 -2.151 -16.114 1.00 82.88 309 ILE A N 1
ATOM 2435 C CA . ILE A 1 309 ? 9.914 -1.064 -16.368 1.00 82.88 309 ILE A CA 1
ATOM 2436 C C . ILE A 1 309 ? 9.199 0.265 -16.156 1.00 82.88 309 ILE A C 1
ATOM 2438 O O . ILE A 1 309 ? 8.243 0.557 -16.868 1.00 82.88 309 ILE A O 1
ATOM 2442 N N . VAL A 1 310 ? 9.685 1.073 -15.215 1.00 83.06 310 VAL A N 1
ATOM 2443 C CA . VAL A 1 310 ? 9.269 2.471 -15.057 1.00 83.06 310 VAL A CA 1
ATOM 2444 C C . VAL A 1 310 ? 10.086 3.309 -16.037 1.00 83.06 310 VAL A C 1
ATOM 2446 O O . VAL A 1 310 ? 11.311 3.341 -15.944 1.00 83.06 310 VAL A O 1
ATOM 2449 N N . MET A 1 311 ? 9.421 3.924 -17.015 1.00 78.56 311 MET A N 1
ATOM 2450 C CA . MET A 1 311 ? 10.075 4.676 -18.093 1.00 78.56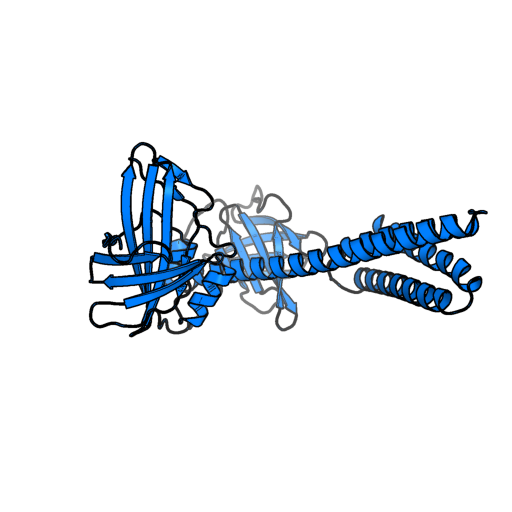 311 MET A CA 1
ATOM 2451 C C . MET A 1 311 ? 10.129 6.191 -17.850 1.00 78.56 311 MET A C 1
ATOM 2453 O O . MET A 1 311 ? 10.679 6.920 -18.666 1.00 78.56 311 MET A O 1
ATOM 2457 N N . GLY A 1 312 ? 9.546 6.679 -16.752 1.00 74.62 312 GLY A N 1
ATOM 2458 C CA . GLY A 1 312 ? 9.617 8.089 -16.364 1.00 74.62 312 GLY A CA 1
ATOM 2459 C C . GLY A 1 312 ? 8.979 9.056 -17.369 1.00 74.62 312 GLY A C 1
ATOM 2460 O O . GLY A 1 312 ? 8.055 8.693 -18.097 1.00 74.62 312 GLY A O 1
ATOM 2461 N N . GLU A 1 313 ? 9.449 10.307 -17.355 1.00 82.88 313 GLU A N 1
ATOM 2462 C CA . GLU A 1 313 ? 8.990 11.388 -18.236 1.00 82.88 313 GLU A CA 1
ATOM 2463 C C . GLU A 1 313 ? 9.572 11.248 -19.651 1.00 82.88 313 GLU A C 1
ATOM 2465 O O . GLU A 1 313 ? 10.780 11.098 -19.840 1.00 82.88 313 GLU A O 1
ATOM 2470 N N . ALA A 1 314 ? 8.713 11.354 -20.662 1.00 84.00 314 ALA A N 1
ATOM 2471 C CA . ALA A 1 314 ? 9.120 11.365 -22.058 1.00 84.00 314 ALA A CA 1
ATOM 2472 C C . ALA A 1 314 ? 9.484 12.768 -22.555 1.00 84.00 314 ALA A C 1
ATOM 2474 O O . ALA A 1 314 ? 8.762 13.743 -22.338 1.00 84.00 314 ALA A O 1
ATOM 2475 N N . THR A 1 315 ? 10.537 12.833 -23.367 1.00 80.31 315 THR A N 1
ATOM 2476 C CA . THR A 1 315 ? 10.884 14.022 -24.152 1.00 80.31 315 THR A CA 1
ATOM 2477 C C . THR A 1 315 ? 10.124 14.011 -25.478 1.00 80.31 315 THR A C 1
ATOM 2479 O O . THR A 1 315 ? 10.155 13.016 -26.207 1.00 80.31 315 THR A O 1
ATOM 2482 N N . ARG A 1 316 ? 9.464 15.118 -25.831 1.00 78.88 316 ARG A N 1
ATOM 2483 C CA . ARG A 1 316 ? 8.790 15.259 -27.132 1.00 78.88 316 ARG A CA 1
ATOM 2484 C C . ARG A 1 316 ? 9.806 15.309 -28.279 1.00 78.88 316 ARG A C 1
ATOM 2486 O O . ARG A 1 316 ? 10.794 16.033 -28.201 1.00 78.88 316 ARG A O 1
ATOM 2493 N N . GLN A 1 317 ? 9.534 14.580 -29.355 1.00 76.38 317 GLN A N 1
ATOM 2494 C CA . GLN A 1 317 ? 10.282 14.590 -30.614 1.00 76.38 317 GLN A CA 1
ATOM 2495 C C . GLN A 1 317 ? 9.364 14.968 -31.790 1.00 76.38 317 GLN A C 1
ATOM 2497 O O . GLN A 1 317 ? 8.168 15.189 -31.601 1.00 76.38 317 GLN A O 1
ATOM 2502 N N . ALA A 1 318 ? 9.928 15.079 -32.999 1.00 71.00 318 ALA A N 1
ATOM 2503 C CA . ALA A 1 318 ? 9.187 15.475 -34.200 1.00 71.00 318 ALA A CA 1
ATOM 2504 C C . ALA A 1 318 ? 8.038 14.507 -34.546 1.00 71.00 318 ALA A C 1
ATOM 2506 O O . ALA A 1 318 ? 6.963 14.965 -34.919 1.00 71.00 318 ALA A O 1
ATOM 2507 N N . GLU A 1 319 ? 8.250 13.199 -34.365 1.00 67.94 319 GLU A N 1
ATOM 2508 C CA . GLU A 1 319 ? 7.290 12.149 -34.751 1.00 67.94 319 GLU A CA 1
ATOM 2509 C C . GLU A 1 319 ? 6.626 11.453 -33.543 1.00 67.94 319 GLU A C 1
ATOM 2511 O O . GLU A 1 319 ? 5.647 10.735 -33.701 1.00 67.94 319 GLU A O 1
ATOM 2516 N N . GLY A 1 320 ? 7.065 11.725 -32.305 1.00 78.25 320 GLY A N 1
ATOM 2517 C CA . GLY A 1 320 ? 6.512 11.059 -31.121 1.00 78.25 320 GLY A CA 1
ATOM 2518 C C . GLY A 1 320 ? 7.140 11.474 -29.792 1.00 78.25 320 GLY A C 1
ATOM 2519 O O . GLY A 1 320 ? 7.598 12.601 -29.614 1.00 78.25 320 GLY A O 1
ATOM 2520 N N . TRP A 1 321 ? 7.143 10.553 -28.835 1.00 78.94 321 TRP A N 1
ATOM 2521 C CA . TRP A 1 321 ? 7.627 10.735 -27.467 1.00 78.94 321 TRP A CA 1
ATOM 2522 C C . TRP A 1 321 ? 8.752 9.755 -27.188 1.00 78.94 321 TRP A C 1
ATOM 2524 O O . TRP A 1 321 ? 8.575 8.561 -27.395 1.00 78.94 321 TRP A O 1
ATOM 2534 N N . ARG A 1 322 ? 9.899 10.226 -26.700 1.00 81.38 322 ARG A N 1
ATOM 2535 C CA . ARG A 1 322 ? 11.021 9.359 -26.335 1.00 81.38 322 ARG A CA 1
ATOM 2536 C C . ARG A 1 322 ? 11.137 9.252 -24.825 1.00 81.38 322 ARG A C 1
ATOM 2538 O O . ARG A 1 322 ? 11.398 10.244 -24.152 1.00 81.38 322 ARG A O 1
ATOM 2545 N N . PHE A 1 323 ? 10.987 8.041 -24.322 1.00 81.94 323 PHE A N 1
ATOM 2546 C CA . PHE A 1 323 ? 11.229 7.666 -22.942 1.00 81.94 323 PHE A CA 1
ATOM 2547 C C . PHE A 1 323 ? 12.644 7.118 -22.791 1.00 81.94 323 PHE A C 1
ATOM 2549 O O . PHE A 1 323 ? 13.144 6.405 -23.667 1.00 81.94 323 PHE A O 1
ATOM 2556 N N . SER A 1 324 ? 13.276 7.410 -21.665 1.00 78.19 324 SER A N 1
ATOM 2557 C CA . SER A 1 324 ? 14.484 6.728 -21.219 1.00 78.19 324 SER A CA 1
ATOM 2558 C C . SER A 1 324 ? 14.125 5.835 -20.044 1.00 78.19 324 SER A C 1
ATOM 2560 O O . SER A 1 324 ? 13.342 6.206 -19.178 1.00 78.19 324 SER A O 1
ATOM 2562 N N . TRP A 1 325 ? 14.687 4.637 -19.994 1.00 73.44 325 TRP A N 1
ATOM 2563 C CA . TRP A 1 325 ? 14.457 3.746 -18.867 1.00 73.44 325 TRP A CA 1
ATOM 2564 C C . TRP A 1 325 ? 15.766 3.136 -18.400 1.00 73.44 325 TRP A C 1
ATOM 2566 O O . TRP A 1 325 ? 16.698 2.937 -19.178 1.00 73.44 325 TRP A O 1
ATOM 2576 N N . GLN A 1 326 ? 15.830 2.833 -17.108 1.00 68.50 326 GLN A N 1
ATOM 2577 C CA . GLN A 1 326 ? 16.959 2.141 -16.513 1.00 68.50 326 GLN A CA 1
ATOM 2578 C C . GLN A 1 326 ? 16.451 1.059 -15.570 1.00 68.50 326 GLN A C 1
ATOM 2580 O O . GLN A 1 326 ? 15.601 1.297 -14.714 1.00 68.50 326 GLN A O 1
ATOM 2585 N N . ARG A 1 327 ? 16.976 -0.158 -15.713 1.00 64.06 327 ARG A N 1
ATOM 2586 C CA . ARG A 1 327 ? 16.620 -1.276 -14.848 1.00 64.06 327 ARG A CA 1
ATOM 2587 C C . ARG A 1 327 ? 17.751 -2.282 -14.711 1.00 64.06 327 ARG A C 1
ATOM 2589 O O . ARG A 1 327 ? 18.278 -2.775 -15.702 1.00 64.06 327 ARG A O 1
ATOM 2596 N N . ARG A 1 328 ? 18.074 -2.651 -13.463 1.00 60.38 328 ARG A N 1
ATOM 2597 C CA . ARG A 1 328 ? 19.093 -3.671 -13.127 1.00 60.38 328 ARG A CA 1
ATOM 2598 C C . ARG A 1 328 ? 20.427 -3.451 -13.869 1.00 60.38 328 ARG A C 1
ATOM 2600 O O . ARG A 1 328 ? 21.020 -4.397 -14.374 1.00 60.38 328 ARG A O 1
ATOM 2607 N N . GLY A 1 329 ? 20.873 -2.196 -13.960 1.00 60.84 329 GLY A N 1
ATOM 2608 C CA . GLY A 1 329 ? 22.130 -1.828 -14.623 1.00 60.84 329 GLY A CA 1
ATOM 2609 C C . GLY A 1 329 ? 22.081 -1.776 -16.154 1.00 60.84 329 GLY A C 1
ATOM 2610 O O . GLY A 1 329 ? 23.110 -1.512 -16.762 1.00 60.84 329 GLY A O 1
ATOM 2611 N N . ARG A 1 330 ? 20.917 -1.997 -16.780 1.00 62.12 330 ARG A N 1
ATOM 2612 C CA . ARG A 1 330 ? 20.694 -1.747 -18.211 1.00 62.12 330 ARG A CA 1
ATOM 2613 C C . ARG A 1 330 ? 19.914 -0.458 -18.394 1.00 62.12 330 ARG A C 1
ATOM 2615 O O . ARG A 1 330 ? 18.953 -0.232 -17.660 1.00 62.12 330 ARG A O 1
ATOM 2622 N N . SER A 1 331 ? 20.322 0.354 -19.352 1.00 69.50 331 SER A N 1
ATOM 2623 C CA . SER A 1 331 ? 19.553 1.484 -19.857 1.00 69.50 331 SER A CA 1
ATOM 2624 C C . SER A 1 331 ? 18.986 1.151 -21.232 1.00 69.50 331 SER A C 1
ATOM 2626 O O . SER A 1 331 ? 19.354 0.157 -21.858 1.00 69.50 331 SER A O 1
ATOM 2628 N N . GLY A 1 332 ? 18.024 1.943 -21.666 1.00 71.06 332 GLY A N 1
ATOM 2629 C CA . GLY A 1 332 ? 17.521 1.905 -23.024 1.00 71.06 332 GLY A CA 1
ATOM 2630 C C . GLY A 1 332 ? 16.626 3.101 -23.273 1.00 71.06 332 GLY A C 1
ATOM 2631 O O . GLY A 1 332 ? 16.322 3.886 -22.364 1.00 71.06 332 GLY A O 1
ATOM 2632 N N . THR A 1 333 ? 16.177 3.234 -24.512 1.00 71.81 333 THR A N 1
ATOM 2633 C CA . THR A 1 333 ? 15.178 4.230 -24.872 1.00 71.81 333 THR A CA 1
ATOM 2634 C C . THR A 1 333 ? 13.990 3.580 -25.558 1.00 71.81 333 THR A C 1
ATOM 2636 O O . THR A 1 333 ? 14.096 2.546 -26.200 1.00 71.81 333 THR A O 1
ATOM 2639 N N . ALA A 1 334 ? 12.816 4.157 -25.377 1.00 73.12 334 ALA A N 1
ATOM 2640 C CA . ALA A 1 334 ? 11.613 3.732 -26.065 1.00 73.12 334 ALA A CA 1
ATOM 2641 C C . ALA A 1 334 ? 11.036 4.958 -26.758 1.00 73.12 334 ALA A C 1
ATOM 2643 O O . ALA A 1 334 ? 10.774 5.953 -26.087 1.00 73.12 334 ALA A O 1
ATOM 2644 N N . SER A 1 335 ? 10.861 4.935 -28.074 1.00 72.69 335 SER A N 1
ATOM 2645 C CA . SER A 1 335 ? 10.075 5.961 -28.757 1.00 72.69 335 SER A CA 1
ATOM 2646 C C . SER A 1 335 ? 8.658 5.457 -28.976 1.00 72.69 335 SER A C 1
ATOM 2648 O O . SER A 1 335 ? 8.433 4.314 -29.363 1.00 72.69 335 SER A O 1
ATOM 2650 N N . MET A 1 336 ? 7.686 6.307 -28.679 1.00 74.56 336 MET A N 1
ATOM 2651 C CA . MET A 1 336 ? 6.275 6.016 -28.831 1.00 74.56 336 MET A CA 1
ATOM 2652 C C . MET A 1 336 ? 5.600 7.130 -29.610 1.00 74.56 336 MET A C 1
ATOM 2654 O O . MET A 1 336 ? 5.546 8.282 -29.172 1.00 74.56 336 MET A O 1
ATOM 2658 N N . GLU A 1 337 ? 5.017 6.769 -30.737 1.00 77.75 337 GLU A N 1
ATOM 2659 C CA . GLU A 1 337 ? 4.054 7.604 -31.440 1.00 77.75 337 GLU A CA 1
ATOM 2660 C C . GLU A 1 337 ? 2.676 7.129 -30.999 1.00 77.75 337 GLU A C 1
ATOM 2662 O O . GLU A 1 337 ? 2.397 5.936 -31.065 1.00 77.75 337 GLU A O 1
ATOM 2667 N N . HIS A 1 338 ? 1.820 8.016 -30.496 1.00 69.00 338 HIS A N 1
ATOM 2668 C CA . HIS A 1 338 ? 0.468 7.618 -30.110 1.00 69.00 338 HIS A CA 1
ATOM 2669 C C . HIS A 1 338 ? -0.566 8.444 -30.861 1.00 69.00 338 HIS A C 1
ATOM 2671 O O . HIS A 1 338 ? -0.444 9.662 -31.005 1.00 69.00 338 HIS A O 1
ATOM 2677 N N . THR A 1 339 ? -1.597 7.749 -31.315 1.00 67.06 339 THR A N 1
ATOM 2678 C CA . THR A 1 339 ? -2.854 8.315 -31.797 1.00 67.06 339 THR A CA 1
ATOM 2679 C C . THR A 1 339 ? -3.949 8.025 -30.766 1.00 67.06 339 THR A C 1
ATOM 2681 O O . THR A 1 339 ? -3.671 7.515 -29.682 1.00 67.06 339 THR A O 1
ATOM 2684 N N . ALA A 1 340 ? -5.205 8.356 -31.075 1.00 62.72 340 ALA A N 1
ATOM 2685 C CA . ALA A 1 340 ? -6.323 8.074 -30.175 1.00 62.72 340 ALA A CA 1
ATOM 2686 C C . ALA A 1 340 ? -6.547 6.567 -29.927 1.00 62.72 340 ALA A C 1
ATOM 2688 O O . ALA A 1 340 ? -7.000 6.205 -28.846 1.00 62.72 340 ALA A O 1
ATOM 2689 N N . ASN A 1 341 ? -6.222 5.706 -30.902 1.00 58.59 341 ASN A N 1
ATOM 2690 C CA . ASN A 1 341 ? -6.576 4.279 -30.872 1.00 58.59 341 ASN A CA 1
ATOM 2691 C C . ASN A 1 341 ? -5.368 3.331 -30.923 1.00 58.59 341 ASN A C 1
ATOM 2693 O O . ASN A 1 341 ? -5.474 2.191 -30.476 1.00 58.59 341 ASN A O 1
ATOM 2697 N N . ASP A 1 342 ? -4.225 3.795 -31.429 1.00 65.56 342 ASP A N 1
ATOM 2698 C CA . ASP A 1 342 ? -3.030 2.975 -31.628 1.00 65.56 342 ASP A CA 1
ATOM 2699 C C . ASP A 1 342 ? -1.785 3.691 -31.100 1.00 65.56 342 ASP A C 1
ATOM 2701 O O . ASP A 1 342 ? -1.675 4.920 -31.201 1.00 65.56 342 ASP A O 1
ATOM 2705 N N . ALA A 1 343 ? -0.829 2.919 -30.580 1.00 66.00 343 ALA A N 1
ATOM 2706 C CA . ALA A 1 343 ? 0.494 3.402 -30.211 1.00 66.00 343 ALA A CA 1
ATOM 2707 C C . ALA A 1 343 ? 1.568 2.595 -30.951 1.00 66.00 343 ALA A C 1
ATOM 2709 O O . ALA A 1 343 ? 1.653 1.377 -30.826 1.00 66.00 343 ALA A O 1
ATOM 2710 N N . ILE A 1 344 ? 2.416 3.261 -31.725 1.00 66.31 344 ILE A N 1
ATOM 2711 C CA . ILE A 1 344 ? 3.590 2.642 -32.336 1.00 66.31 344 ILE A CA 1
ATOM 2712 C C . ILE A 1 344 ? 4.723 2.768 -31.330 1.00 66.31 344 ILE A C 1
ATOM 2714 O O . ILE A 1 344 ? 5.177 3.873 -31.042 1.00 66.31 344 ILE A O 1
ATOM 2718 N N . LEU A 1 345 ? 5.167 1.638 -30.784 1.00 66.44 345 LEU A N 1
ATOM 2719 C CA . LEU A 1 345 ? 6.304 1.578 -29.881 1.00 66.44 345 LEU A CA 1
ATOM 2720 C C . LEU A 1 345 ? 7.520 1.064 -30.647 1.00 66.44 345 LEU A C 1
ATOM 2722 O O . LEU A 1 345 ? 7.514 -0.037 -31.192 1.00 66.44 345 LEU A O 1
ATOM 2726 N N . THR A 1 346 ? 8.589 1.843 -30.626 1.00 66.19 346 THR A N 1
ATOM 2727 C CA . THR A 1 346 ? 9.917 1.403 -31.044 1.00 66.19 346 THR A CA 1
ATOM 2728 C C . THR A 1 346 ? 10.772 1.287 -29.791 1.00 66.19 346 THR A C 1
ATOM 2730 O O . THR A 1 346 ? 10.978 2.265 -29.069 1.00 66.19 346 THR A O 1
ATOM 2733 N N . LEU A 1 347 ? 11.228 0.074 -29.488 1.00 62.47 347 LEU A N 1
ATOM 2734 C CA . LEU A 1 347 ? 12.105 -0.184 -28.349 1.00 62.47 347 LEU A CA 1
ATOM 2735 C C . LEU A 1 347 ? 13.546 -0.235 -28.826 1.00 62.47 347 LEU A C 1
ATOM 2737 O O . LEU A 1 347 ? 13.911 -1.109 -29.605 1.00 62.47 347 LEU A O 1
ATOM 2741 N N . ASP A 1 348 ? 14.356 0.664 -28.291 1.00 63.12 348 ASP A N 1
ATOM 2742 C CA . ASP A 1 348 ? 15.799 0.663 -28.450 1.00 63.12 348 ASP A CA 1
ATOM 2743 C C . ASP A 1 348 ? 16.423 0.199 -27.125 1.00 63.12 348 ASP A C 1
ATOM 2745 O O . ASP A 1 348 ? 16.418 0.904 -26.109 1.00 63.12 348 ASP A O 1
ATOM 2749 N N . ILE A 1 349 ? 16.856 -1.059 -27.094 1.00 56.12 349 ILE A N 1
ATOM 2750 C CA . ILE A 1 349 ? 17.453 -1.679 -25.910 1.00 56.12 349 ILE A CA 1
ATOM 2751 C C . ILE A 1 349 ? 18.966 -1.676 -26.112 1.00 56.12 349 ILE A C 1
ATOM 2753 O O . ILE A 1 349 ? 19.442 -2.335 -27.037 1.00 56.12 349 ILE A O 1
ATOM 2757 N N . ASP A 1 350 ? 19.710 -1.009 -25.219 1.00 48.41 350 ASP A N 1
ATOM 2758 C CA . ASP A 1 350 ? 21.174 -0.925 -25.302 1.00 48.41 350 ASP A CA 1
ATOM 2759 C C . ASP A 1 350 ? 21.787 -2.330 -25.490 1.00 48.41 350 ASP A C 1
ATOM 2761 O O . ASP A 1 350 ? 21.659 -3.208 -24.626 1.00 48.41 350 ASP A O 1
ATOM 2765 N N . GLY A 1 351 ? 22.446 -2.543 -26.638 1.00 43.09 351 GLY A N 1
ATOM 2766 C CA . GLY A 1 351 ? 23.109 -3.800 -27.012 1.00 43.09 351 GLY A CA 1
ATOM 2767 C C . GLY A 1 351 ? 22.481 -4.591 -28.171 1.00 43.09 351 GLY A C 1
ATOM 2768 O O . GLY A 1 351 ? 22.973 -5.681 -28.463 1.00 43.09 351 GLY A O 1
ATOM 2769 N N . ARG A 1 352 ? 21.434 -4.081 -28.833 1.00 46.97 352 ARG A N 1
ATOM 2770 C CA . ARG A 1 352 ? 21.024 -4.507 -30.188 1.00 46.97 352 ARG A CA 1
ATOM 2771 C C . ARG A 1 352 ? 21.285 -3.367 -31.173 1.00 46.97 352 ARG A C 1
ATOM 2773 O O . ARG A 1 352 ? 21.110 -2.211 -30.803 1.00 46.97 352 ARG A O 1
ATOM 2780 N N . ASP A 1 353 ? 21.734 -3.683 -32.387 1.00 36.28 353 ASP A N 1
ATOM 2781 C CA . ASP A 1 353 ? 21.967 -2.668 -33.417 1.00 36.28 353 ASP A CA 1
ATOM 2782 C C . ASP A 1 353 ? 20.658 -1.944 -33.768 1.00 36.28 353 ASP A C 1
ATOM 2784 O O . ASP A 1 353 ? 19.594 -2.553 -33.861 1.00 36.28 353 ASP A O 1
ATOM 2788 N N . VAL A 1 354 ? 20.752 -0.629 -33.979 1.00 42.97 354 VAL A N 1
ATOM 2789 C CA . VAL A 1 354 ? 19.626 0.284 -34.264 1.00 42.97 354 VAL A CA 1
ATOM 2790 C C . VAL A 1 354 ? 18.857 -0.108 -35.540 1.00 42.97 354 VAL A C 1
ATOM 2792 O O . VAL A 1 354 ? 17.695 0.263 -35.697 1.00 42.97 354 VAL A O 1
ATOM 2795 N N . GLU A 1 355 ? 19.471 -0.889 -36.435 1.00 38.91 355 GLU A N 1
ATOM 2796 C CA . GLU A 1 355 ? 18.819 -1.438 -37.635 1.00 38.91 355 GLU A CA 1
ATOM 2797 C C . GLU A 1 355 ? 17.833 -2.589 -37.331 1.00 38.91 355 GLU A C 1
ATOM 2799 O O . GLU A 1 355 ? 16.919 -2.807 -38.123 1.00 38.91 355 GLU A O 1
ATOM 2804 N N . ASP A 1 356 ? 17.935 -3.235 -36.160 1.00 41.81 356 ASP A N 1
ATOM 2805 C CA . ASP A 1 356 ? 17.021 -4.273 -35.641 1.00 41.81 356 ASP A CA 1
ATOM 2806 C C . ASP A 1 356 ? 16.060 -3.722 -34.561 1.00 41.81 356 ASP A C 1
ATOM 2808 O O . ASP A 1 356 ? 15.523 -4.459 -33.725 1.00 41.81 356 ASP A O 1
ATOM 2812 N N . ALA A 1 357 ? 15.841 -2.403 -34.529 1.00 50.19 357 ALA A N 1
ATOM 2813 C CA . ALA A 1 357 ? 14.822 -1.810 -33.673 1.00 50.19 357 ALA A CA 1
ATOM 2814 C C . ALA A 1 357 ? 13.432 -2.292 -34.131 1.00 50.19 357 ALA A C 1
ATOM 2816 O O . ALA A 1 357 ? 12.874 -1.772 -35.099 1.00 50.19 357 ALA A O 1
ATOM 2817 N N . ASP A 1 358 ? 12.875 -3.291 -33.435 1.00 55.97 358 ASP A N 1
ATOM 2818 C CA . ASP A 1 358 ? 11.520 -3.812 -33.647 1.00 55.97 358 ASP A CA 1
ATOM 2819 C C . ASP A 1 358 ? 10.507 -2.652 -33.560 1.00 55.97 358 ASP A C 1
ATOM 2821 O O . ASP A 1 358 ? 10.045 -2.281 -32.474 1.00 55.97 358 ASP A O 1
ATOM 2825 N N . LYS A 1 359 ? 10.147 -2.056 -34.705 1.00 64.62 359 LYS A N 1
ATOM 2826 C CA . LYS A 1 359 ? 8.989 -1.162 -34.805 1.00 64.62 359 LYS A CA 1
ATOM 2827 C C . LYS A 1 359 ? 7.751 -2.014 -34.620 1.00 64.62 359 LYS A C 1
ATOM 2829 O O . LYS A 1 359 ? 7.372 -2.783 -35.503 1.00 64.62 359 LYS A O 1
ATOM 2834 N N . LEU A 1 360 ? 7.121 -1.878 -33.465 1.00 72.31 360 LEU A N 1
ATOM 2835 C CA . LEU A 1 360 ? 6.034 -2.745 -33.071 1.00 72.31 360 LEU A CA 1
ATOM 2836 C C . LEU A 1 360 ? 4.781 -1.919 -32.805 1.00 72.31 360 LEU A C 1
ATOM 2838 O O . LEU A 1 360 ? 4.757 -1.006 -31.979 1.00 72.31 360 LEU A O 1
ATOM 2842 N N . MET A 1 361 ? 3.712 -2.249 -33.520 1.00 77.31 361 MET A N 1
ATOM 2843 C CA . MET A 1 361 ? 2.424 -1.602 -33.318 1.00 77.31 361 MET A CA 1
ATOM 2844 C C . MET A 1 361 ? 1.735 -2.215 -32.095 1.00 77.31 361 MET A C 1
ATOM 2846 O O . MET A 1 361 ? 1.370 -3.397 -32.103 1.00 77.31 361 MET A O 1
ATOM 2850 N N . LEU A 1 362 ? 1.565 -1.407 -31.050 1.00 80.56 362 LEU A N 1
ATOM 2851 C CA . LEU A 1 362 ? 0.742 -1.719 -29.889 1.00 80.56 362 LEU A CA 1
ATOM 2852 C C . LEU A 1 362 ? -0.685 -1.242 -30.152 1.00 80.56 362 LEU A C 1
ATOM 2854 O O . LEU A 1 362 ? -0.924 -0.082 -30.496 1.00 80.56 362 LEU A O 1
ATOM 2858 N N . LYS A 1 363 ? -1.647 -2.136 -29.954 1.00 80.56 363 LYS A N 1
ATOM 2859 C CA . LYS A 1 363 ? -3.067 -1.789 -30.042 1.00 80.56 363 LYS A CA 1
ATOM 2860 C C . LYS A 1 363 ? -3.559 -1.330 -28.680 1.00 80.56 363 LYS A C 1
ATOM 2862 O O . LYS A 1 363 ? -3.046 -1.801 -27.665 1.00 80.56 363 LYS A O 1
ATOM 2867 N N . SER A 1 364 ? -4.552 -0.443 -28.653 1.00 82.88 364 SER A N 1
ATOM 2868 C CA . SER A 1 364 ? -5.249 -0.117 -27.406 1.00 82.88 364 SER A CA 1
ATOM 2869 C C . SER A 1 364 ? -5.803 -1.387 -26.746 1.00 82.88 364 SER A C 1
ATOM 2871 O O . SER A 1 364 ? -6.321 -2.281 -27.421 1.00 82.88 364 SER A O 1
ATOM 2873 N N . GLY A 1 365 ? -5.665 -1.463 -25.425 1.00 81.19 365 GLY A N 1
ATOM 2874 C CA . GLY A 1 365 ? -5.986 -2.635 -24.619 1.00 81.19 365 GLY A CA 1
ATOM 2875 C C . GLY A 1 365 ? -4.746 -3.258 -23.977 1.00 81.19 365 GLY A C 1
ATOM 2876 O O . GLY A 1 365 ? -3.614 -3.069 -24.420 1.00 81.19 365 GLY A O 1
ATOM 2877 N N . GLY A 1 366 ? -4.970 -3.996 -22.893 1.00 85.19 366 GLY A N 1
ATOM 2878 C CA . GLY A 1 366 ? -3.940 -4.721 -22.153 1.00 85.19 366 GLY A CA 1
ATOM 2879 C C . GLY A 1 366 ? -4.261 -6.210 -22.068 1.00 85.19 366 GLY A C 1
ATOM 2880 O O . GLY A 1 366 ? -5.425 -6.604 -22.099 1.00 85.19 366 GLY A O 1
ATOM 2881 N N . PHE A 1 367 ? -3.221 -7.035 -21.953 1.00 85.56 367 PHE A N 1
ATOM 2882 C CA . PHE A 1 367 ? -3.351 -8.448 -21.579 1.00 85.56 367 PHE A CA 1
ATOM 2883 C C . PHE A 1 367 ? -3.215 -8.628 -20.066 1.00 85.56 367 PHE A C 1
ATOM 2885 O O . PHE A 1 367 ? -3.902 -9.450 -19.472 1.00 85.56 367 PHE A O 1
ATOM 2892 N N . PHE A 1 368 ? -2.342 -7.833 -19.445 1.00 85.00 368 PHE A N 1
ATOM 2893 C CA . PHE A 1 368 ? -2.196 -7.760 -17.998 1.00 85.00 368 PHE A CA 1
ATOM 2894 C C . PHE A 1 368 ? -2.978 -6.560 -17.486 1.00 85.00 368 PHE A C 1
ATOM 2896 O O . PHE A 1 368 ? -2.651 -5.431 -17.843 1.00 85.00 368 PHE A O 1
ATOM 2903 N N . ASN A 1 369 ? -3.963 -6.795 -16.628 1.00 79.44 369 ASN A N 1
ATOM 2904 C CA . ASN A 1 369 ? -4.651 -5.728 -15.911 1.00 79.44 369 ASN A CA 1
ATOM 2905 C C . ASN A 1 369 ? -4.207 -5.801 -14.452 1.00 79.44 369 ASN A C 1
ATOM 2907 O O . ASN A 1 369 ? -4.349 -6.844 -13.811 1.00 79.44 369 ASN A O 1
ATOM 2911 N N . ASP A 1 370 ? -3.614 -4.725 -13.948 1.00 79.38 370 ASP A N 1
ATOM 2912 C CA . ASP A 1 370 ? -3.171 -4.641 -12.558 1.00 79.38 370 ASP A CA 1
ATOM 2913 C C . ASP A 1 370 ? -3.767 -3.377 -11.955 1.00 79.38 370 ASP A C 1
ATOM 2915 O O . ASP A 1 370 ? -3.371 -2.260 -12.301 1.00 79.38 370 ASP A O 1
ATOM 2919 N N . GLU A 1 371 ? -4.713 -3.563 -11.030 1.00 75.56 371 GLU A N 1
ATOM 2920 C CA . GLU A 1 371 ? -5.389 -2.463 -10.340 1.00 75.56 371 GLU A CA 1
ATOM 2921 C C . GLU A 1 371 ? -4.384 -1.491 -9.711 1.00 75.56 371 GLU A C 1
ATOM 2923 O O . GLU A 1 371 ? -4.639 -0.297 -9.647 1.00 75.56 371 GLU A O 1
ATOM 2928 N N . ARG A 1 372 ? -3.211 -1.961 -9.269 1.00 79.94 372 ARG A N 1
ATOM 2929 C CA . ARG A 1 372 ? -2.191 -1.095 -8.661 1.00 79.94 372 ARG A CA 1
ATOM 2930 C C . ARG A 1 372 ? -1.539 -0.172 -9.681 1.00 79.94 372 ARG A C 1
ATOM 2932 O O . ARG A 1 372 ? -1.009 0.860 -9.300 1.00 79.94 372 ARG A O 1
ATOM 2939 N N . ILE A 1 373 ? -1.530 -0.532 -10.958 1.00 84.50 373 ILE A N 1
ATOM 2940 C CA . ILE A 1 373 ? -1.035 0.342 -12.022 1.00 84.50 373 ILE A CA 1
ATOM 2941 C C . ILE A 1 373 ? -2.142 1.300 -12.447 1.00 84.50 373 ILE A C 1
ATOM 2943 O O . ILE A 1 373 ? -1.923 2.505 -12.527 1.00 84.50 373 ILE A O 1
ATOM 2947 N N . GLU A 1 374 ? -3.337 0.770 -12.674 1.00 80.56 374 GLU A N 1
ATOM 2948 C CA . GLU A 1 374 ? -4.465 1.524 -13.223 1.00 80.56 374 GLU A CA 1
ATOM 2949 C C . GLU A 1 374 ? -5.060 2.528 -12.224 1.00 80.56 374 GLU A C 1
ATOM 2951 O O . GLU A 1 374 ? -5.544 3.580 -12.633 1.00 80.56 374 GLU A O 1
ATOM 2956 N N . LEU A 1 375 ? -4.965 2.250 -10.919 1.00 76.62 375 LEU A N 1
ATOM 2957 C CA . LEU A 1 375 ? -5.425 3.134 -9.841 1.00 76.62 375 LEU A CA 1
ATOM 2958 C C . LEU A 1 375 ? -4.358 4.123 -9.350 1.00 76.62 375 LEU A C 1
ATOM 2960 O O . LEU A 1 375 ? -4.572 4.766 -8.322 1.00 76.62 375 LEU A O 1
ATOM 2964 N N . ALA A 1 376 ? -3.203 4.237 -10.015 1.00 79.25 376 ALA A N 1
ATOM 2965 C CA . ALA A 1 376 ? -2.162 5.166 -9.579 1.00 79.25 376 ALA A CA 1
ATOM 2966 C C . ALA A 1 376 ? -2.743 6.583 -9.368 1.00 79.25 376 ALA A C 1
ATOM 2968 O O . ALA A 1 376 ? -3.551 7.027 -10.177 1.00 79.25 376 ALA A O 1
ATOM 2969 N N . PRO A 1 377 ? -2.391 7.305 -8.291 1.00 69.19 377 PRO A N 1
ATOM 2970 C CA . PRO A 1 377 ? -2.900 8.629 -7.997 1.00 69.19 377 PRO A CA 1
ATOM 2971 C C . PRO A 1 377 ? -2.351 9.589 -9.045 1.00 69.19 377 PRO A C 1
ATOM 2973 O O . PRO A 1 377 ? -1.144 9.785 -9.166 1.00 69.19 377 PRO A O 1
ATOM 2976 N N . LEU A 1 378 ? -3.254 10.178 -9.823 1.00 73.81 378 LEU A N 1
ATOM 2977 C CA . LEU A 1 378 ? -2.905 10.983 -10.994 1.00 73.81 378 LEU A CA 1
ATOM 2978 C C . LEU A 1 378 ? -2.950 12.478 -10.692 1.00 73.81 378 LEU A C 1
ATOM 2980 O O . LEU A 1 378 ? -3.398 13.280 -11.509 1.00 73.81 378 LEU A O 1
ATOM 2984 N N . THR A 1 379 ? -2.514 12.872 -9.497 1.00 77.50 379 THR A N 1
ATOM 2985 C CA . THR A 1 379 ? -2.492 14.290 -9.144 1.00 77.50 379 THR A CA 1
ATOM 2986 C C . THR A 1 379 ? -1.455 15.039 -9.974 1.00 77.50 379 THR A C 1
ATOM 2988 O O . THR A 1 379 ? -1.761 16.094 -10.515 1.00 77.50 379 THR A O 1
ATOM 2991 N N . ASN A 1 380 ? -0.231 14.505 -10.056 1.00 83.81 380 ASN A N 1
ATOM 2992 C CA . ASN A 1 380 ? 0.920 15.087 -10.751 1.00 83.81 380 ASN A CA 1
ATOM 2993 C C . ASN A 1 380 ? 2.040 14.033 -10.918 1.00 83.81 380 ASN A C 1
ATOM 2995 O O . ASN A 1 380 ? 1.966 12.939 -10.353 1.00 83.81 380 ASN A O 1
ATOM 2999 N N . ALA A 1 381 ? 3.107 14.381 -11.645 1.00 83.06 381 ALA A N 1
ATOM 3000 C CA . ALA A 1 381 ? 4.236 13.482 -11.914 1.00 83.06 381 ALA A CA 1
ATOM 3001 C C . ALA A 1 381 ? 5.001 13.004 -10.662 1.00 83.06 381 ALA A C 1
ATOM 3003 O O . ALA A 1 381 ? 5.522 11.888 -10.653 1.00 83.06 381 ALA A O 1
ATOM 3004 N N . ALA A 1 382 ? 5.078 13.822 -9.607 1.00 84.50 382 ALA A N 1
ATOM 3005 C CA . ALA A 1 382 ? 5.754 13.441 -8.366 1.00 84.50 382 ALA A CA 1
ATOM 3006 C C . ALA A 1 382 ? 4.944 12.390 -7.593 1.00 84.50 382 ALA A C 1
ATOM 3008 O O . ALA A 1 382 ? 5.512 11.398 -7.140 1.00 84.50 382 ALA A O 1
ATOM 3009 N N . ASP A 1 383 ? 3.622 12.561 -7.517 1.00 83.38 383 ASP A N 1
ATOM 3010 C CA . ASP A 1 383 ? 2.704 11.583 -6.921 1.00 83.38 383 ASP A CA 1
ATOM 3011 C C . ASP A 1 383 ? 2.720 10.260 -7.700 1.00 83.38 383 ASP A C 1
ATOM 3013 O O . ASP A 1 383 ? 2.719 9.189 -7.092 1.00 83.38 383 ASP A O 1
ATOM 3017 N N . TRP A 1 384 ? 2.798 10.326 -9.035 1.00 86.88 384 TRP A N 1
ATOM 3018 C CA . TRP A 1 384 ? 2.947 9.153 -9.900 1.00 86.88 384 TRP A CA 1
ATOM 3019 C C . TRP A 1 384 ? 4.245 8.393 -9.600 1.00 86.88 384 TRP A C 1
ATOM 3021 O O . TRP A 1 384 ? 4.215 7.182 -9.386 1.00 86.88 384 TRP A O 1
ATOM 3031 N N . GLN A 1 385 ? 5.385 9.089 -9.521 1.00 85.69 385 GLN A N 1
ATOM 3032 C CA . GLN A 1 385 ? 6.672 8.451 -9.226 1.00 85.69 385 GLN A CA 1
ATOM 3033 C C . GLN A 1 385 ? 6.681 7.848 -7.814 1.00 85.69 385 GLN A C 1
ATOM 3035 O O . GLN A 1 385 ? 7.008 6.673 -7.651 1.00 85.69 385 GLN A O 1
ATOM 3040 N N . HIS A 1 386 ? 6.235 8.618 -6.813 1.00 85.44 386 HIS A N 1
ATOM 3041 C CA . HIS A 1 386 ? 6.106 8.159 -5.426 1.00 85.44 386 HIS A CA 1
ATOM 3042 C C . HIS A 1 386 ? 5.214 6.922 -5.322 1.00 85.44 386 HIS A C 1
ATOM 3044 O O . HIS A 1 386 ? 5.549 5.970 -4.616 1.00 85.44 386 HIS A O 1
ATOM 3050 N N . TRP A 1 387 ? 4.098 6.891 -6.054 1.00 86.56 387 TRP A N 1
ATOM 3051 C CA . TRP A 1 387 ? 3.231 5.722 -6.105 1.00 86.56 387 TRP A CA 1
ATOM 3052 C C . TRP A 1 387 ? 3.969 4.485 -6.589 1.00 86.56 387 TRP A C 1
ATOM 3054 O O . TRP A 1 387 ? 3.897 3.447 -5.937 1.00 86.56 387 TRP A O 1
ATOM 3064 N N . PHE A 1 388 ? 4.683 4.566 -7.710 1.00 84.81 388 PHE A N 1
ATOM 3065 C CA . PHE A 1 388 ? 5.333 3.383 -8.259 1.00 84.81 388 PHE A CA 1
ATOM 3066 C C . PHE A 1 388 ? 6.512 2.915 -7.413 1.00 84.81 388 PHE A C 1
ATOM 3068 O O . PHE A 1 388 ? 6.681 1.704 -7.274 1.00 84.81 388 PHE A O 1
ATOM 3075 N N . ASP A 1 389 ? 7.239 3.825 -6.769 1.00 80.69 389 ASP A N 1
ATOM 3076 C CA . ASP A 1 389 ? 8.325 3.483 -5.844 1.00 80.69 389 ASP A CA 1
ATOM 3077 C C . ASP A 1 389 ? 7.817 2.710 -4.605 1.00 80.69 389 ASP A C 1
ATOM 3079 O O . ASP A 1 389 ? 8.479 1.780 -4.127 1.00 80.69 389 ASP A O 1
ATOM 3083 N N . ASN A 1 390 ? 6.611 3.032 -4.118 1.00 79.38 390 ASN A N 1
ATOM 3084 C CA . ASN A 1 390 ? 6.043 2.444 -2.898 1.00 79.38 390 ASN A CA 1
ATOM 3085 C C . ASN A 1 390 ? 5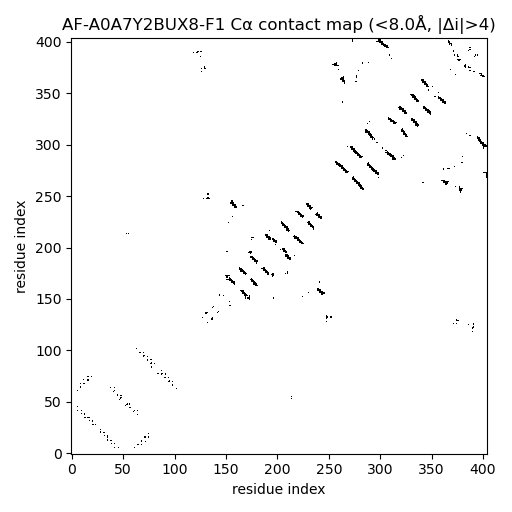.064 1.292 -3.176 1.00 79.38 390 ASN A C 1
ATOM 3087 O O . ASN A 1 390 ? 5.206 0.200 -2.642 1.00 79.38 390 ASN A O 1
ATOM 3091 N N . VAL A 1 391 ? 4.079 1.479 -4.050 1.00 81.50 391 VAL A N 1
ATOM 3092 C CA . VAL A 1 391 ? 3.027 0.477 -4.295 1.00 81.50 391 VAL A CA 1
ATOM 3093 C C . VAL A 1 391 ? 3.522 -0.688 -5.151 1.00 81.50 391 VAL A C 1
ATOM 3095 O O . VAL A 1 391 ? 3.063 -1.823 -4.990 1.00 81.50 391 VAL A O 1
ATOM 3098 N N . LEU A 1 392 ? 4.488 -0.439 -6.037 1.00 77.19 392 LEU A N 1
ATOM 3099 C CA . LEU A 1 392 ? 5.176 -1.485 -6.789 1.00 77.19 392 LEU A CA 1
ATOM 3100 C C . LEU A 1 392 ? 6.587 -1.737 -6.249 1.00 77.19 392 LEU A C 1
ATOM 3102 O O . LEU A 1 392 ? 7.479 -2.020 -7.040 1.00 77.19 392 LEU A O 1
ATOM 3106 N N . THR A 1 393 ? 6.833 -1.693 -4.936 1.00 66.00 393 THR A N 1
ATOM 3107 C CA . THR A 1 393 ? 8.168 -2.028 -4.405 1.00 66.00 393 THR A CA 1
ATOM 3108 C C . THR A 1 393 ? 8.614 -3.430 -4.862 1.00 66.00 393 THR A C 1
ATOM 3110 O O . THR A 1 393 ? 7.927 -4.430 -4.659 1.00 66.00 393 THR A O 1
ATOM 3113 N N . GLY A 1 394 ? 9.769 -3.509 -5.536 1.00 63.94 394 GLY A N 1
ATOM 3114 C CA . GLY A 1 394 ? 10.276 -4.730 -6.191 1.00 63.94 394 GLY A CA 1
ATOM 3115 C C . GLY A 1 394 ? 9.847 -4.897 -7.661 1.00 63.94 394 GLY A C 1
ATOM 3116 O O . GLY A 1 394 ? 10.436 -5.699 -8.382 1.00 63.94 394 GLY A O 1
ATOM 3117 N N . HIS A 1 395 ? 8.894 -4.081 -8.114 1.00 65.94 395 HIS A N 1
ATOM 3118 C CA . HIS A 1 395 ? 8.398 -3.855 -9.477 1.00 65.94 395 HIS A CA 1
ATOM 3119 C C . HIS A 1 395 ? 8.108 -5.123 -10.278 1.00 65.94 395 HIS A C 1
ATOM 3121 O O . HIS A 1 395 ? 8.685 -5.369 -11.350 1.00 65.94 395 HIS A O 1
ATOM 3127 N N . PHE A 1 396 ? 7.147 -5.893 -9.771 1.00 78.94 396 PHE A N 1
ATOM 3128 C CA . PHE A 1 396 ? 6.529 -6.974 -10.515 1.00 78.94 396 PHE A CA 1
ATOM 3129 C C . PHE A 1 396 ? 5.000 -6.886 -10.513 1.00 78.94 396 PHE A C 1
ATOM 3131 O O . PHE A 1 396 ? 4.383 -6.534 -9.505 1.00 78.94 396 PHE A O 1
ATOM 3138 N N . VAL A 1 397 ? 4.395 -7.297 -11.621 1.00 83.75 397 VAL A N 1
ATOM 3139 C CA . VAL A 1 397 ? 2.962 -7.594 -11.712 1.00 83.75 397 VAL A CA 1
ATOM 3140 C C . VAL A 1 397 ? 2.750 -9.096 -11.815 1.00 83.75 397 VAL A C 1
ATOM 3142 O O . VAL A 1 397 ? 3.697 -9.863 -11.992 1.00 83.75 397 VAL A O 1
ATOM 3145 N N . SER A 1 398 ? 1.512 -9.538 -11.671 1.00 83.31 398 SER A N 1
ATOM 3146 C CA . SER A 1 398 ? 1.132 -10.924 -11.934 1.00 83.31 398 SER A CA 1
ATOM 3147 C C . SER A 1 398 ? -0.138 -10.934 -12.768 1.00 83.31 398 SER A C 1
ATOM 3149 O O . SER A 1 398 ? -0.911 -9.983 -12.714 1.00 83.31 398 SER A O 1
ATOM 3151 N N . GLY A 1 399 ? -0.337 -11.982 -13.555 1.00 83.81 399 GLY A N 1
ATOM 3152 C CA . GLY A 1 399 ? -1.526 -12.086 -14.391 1.00 83.81 399 GLY A CA 1
ATOM 3153 C C . GLY A 1 399 ? -1.511 -13.307 -15.293 1.00 83.81 399 GLY A C 1
ATOM 3154 O O . GLY A 1 399 ? -0.495 -14.000 -15.421 1.00 83.81 399 GLY A O 1
ATOM 3155 N N . ASP A 1 400 ? -2.661 -13.556 -15.906 1.00 85.50 400 ASP A N 1
ATOM 3156 C CA . ASP A 1 400 ? -2.838 -14.619 -16.883 1.00 85.50 400 ASP A CA 1
ATOM 3157 C C . ASP A 1 400 ? -2.138 -14.267 -18.194 1.00 85.50 400 ASP A C 1
ATOM 3159 O O . ASP A 1 400 ? -2.383 -13.224 -18.800 1.00 85.50 400 ASP A O 1
ATOM 3163 N N . VAL A 1 401 ? -1.252 -15.155 -18.645 1.00 86.69 401 VAL A N 1
ATOM 3164 C CA . VAL A 1 401 ? -0.626 -15.033 -19.960 1.00 86.69 401 VAL A CA 1
ATOM 3165 C C . VAL A 1 401 ? -1.614 -15.557 -21.006 1.00 86.69 401 VAL A C 1
ATOM 3167 O O . VAL A 1 401 ? -2.067 -16.699 -20.871 1.00 86.69 401 VAL A O 1
ATOM 3170 N N . PRO A 1 402 ? -1.922 -14.785 -22.065 1.00 85.56 402 PRO A N 1
ATOM 3171 C CA . PRO A 1 402 ? -2.798 -15.241 -23.138 1.00 85.56 402 PRO A CA 1
ATOM 3172 C C . PRO A 1 402 ? -2.367 -16.589 -23.728 1.00 85.56 402 PRO A C 1
ATOM 3174 O O . PRO A 1 402 ? -1.181 -16.932 -23.753 1.00 85.56 402 PRO A O 1
ATOM 3177 N N . VAL A 1 403 ? -3.346 -17.358 -24.200 1.00 86.19 403 VAL A N 1
ATOM 3178 C CA . VAL A 1 403 ? -3.096 -18.616 -24.908 1.00 86.19 403 VAL A CA 1
ATOM 3179 C C . VAL A 1 403 ? -2.598 -18.304 -26.321 1.00 86.19 403 VAL A C 1
ATOM 3181 O O . VAL A 1 403 ? -3.141 -17.428 -26.995 1.00 86.19 403 VAL A O 1
ATOM 3184 N N . CYS A 1 404 ? -1.565 -19.039 -26.722 1.00 78.62 404 CYS A N 1
ATOM 3185 C CA . CYS A 1 404 ? -1.155 -19.267 -28.099 1.00 78.62 404 CYS A CA 1
ATOM 3186 C C . CYS A 1 404 ? -1.730 -20.636 -28.509 1.00 78.62 404 CYS A C 1
ATOM 3188 O O . CYS A 1 404 ? -2.229 -20.742 -29.642 1.00 78.62 404 CYS A O 1
#

Nearest PDB structures (foldseek):
  7ntp-assembly2_B  TM=3.816E-01  e=1.637E-01  Homo sapiens
  1vyg-assembly1_A  TM=4.427E-01  e=5.044E-01  Schistosoma mansoni
  5bvt-assembly1_A  TM=4.164E-01  e=7.994E-01  Pygoscelis papua
  4aym-assembly2_D  TM=2.551E-01  e=2.594E-01  Neisseria meningitidis MC58

Sequence (404 aa):
MMMYLLYWGLLVAWVFLLWPAFRLKGAPRVWLLIVIAAGITALVYETYMYLWSFANIRLDILLISMALGCLYGSAVLVLLFGHWFNSATLLAAVLVVIGGGMSYKWIEVSRESTRLGEVFEETNRLLFKAKFGSAEVYQNYFGPFDGAGDRYPVGHWQLDGQSHYTRLIINAEGRAWLFYQCQIDAECHSGPGGSGLRRIADQPAQWRASLKPQAGLAFDIKITRTEAGTLALEVRDHNLVFAKAPPPVDPAPAAQSMRFIGPFAHLECSGAHATVRQVWLWEDGARRHAIGIFSSLVAGRYSLHVPVIVMGEATRQAEGWRFSWQRRGRSGTASMEHTANDAILTLDIDGRDVEDADKLMLKSGGFFNDERIELAPLTNAADWQHWFDNVLTGHFVSGDVPVC

pLDDT: mean 73.78, std 13.03, range [36.28, 95.06]